Protein AF-S4RWZ3-F1 (afdb_monomer_lite)

Sequence (417 aa):
MQESPGFSPADREGDAGAQDDSRALPRDGENVNGDQATPTKKLDFNPLRKMELRIPSMESLFRTGSRDSLNRIDEESQLRAVPQSPTPGPELVSDIESESEEGSTMPSGGIDGLSRDEMAHRLGRMERSLAKYRGRYTELVSICKDLQRDKEKLQVVLGQNQDRALRRISELREELQMDQQAKKHLQQEFDASLEEKDQLISVLQTQVALLKKQQRVDGMSLDEHDSGSGQTGTDGDAERSAWGLSEGRYFGINTKELEATRERVRRQENLLKRCKETMRVQKERSTQLSAEKETLQEQLDERLQELEKLKGMAIAETKRQMHATLEAKEEEVGLLRSRLQDVMSEREELAEQKERADRAAFEELERTVGAAEEARRRAQAEMEERLAAVERAGEEERQSLLLELSRAKQEVVKLMK

pLDDT: mean 73.42, std 25.14, range [29.8, 98.06]

Foldseek 3Di:
DDDDDDDDDDDDDDDDDDDDDDDDDDDDDDDDDDDDDDDDDDDPDDPPPPPPPVPDDPVLPPPDDDDDDDDDDDPDDPDDDDDDDDDDDDDDDPPPPPPPVVPVPDPVDDPVPDDPVRVVVVVVVVVVVVVVVVVVVVVVVVVVVVVVVVVVVVVVVVVVSVVVVVVVVVVVVVVVVVVVVVVVVVVVVVVVVVVVVVVVVVVVVVVVVVVVVVVVVVVVPDDDDDDDDDDDDDDDDDDDDDDDDDDDDDDDDDVVVVVVVVVVVVVVVVVVVVVVVVVVVVVVVVVVVVVVVVVVVVVVVVVVVVVVVVVVVVVVVVVVVVVVVVVVVVVVVVVVVVVVVVVVVVVVVVVVVVVVVVVVVVVVVVVVVVVVVVVVVVVVVVVVVVVVVVVVVVVVVVVVVVVVVVVVVVVVVVVVD

Radius of gyration: 63.86 Å; chains: 1; bounding box: 145×86×218 Å

Secondary structure (DSSP, 8-state):
----------------------------------------------GGGS-------GGGSSS-----------S---S----PPPPP---S---SSTTSGGGTT-----GGG--HHHHHHHHHHHHHHHHHHHHHHHHHHHHHHHHHHHHHHHHHHHHHHHHHHHHHHHHHHHHHHHHHHHHHHHHHHHHHHHHHHHHHHHHHHHHHHHHHHHHHHHTTS---------------------------------HHHHHHHHHHHHHHHHHHHHHHHHHHHHHHHHHHHHHHHHHHHHHHHHHHHHHHHHHHHHHHHHHHHHHHHHHHHHHHHHHHHHHHHHHHHHHHHHHHHHHHHHHHHHHHHHHHHHHHHHHHHHHHHHHHHHHHHHHHHHHHHHHHHHHHHHHHHHHHHHHT-

Structure (mmCIF, N/CA/C/O backbone):
data_AF-S4RWZ3-F1
#
_entry.id   AF-S4RWZ3-F1
#
loop_
_atom_site.group_PDB
_atom_site.id
_atom_site.type_symbol
_atom_site.label_atom_id
_atom_site.label_alt_id
_atom_site.label_comp_id
_atom_site.label_asym_id
_atom_site.label_entity_id
_atom_site.label_seq_id
_atom_site.pdbx_PDB_ins_code
_atom_site.Cartn_x
_atom_site.Cartn_y
_atom_site.Cartn_z
_atom_site.occupancy
_atom_site.B_iso_or_equiv
_atom_site.auth_seq_id
_atom_site.auth_comp_id
_atom_site.auth_asym_id
_atom_site.auth_atom_id
_atom_site.pdbx_PDB_model_num
ATOM 1 N N . MET A 1 1 ? 46.006 -55.345 0.437 1.00 45.78 1 MET A N 1
ATOM 2 C CA . MET A 1 1 ? 45.312 -5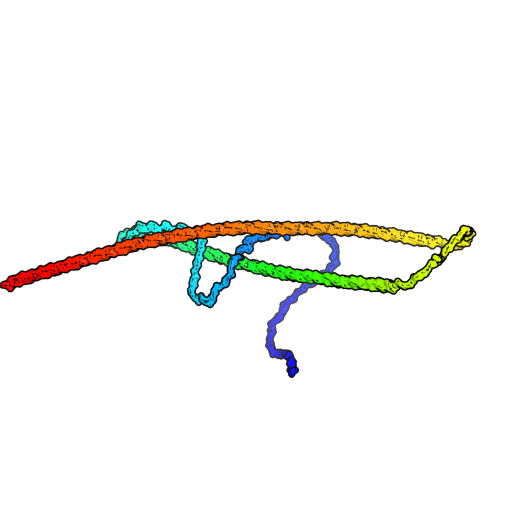4.083 0.101 1.00 45.78 1 MET A CA 1
ATOM 3 C C . MET A 1 1 ? 45.030 -54.091 -1.392 1.00 45.78 1 MET A C 1
ATOM 5 O O . MET A 1 1 ? 45.866 -53.666 -2.169 1.00 45.78 1 MET A O 1
ATOM 9 N N . GLN A 1 2 ? 43.898 -54.700 -1.727 1.00 37.47 2 GLN A N 1
ATOM 10 C CA . GLN A 1 2 ? 43.246 -55.014 -3.011 1.00 37.47 2 GLN A CA 1
ATOM 11 C C . GLN A 1 2 ? 41.872 -55.565 -2.541 1.00 37.47 2 GLN A C 1
ATOM 13 O O . GLN A 1 2 ? 41.815 -56.111 -1.436 1.00 37.47 2 GLN A O 1
ATOM 18 N N . GLU A 1 3 ? 40.733 -55.442 -3.213 1.00 32.97 3 GLU A N 1
ATOM 19 C CA . GLU A 1 3 ? 40.385 -54.876 -4.521 1.00 32.97 3 GLU A CA 1
ATOM 20 C C . GLU A 1 3 ? 38.874 -54.540 -4.506 1.00 32.97 3 GLU A C 1
ATOM 22 O O . GLU A 1 3 ? 38.155 -54.965 -3.599 1.00 32.97 3 GLU A O 1
ATOM 27 N N . SER A 1 4 ? 38.367 -53.800 -5.497 1.00 43.00 4 SER A N 1
ATOM 28 C CA . SER A 1 4 ? 36.919 -53.769 -5.775 1.00 43.00 4 SER A CA 1
ATOM 29 C C . SER A 1 4 ? 36.472 -55.102 -6.390 1.00 43.00 4 SER A C 1
ATOM 31 O O . SER A 1 4 ? 37.258 -55.733 -7.093 1.00 43.00 4 SER A O 1
ATOM 33 N N . PRO A 1 5 ? 35.200 -55.501 -6.229 1.00 52.16 5 PRO A N 1
ATOM 34 C CA . PRO A 1 5 ? 34.404 -55.697 -7.446 1.00 52.16 5 PRO A CA 1
ATOM 35 C C . PRO A 1 5 ? 32.920 -55.319 -7.303 1.00 52.16 5 PRO A C 1
ATOM 37 O O . PRO A 1 5 ? 32.385 -55.181 -6.205 1.00 52.16 5 PRO A O 1
ATOM 40 N N . GLY A 1 6 ? 32.254 -55.170 -8.450 1.00 36.59 6 GLY A N 1
ATOM 41 C CA . GLY A 1 6 ? 30.792 -55.104 -8.556 1.00 36.59 6 GLY A CA 1
ATOM 42 C C . GLY A 1 6 ? 30.189 -56.392 -9.139 1.00 36.59 6 GLY A C 1
ATOM 43 O O . GLY A 1 6 ? 30.785 -57.458 -9.029 1.00 36.59 6 GLY A O 1
ATOM 44 N N . PHE A 1 7 ? 29.059 -56.222 -9.837 1.00 30.58 7 PHE A N 1
ATOM 45 C CA . PHE A 1 7 ? 28.216 -57.214 -10.533 1.00 30.58 7 PHE A CA 1
ATOM 46 C C . PHE A 1 7 ? 27.190 -58.027 -9.711 1.00 30.58 7 PHE A C 1
ATOM 48 O O . PHE A 1 7 ? 27.507 -58.775 -8.793 1.00 30.58 7 PHE A O 1
ATOM 55 N N . SER A 1 8 ? 25.928 -57.886 -10.138 1.00 38.81 8 SER A N 1
ATOM 56 C CA . SER A 1 8 ? 24.772 -58.776 -9.904 1.00 38.81 8 SER A CA 1
ATOM 57 C C . SER A 1 8 ? 24.911 -60.077 -10.737 1.00 38.81 8 SER A C 1
ATOM 59 O O . SER A 1 8 ? 25.798 -60.098 -11.599 1.00 38.81 8 SER A O 1
ATOM 61 N N . PRO A 1 9 ? 24.065 -61.134 -10.584 1.00 46.25 9 PRO A N 1
ATOM 62 C CA . PRO A 1 9 ? 22.700 -61.086 -11.163 1.00 46.25 9 PRO A CA 1
ATOM 63 C C . PRO A 1 9 ? 21.589 -62.021 -10.576 1.00 46.25 9 PRO A C 1
ATOM 65 O O . PRO A 1 9 ? 21.862 -63.020 -9.926 1.00 46.25 9 PRO A O 1
ATOM 68 N N . ALA A 1 10 ? 20.341 -61.689 -10.950 1.00 36.22 10 ALA A N 1
ATOM 69 C CA . ALA A 1 10 ? 19.245 -62.560 -11.436 1.00 36.22 10 ALA A CA 1
ATOM 70 C C . ALA A 1 10 ? 18.452 -63.594 -10.570 1.00 36.22 10 ALA A C 1
ATOM 72 O O . ALA A 1 10 ? 18.977 -64.347 -9.758 1.00 36.22 10 ALA A O 1
ATOM 73 N N . ASP A 1 11 ? 17.157 -63.646 -10.943 1.00 34.75 11 ASP A N 1
ATOM 74 C CA . ASP A 1 11 ? 16.185 -64.764 -10.981 1.00 34.75 11 ASP A CA 1
ATOM 75 C C . ASP A 1 11 ? 15.220 -65.075 -9.815 1.00 34.75 11 ASP A C 1
ATOM 77 O O . ASP A 1 11 ? 15.534 -65.831 -8.893 1.00 34.75 11 ASP A O 1
ATOM 81 N N . ARG A 1 12 ? 13.943 -64.669 -10.002 1.00 40.00 12 ARG A N 1
ATOM 82 C CA . ARG A 1 12 ? 12.828 -65.625 -10.229 1.00 40.00 12 ARG A CA 1
ATOM 83 C C . ARG A 1 12 ? 11.513 -65.007 -10.760 1.00 40.00 12 ARG A C 1
ATOM 85 O O . ARG A 1 12 ? 10.922 -64.154 -10.117 1.00 40.00 12 ARG A O 1
ATOM 92 N N . GLU A 1 13 ? 11.079 -65.534 -11.909 1.00 35.72 13 GLU A N 1
ATOM 93 C CA . GLU A 1 13 ? 9.706 -65.937 -12.298 1.00 35.72 13 GLU A CA 1
ATOM 94 C C . GLU A 1 13 ? 8.483 -65.016 -12.038 1.00 35.72 13 GLU A C 1
ATOM 96 O O . GLU A 1 13 ? 7.969 -64.937 -10.927 1.00 35.72 13 GLU A O 1
ATOM 101 N N . GLY A 1 14 ? 7.894 -64.527 -13.144 1.00 32.16 14 GLY A N 1
ATOM 102 C CA . GLY A 1 14 ? 6.436 -64.357 -13.319 1.00 32.16 14 GLY A CA 1
ATOM 103 C C . GLY A 1 14 ? 5.842 -62.941 -13.141 1.00 32.16 14 GLY A C 1
ATOM 104 O O . GLY A 1 14 ? 6.345 -62.144 -12.358 1.00 32.16 14 GLY A O 1
ATOM 105 N N . ASP A 1 15 ? 4.747 -62.568 -13.822 1.00 29.80 15 ASP A N 1
ATOM 106 C CA . ASP A 1 15 ? 4.120 -63.196 -15.006 1.00 29.80 15 ASP A CA 1
ATOM 107 C C . ASP A 1 15 ? 3.300 -62.168 -15.848 1.00 29.80 15 ASP A C 1
ATOM 109 O O . ASP A 1 15 ? 3.247 -60.981 -15.524 1.00 29.80 15 ASP A O 1
ATOM 113 N N . ALA A 1 16 ? 2.724 -62.612 -16.969 1.00 35.72 16 ALA A N 1
ATOM 114 C CA . ALA A 1 16 ? 2.220 -61.840 -18.107 1.00 35.72 16 ALA A CA 1
ATOM 115 C C . ALA A 1 16 ? 0.713 -61.460 -18.119 1.00 35.72 16 ALA A C 1
ATOM 117 O O . ALA A 1 16 ? -0.129 -62.094 -17.485 1.00 35.72 16 ALA A O 1
ATOM 118 N N . GLY A 1 17 ? 0.374 -60.472 -18.968 1.00 30.25 17 GLY A N 1
ATOM 119 C CA . GLY A 1 17 ? -0.993 -60.075 -19.365 1.00 30.25 17 GLY A CA 1
ATOM 120 C C . GLY A 1 17 ? -1.218 -58.548 -19.298 1.00 30.25 17 GLY A C 1
ATOM 121 O O . GLY A 1 17 ? -1.111 -57.982 -18.220 1.00 30.25 17 GLY A O 1
ATOM 122 N N . ALA A 1 18 ? -1.536 -57.804 -20.369 1.00 34.66 18 ALA A N 1
ATOM 123 C CA . ALA A 1 18 ? -1.875 -58.188 -21.744 1.00 34.66 18 ALA A CA 1
ATOM 124 C C . ALA A 1 18 ? -1.473 -57.121 -22.803 1.00 34.66 18 ALA A C 1
ATOM 126 O O . ALA A 1 18 ? -1.279 -55.949 -22.490 1.00 34.66 18 ALA A O 1
ATOM 127 N N . GLN A 1 19 ? -1.378 -57.579 -24.055 1.00 33.81 19 GLN A N 1
ATOM 128 C CA . GLN A 1 19 ? -1.323 -56.842 -25.339 1.00 33.81 19 GLN A CA 1
ATOM 129 C C . GLN A 1 19 ? -2.717 -56.276 -25.722 1.00 33.81 19 GLN A C 1
ATOM 131 O O . GLN A 1 19 ? -3.691 -56.665 -25.081 1.00 33.81 19 GLN A O 1
ATOM 136 N N . ASP A 1 20 ? -2.971 -55.500 -26.788 1.00 34.09 20 ASP A N 1
ATOM 137 C CA . ASP A 1 20 ? -2.269 -54.528 -27.674 1.00 34.09 20 ASP A CA 1
ATOM 138 C C . ASP A 1 20 ? -3.379 -53.971 -28.638 1.00 34.09 20 ASP A C 1
ATOM 140 O O . ASP A 1 20 ? -4.558 -54.242 -28.402 1.00 34.09 20 ASP A O 1
ATOM 144 N N . ASP A 1 21 ? -3.031 -53.242 -29.709 1.00 31.92 21 ASP A N 1
ATOM 145 C CA . ASP A 1 21 ? -3.882 -52.598 -30.739 1.00 31.92 21 ASP A CA 1
ATOM 146 C C . ASP A 1 21 ? -4.597 -51.293 -30.288 1.00 31.92 21 ASP A C 1
ATOM 148 O O . ASP A 1 21 ? -5.356 -51.249 -29.329 1.00 31.92 21 ASP A O 1
ATOM 152 N N . SER A 1 22 ? -4.486 -50.153 -30.989 1.00 32.94 22 SER A N 1
ATOM 153 C CA . SER A 1 22 ? -4.668 -50.040 -32.443 1.00 32.94 22 SER A CA 1
ATOM 154 C C . SER A 1 22 ? -3.918 -48.882 -33.131 1.00 32.94 22 SER A C 1
ATOM 156 O O . SER A 1 22 ? -3.848 -47.745 -32.669 1.00 32.94 22 SER A O 1
ATOM 158 N N . ARG A 1 23 ? -3.470 -49.201 -34.344 1.00 33.09 23 ARG A N 1
ATOM 159 C CA . ARG A 1 23 ? -2.827 -48.411 -35.411 1.00 33.09 23 ARG A CA 1
ATOM 160 C C . ARG A 1 23 ? -3.772 -47.446 -36.157 1.00 33.09 23 ARG A C 1
ATOM 162 O O . ARG A 1 23 ? -4.787 -47.908 -36.666 1.00 33.09 23 ARG A O 1
ATOM 169 N N . ALA A 1 24 ? -3.362 -46.189 -36.402 1.00 33.03 24 ALA A N 1
ATOM 170 C CA . ALA A 1 24 ? -3.786 -45.396 -37.579 1.00 33.03 24 ALA A CA 1
ATOM 171 C C . ALA A 1 24 ? -2.915 -44.139 -37.849 1.00 33.03 24 ALA A C 1
ATOM 173 O O . ALA A 1 24 ? -2.763 -43.280 -36.987 1.00 33.03 24 ALA A O 1
ATOM 174 N N . LEU A 1 25 ? -2.428 -43.996 -39.088 1.00 38.50 25 LEU A N 1
ATOM 175 C CA . LEU A 1 25 ? -1.911 -42.758 -39.700 1.00 38.50 25 LEU A CA 1
ATOM 176 C C . LEU A 1 25 ? -2.425 -42.707 -41.152 1.00 38.50 25 LEU A C 1
ATOM 178 O O . LEU A 1 25 ? -2.330 -43.734 -41.828 1.00 38.50 25 LEU A O 1
ATOM 182 N N . PRO A 1 26 ? -2.900 -41.559 -41.668 1.00 45.62 26 PRO A N 1
ATOM 183 C CA . PRO A 1 26 ? -3.072 -41.342 -43.100 1.00 45.62 26 PRO A CA 1
ATOM 184 C C . PRO A 1 26 ? -1.900 -40.546 -43.700 1.00 45.62 26 PRO A C 1
ATOM 186 O O . PRO A 1 26 ? -1.233 -39.763 -43.022 1.00 45.62 26 PRO A O 1
ATOM 189 N N . ARG A 1 27 ? -1.654 -40.760 -44.995 1.00 39.69 27 ARG A N 1
ATOM 190 C CA . ARG A 1 27 ? -0.561 -40.172 -45.775 1.00 39.69 27 ARG A CA 1
ATOM 191 C C . ARG A 1 27 ? -1.104 -39.812 -47.157 1.00 39.69 27 ARG A C 1
ATOM 193 O O . ARG A 1 27 ? -1.442 -40.724 -47.892 1.00 39.69 27 ARG A O 1
ATOM 200 N N . ASP A 1 28 ? -1.108 -38.527 -47.491 1.00 32.50 28 ASP A N 1
ATOM 201 C CA . ASP A 1 28 ? -1.352 -37.936 -48.817 1.00 32.50 28 ASP A CA 1
ATOM 202 C C . ASP A 1 28 ? -0.687 -36.541 -48.789 1.00 32.50 28 ASP A C 1
ATOM 204 O O . ASP A 1 28 ? -0.657 -35.913 -47.733 1.00 32.50 28 ASP A O 1
ATOM 208 N N . GLY A 1 29 ? -0.113 -35.966 -49.845 1.00 34.12 29 GLY A N 1
ATOM 209 C CA . GLY A 1 29 ? 0.130 -36.427 -51.212 1.00 34.12 29 GLY A CA 1
ATOM 210 C C . GLY A 1 29 ? 0.570 -35.207 -52.038 1.00 34.12 29 GLY A C 1
ATOM 211 O O . GLY A 1 29 ? -0.179 -34.238 -52.129 1.00 34.12 29 GLY A O 1
ATOM 212 N N . GLU A 1 30 ? 1.790 -35.193 -52.583 1.00 33.12 30 GLU A N 1
ATOM 213 C CA . GLU A 1 30 ? 2.297 -34.039 -5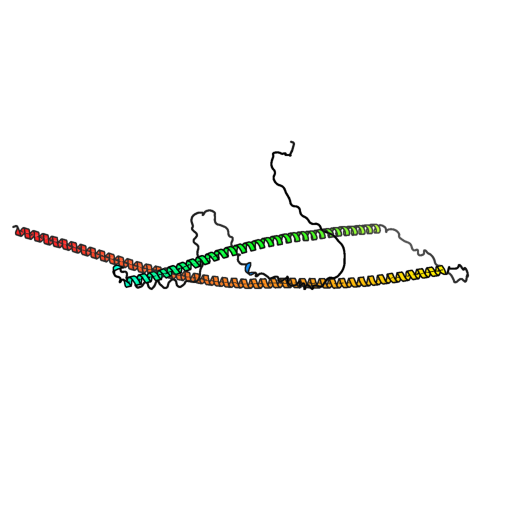3.347 1.00 33.12 30 GLU A CA 1
ATOM 214 C C . GLU A 1 30 ? 1.716 -33.998 -54.766 1.00 33.12 30 GLU A C 1
ATOM 216 O O . GLU A 1 30 ? 1.718 -35.012 -55.465 1.00 33.12 30 GLU A O 1
ATOM 221 N N . ASN A 1 31 ? 1.304 -32.815 -55.239 1.00 34.56 31 ASN A N 1
ATOM 222 C CA . ASN A 1 31 ? 1.244 -32.535 -56.674 1.00 34.56 31 ASN A CA 1
ATOM 223 C C . ASN A 1 31 ? 1.381 -31.030 -56.977 1.00 34.56 31 ASN A C 1
ATOM 225 O O . ASN A 1 31 ? 0.954 -30.192 -56.184 1.00 34.56 31 ASN A O 1
ATOM 229 N N . VAL A 1 32 ? 1.986 -30.690 -58.121 1.00 38.19 32 VAL A N 1
ATOM 230 C CA . VAL A 1 32 ? 2.441 -29.326 -58.464 1.00 38.19 32 VAL A CA 1
ATOM 231 C C . VAL A 1 32 ? 1.804 -28.819 -59.762 1.00 38.19 32 VAL A C 1
ATOM 233 O O . VAL A 1 32 ? 2.063 -29.366 -60.830 1.00 38.19 32 VAL A O 1
ATOM 236 N N . ASN A 1 33 ? 0.998 -27.757 -59.641 1.00 29.88 33 ASN A N 1
ATOM 237 C CA . ASN A 1 33 ? 0.592 -26.723 -60.620 1.00 29.88 33 ASN A CA 1
ATOM 238 C C . ASN A 1 33 ? -0.720 -26.087 -60.101 1.00 29.88 33 ASN A C 1
ATOM 240 O O . ASN A 1 33 ? -1.479 -26.744 -59.399 1.00 29.88 33 ASN A O 1
ATOM 244 N N . GLY A 1 34 ? -1.089 -24.844 -60.401 1.00 30.08 34 GLY A N 1
ATOM 245 C CA . GLY A 1 34 ? -0.437 -23.852 -61.248 1.00 30.08 34 GLY A CA 1
ATOM 246 C C . GLY A 1 34 ? -1.464 -22.823 -61.737 1.00 30.08 34 GLY A C 1
ATOM 247 O O . GLY A 1 34 ? -2.269 -23.139 -62.604 1.00 30.08 34 GLY A O 1
ATOM 248 N N . ASP A 1 35 ? -1.349 -21.600 -61.214 1.00 31.66 35 ASP A N 1
ATOM 249 C CA . ASP A 1 35 ? -1.894 -20.332 -61.732 1.00 31.66 35 ASP A CA 1
ATOM 250 C C . ASP A 1 35 ? -3.347 -19.865 -61.405 1.00 31.66 35 ASP A C 1
ATOM 252 O O . ASP A 1 35 ? -4.305 -20.628 -61.337 1.00 31.66 35 ASP A O 1
ATOM 256 N N . GLN A 1 36 ? -3.438 -18.532 -61.278 1.00 31.27 36 GLN A N 1
ATOM 257 C CA . GLN A 1 36 ? -4.572 -17.587 -61.259 1.00 31.27 36 GLN A CA 1
ATOM 258 C C . GLN A 1 36 ? -5.550 -17.393 -60.070 1.00 31.27 36 GLN A C 1
ATOM 260 O O . GLN A 1 36 ? -6.164 -18.299 -59.519 1.00 31.27 36 GLN A O 1
ATOM 265 N N . ALA A 1 37 ? -5.805 -16.087 -59.861 1.00 32.69 37 ALA A N 1
ATOM 266 C CA . ALA A 1 37 ? -7.008 -15.426 -59.328 1.00 32.69 37 ALA A CA 1
ATOM 267 C C . ALA A 1 37 ? -7.334 -15.500 -57.817 1.00 32.69 37 ALA A C 1
ATOM 269 O O . ALA A 1 37 ? -8.173 -16.269 -57.351 1.00 32.69 37 ALA A O 1
ATOM 270 N N . THR A 1 38 ? -6.801 -14.531 -57.065 1.00 35.84 38 THR A N 1
ATOM 271 C CA . THR A 1 38 ? -7.316 -14.128 -55.746 1.00 35.84 38 THR A CA 1
ATOM 272 C C . THR A 1 38 ? -8.550 -13.210 -55.865 1.00 35.84 38 THR A C 1
ATOM 274 O O . THR A 1 38 ? -8.501 -12.206 -56.577 1.00 35.84 38 THR A O 1
ATOM 277 N N . PRO A 1 39 ? -9.645 -13.455 -55.118 1.00 35.84 39 PRO A N 1
ATOM 278 C CA . PRO A 1 39 ? -10.670 -12.446 -54.873 1.00 35.84 39 PRO A CA 1
ATOM 279 C C . PRO A 1 39 ? -10.315 -11.627 -53.623 1.00 35.84 39 PRO A C 1
ATOM 281 O O . PRO A 1 39 ? -10.143 -12.156 -52.522 1.00 35.84 39 PRO A O 1
ATOM 284 N N . THR A 1 40 ? -10.225 -10.309 -53.781 1.00 40.59 40 THR A N 1
ATOM 285 C CA . THR A 1 40 ? -9.865 -9.357 -52.725 1.00 40.59 40 THR A CA 1
ATOM 286 C C . THR A 1 40 ? -10.927 -9.270 -51.622 1.00 40.59 40 THR A C 1
ATOM 288 O O . THR A 1 40 ? -11.917 -8.549 -51.733 1.00 40.59 40 THR A O 1
ATOM 291 N N . LYS A 1 41 ? -10.686 -9.936 -50.487 1.00 35.91 41 LYS A N 1
ATOM 292 C CA . LYS A 1 41 ? -11.362 -9.611 -49.222 1.00 35.91 41 LYS A CA 1
ATOM 293 C C . LYS A 1 41 ? -10.520 -8.606 -48.445 1.00 35.91 41 LYS A C 1
ATOM 295 O O . LYS A 1 41 ? -9.474 -8.955 -47.906 1.00 35.91 41 LYS A O 1
ATOM 300 N N . LYS A 1 42 ? -10.995 -7.359 -48.376 1.00 38.22 42 LYS A N 1
ATOM 301 C CA . LYS A 1 42 ? -10.473 -6.358 -47.440 1.00 38.22 42 LYS A CA 1
ATOM 302 C C . LYS A 1 42 ? -10.702 -6.865 -46.013 1.00 38.22 42 LYS A C 1
ATOM 304 O O . LYS A 1 42 ? -11.848 -6.947 -45.578 1.00 38.22 42 LYS A O 1
ATOM 309 N N . LEU A 1 43 ? -9.632 -7.212 -45.302 1.00 34.97 43 LEU A N 1
ATOM 310 C CA . LEU A 1 43 ? -9.641 -7.193 -43.842 1.00 34.97 43 LEU A CA 1
ATOM 311 C C . LEU A 1 43 ? -9.122 -5.825 -43.410 1.00 34.97 43 LEU A C 1
ATOM 313 O O . LEU A 1 43 ? -7.940 -5.534 -43.583 1.00 34.97 43 LEU A O 1
ATOM 317 N N . ASP A 1 44 ? -9.996 -5.018 -42.816 1.00 39.25 44 ASP A N 1
ATOM 318 C CA . ASP A 1 44 ? -9.605 -3.796 -42.115 1.00 39.25 44 ASP A CA 1
ATOM 319 C C . ASP A 1 44 ? -8.909 -4.179 -40.798 1.00 39.25 44 ASP A C 1
ATOM 321 O O . ASP A 1 44 ? -9.498 -4.191 -39.714 1.00 39.25 44 ASP A O 1
ATOM 325 N N . PHE A 1 45 ? -7.639 -4.575 -40.905 1.00 37.91 45 PHE A N 1
ATOM 326 C CA . PHE A 1 45 ? -6.832 -4.997 -39.768 1.00 37.91 45 PHE A CA 1
ATOM 327 C C . PHE A 1 45 ? -6.312 -3.764 -39.023 1.00 37.91 45 PHE A C 1
ATOM 329 O O . PHE A 1 45 ? -5.277 -3.198 -39.357 1.00 37.91 45 PHE A O 1
ATOM 336 N N . ASN A 1 46 ? -7.068 -3.332 -38.016 1.00 44.06 46 ASN A N 1
ATOM 337 C CA . ASN A 1 46 ? -6.748 -2.191 -37.161 1.00 44.06 46 ASN A CA 1
ATOM 338 C C . ASN A 1 46 ? -5.739 -2.620 -36.066 1.00 44.06 46 ASN A C 1
ATOM 340 O O . ASN A 1 46 ? -6.143 -3.328 -35.139 1.00 44.06 46 ASN A O 1
ATOM 344 N N . PRO A 1 47 ? -4.452 -2.209 -36.096 1.00 42.38 47 PRO A N 1
ATOM 345 C CA . PRO A 1 47 ? -3.469 -2.652 -35.099 1.00 42.38 47 PRO A CA 1
ATOM 346 C C . PRO A 1 47 ? -3.557 -1.873 -33.769 1.00 42.38 47 PRO A C 1
ATOM 348 O O . PRO A 1 47 ? -2.906 -2.232 -32.795 1.00 42.38 47 PRO A O 1
ATOM 351 N N . LEU A 1 48 ? -4.380 -0.819 -33.703 1.00 36.97 48 LEU A N 1
ATOM 352 C CA . LEU A 1 48 ? -4.405 0.172 -32.616 1.00 36.97 48 LEU A CA 1
ATOM 353 C C . LEU A 1 48 ? -5.461 -0.063 -31.515 1.00 36.97 48 LEU A C 1
ATOM 355 O O . LEU A 1 48 ? -5.682 0.814 -30.687 1.00 36.97 48 LEU A O 1
ATOM 359 N N . ARG A 1 49 ? -6.100 -1.242 -31.451 1.00 42.44 49 ARG A N 1
ATOM 360 C CA . ARG A 1 49 ? -7.062 -1.602 -30.375 1.00 42.44 49 ARG A CA 1
ATOM 361 C C . ARG A 1 49 ? -6.568 -2.676 -29.396 1.00 42.44 49 ARG A C 1
ATOM 363 O O . ARG A 1 49 ? -7.369 -3.353 -28.760 1.00 42.44 49 ARG A O 1
ATOM 370 N N . LYS A 1 50 ? -5.248 -2.837 -29.258 1.00 44.97 50 LYS A N 1
ATOM 371 C CA . LYS A 1 50 ? -4.621 -3.706 -28.241 1.00 44.97 50 LYS A CA 1
ATOM 372 C C . LYS A 1 50 ? -3.480 -3.021 -27.473 1.00 44.97 50 LYS A C 1
ATOM 374 O O . LYS A 1 50 ? -2.464 -3.644 -27.204 1.00 44.97 50 LYS A O 1
ATOM 379 N N . MET A 1 51 ? -3.676 -1.759 -27.082 1.00 39.06 51 MET A N 1
ATOM 380 C CA . MET A 1 51 ? -2.943 -1.126 -25.969 1.00 39.06 51 MET A CA 1
ATOM 381 C C . MET A 1 51 ? -3.849 -0.201 -25.137 1.00 39.06 51 MET A C 1
ATOM 383 O O . MET A 1 51 ? -3.459 0.895 -24.751 1.00 39.06 51 MET A O 1
ATOM 387 N N . GLU A 1 52 ? -5.057 -0.656 -24.796 1.00 38.69 52 GLU A N 1
ATOM 388 C CA . GLU A 1 52 ? -5.722 -0.130 -23.599 1.00 38.69 52 GLU A CA 1
ATOM 389 C C . GLU A 1 52 ? -5.160 -0.871 -22.382 1.00 38.69 52 GLU A C 1
ATOM 391 O O . GLU A 1 52 ? -5.733 -1.843 -21.886 1.00 38.69 52 GLU A O 1
ATOM 396 N N . LEU A 1 53 ? -3.997 -0.406 -21.913 1.00 40.91 53 LEU A N 1
ATOM 397 C CA . LEU A 1 53 ? -3.501 -0.714 -20.574 1.00 40.91 53 LEU A CA 1
ATOM 398 C C . LEU A 1 53 ? -4.454 -0.069 -19.565 1.00 40.91 53 LEU A C 1
ATOM 400 O O . LEU A 1 53 ? -4.242 1.044 -19.090 1.00 40.91 53 LEU A O 1
ATOM 404 N N . ARG A 1 54 ? -5.541 -0.779 -19.261 1.00 44.22 54 ARG A N 1
ATOM 405 C CA . ARG A 1 54 ? -6.475 -0.423 -18.199 1.00 44.22 54 ARG A CA 1
ATOM 406 C C . ARG A 1 54 ? -5.752 -0.563 -16.864 1.00 44.22 54 ARG A C 1
ATOM 408 O O . ARG A 1 54 ? -5.739 -1.649 -16.289 1.00 44.22 54 ARG A O 1
ATOM 415 N N . ILE A 1 55 ? -5.150 0.533 -16.405 1.00 39.28 55 ILE A N 1
ATOM 416 C CA . ILE A 1 55 ? -4.503 0.649 -15.095 1.00 39.28 55 ILE A CA 1
ATOM 417 C C . ILE A 1 55 ? -5.503 0.156 -14.032 1.00 39.28 55 ILE A C 1
ATOM 419 O O . ILE A 1 55 ? -6.570 0.760 -13.883 1.00 39.28 55 ILE A O 1
ATOM 423 N N . PRO A 1 56 ? -5.227 -0.951 -13.318 1.00 42.06 56 PRO A N 1
ATOM 424 C CA . PRO A 1 56 ? -6.058 -1.366 -12.195 1.00 42.06 56 PRO A CA 1
ATOM 425 C C . PRO A 1 56 ? -5.918 -0.339 -11.065 1.00 42.06 56 PRO A C 1
ATOM 427 O O . PRO A 1 56 ? -4.803 0.093 -10.781 1.00 42.06 56 PRO A O 1
ATOM 430 N N . SER A 1 57 ? -7.022 0.040 -10.407 1.00 45.38 57 SER A N 1
ATOM 431 C CA . SER A 1 57 ? -6.959 0.994 -9.288 1.00 45.38 57 SER A CA 1
ATOM 432 C C . SER A 1 57 ? -5.977 0.523 -8.205 1.00 45.38 57 SER A C 1
ATOM 434 O O . SER A 1 57 ? -6.032 -0.622 -7.739 1.00 45.38 57 SER A O 1
ATOM 436 N N . MET A 1 58 ? -5.100 1.436 -7.780 1.00 43.62 58 MET A N 1
ATOM 437 C CA . MET A 1 58 ? -4.045 1.201 -6.785 1.00 43.62 58 MET A CA 1
ATOM 438 C C . MET A 1 58 ? -4.568 1.051 -5.344 1.00 43.62 58 MET A C 1
ATOM 440 O O . MET A 1 58 ? -3.794 0.784 -4.426 1.00 43.62 58 MET A O 1
ATOM 444 N N . GLU A 1 59 ? -5.881 1.156 -5.126 1.00 45.97 59 GLU A N 1
ATOM 445 C CA . GLU A 1 59 ? -6.519 1.062 -3.803 1.00 45.97 59 GLU A CA 1
ATOM 446 C C . GLU A 1 59 ? -6.371 -0.309 -3.116 1.00 45.97 59 GLU A C 1
ATOM 448 O O . GLU A 1 59 ? -6.605 -0.426 -1.914 1.00 45.97 59 GLU A O 1
ATOM 453 N N . SER A 1 60 ? -5.951 -1.348 -3.848 1.00 47.25 60 SER A N 1
ATOM 454 C CA . SER A 1 60 ? -5.813 -2.714 -3.318 1.00 47.25 60 SER A CA 1
ATOM 455 C C . SER A 1 60 ? -4.469 -3.034 -2.642 1.00 47.25 60 SER A C 1
ATOM 457 O O . SER A 1 60 ? -4.384 -4.057 -1.966 1.00 47.25 60 SER A O 1
ATOM 459 N N . LEU A 1 61 ? -3.433 -2.188 -2.768 1.00 46.16 61 LEU A N 1
ATOM 460 C CA . LEU A 1 61 ? -2.072 -2.522 -2.302 1.00 46.16 61 LEU A CA 1
ATOM 461 C C . LEU A 1 61 ? -1.680 -2.023 -0.898 1.00 46.16 61 LEU A C 1
ATOM 463 O O . LEU A 1 61 ? -0.646 -2.449 -0.390 1.00 46.16 61 LEU A O 1
ATOM 467 N N . PHE A 1 62 ? -2.467 -1.154 -0.252 1.00 41.16 62 PHE A N 1
ATOM 468 C CA . PHE A 1 62 ? -2.024 -0.445 0.966 1.00 41.16 62 PHE A CA 1
ATOM 469 C C . PHE A 1 62 ? -2.795 -0.774 2.257 1.00 41.16 62 PHE A C 1
ATOM 471 O O . PHE A 1 62 ? -2.566 -0.149 3.290 1.00 41.16 62 PHE A O 1
ATOM 478 N N . ARG A 1 63 ? -3.662 -1.798 2.255 1.00 45.66 63 ARG A N 1
ATOM 479 C CA . ARG A 1 63 ? -4.332 -2.304 3.472 1.00 45.66 63 ARG A CA 1
ATOM 480 C C . ARG A 1 63 ? -3.726 -3.617 3.983 1.00 45.66 63 ARG A C 1
ATOM 482 O O . ARG A 1 63 ? -4.402 -4.633 3.950 1.00 45.66 63 ARG A O 1
ATOM 489 N 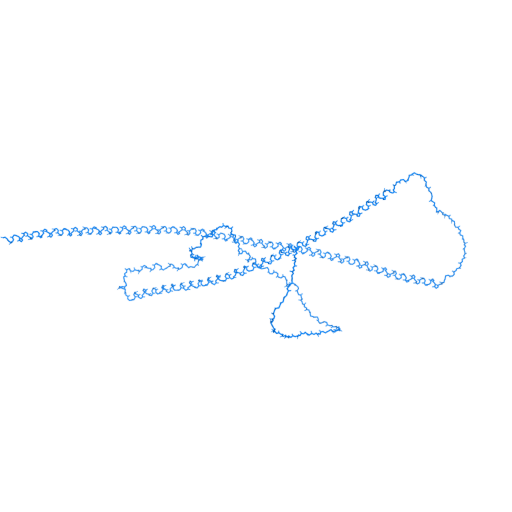N . THR A 1 64 ? -2.485 -3.558 4.475 1.00 44.50 64 THR A N 1
ATOM 490 C CA . THR A 1 64 ? -1.959 -4.297 5.655 1.00 44.50 64 THR A CA 1
ATOM 491 C C . THR A 1 64 ? -0.466 -4.008 5.791 1.00 44.50 64 THR A C 1
ATOM 493 O O . THR A 1 64 ? 0.323 -4.442 4.958 1.00 44.50 64 THR A O 1
ATOM 496 N N . GLY A 1 65 ? -0.069 -3.297 6.847 1.00 31.45 65 GLY A N 1
ATOM 497 C CA . GLY A 1 65 ? 1.328 -2.902 7.049 1.00 31.45 65 GLY A CA 1
ATOM 498 C C . GLY A 1 65 ? 1.614 -2.319 8.430 1.00 31.45 65 GLY A C 1
ATOM 499 O O . GLY A 1 65 ? 2.462 -1.439 8.547 1.00 31.45 65 GLY A O 1
ATOM 500 N N . SER A 1 66 ? 0.904 -2.774 9.470 1.00 31.72 66 SER A N 1
ATOM 501 C CA . SER A 1 66 ? 1.276 -2.413 10.840 1.00 31.72 66 SER A CA 1
ATOM 502 C C . SER A 1 66 ? 2.544 -3.173 11.205 1.00 31.72 66 SER A C 1
ATOM 504 O O . SER A 1 66 ? 2.519 -4.386 11.408 1.00 31.72 66 SER A O 1
ATOM 506 N N . ARG A 1 67 ? 3.663 -2.452 11.259 1.00 44.50 67 ARG A N 1
ATOM 507 C CA . ARG A 1 67 ? 4.837 -2.899 12.005 1.00 44.50 67 ARG A CA 1
ATOM 508 C C . ARG A 1 67 ? 4.425 -3.041 13.466 1.00 44.50 67 ARG A C 1
ATOM 510 O O . ARG A 1 67 ? 3.881 -2.091 14.007 1.00 44.50 67 ARG A O 1
ATOM 517 N N . ASP A 1 68 ? 4.726 -4.182 14.068 1.00 30.94 68 ASP A N 1
ATOM 518 C CA . ASP A 1 68 ? 5.424 -4.215 15.350 1.00 30.94 68 ASP A CA 1
ATOM 519 C C . ASP A 1 68 ? 6.030 -5.600 15.576 1.00 30.94 68 ASP A C 1
ATOM 521 O O . ASP A 1 68 ? 5.371 -6.632 15.459 1.00 30.94 68 ASP A O 1
ATOM 525 N N . SER A 1 69 ? 7.329 -5.611 15.859 1.00 37.53 69 SER A N 1
ATOM 526 C CA . SER A 1 69 ? 8.103 -6.813 16.152 1.00 37.53 69 SER A CA 1
ATOM 527 C C . SER A 1 69 ? 9.063 -6.501 17.294 1.00 37.53 69 SER A C 1
ATOM 529 O O . SER A 1 69 ? 10.174 -6.017 17.065 1.00 37.53 69 SER A O 1
ATOM 531 N N . LEU A 1 70 ? 8.634 -6.778 18.524 1.00 37.84 70 LEU A N 1
ATOM 532 C CA . LEU A 1 70 ? 9.514 -6.830 19.687 1.00 37.84 70 LEU A CA 1
ATOM 533 C C . LEU A 1 70 ? 9.306 -8.144 20.439 1.00 37.84 70 LEU A C 1
ATOM 535 O O . LEU A 1 70 ? 8.187 -8.571 20.706 1.00 37.84 70 LEU A O 1
ATOM 539 N N . ASN A 1 71 ? 10.428 -8.794 20.736 1.00 35.72 71 ASN A N 1
ATOM 540 C CA . ASN A 1 71 ? 10.484 -10.119 21.336 1.00 35.72 71 ASN A CA 1
ATOM 541 C C . ASN A 1 71 ? 10.176 -10.079 22.836 1.00 35.72 71 ASN A C 1
ATOM 543 O O . ASN A 1 71 ? 10.811 -9.303 23.550 1.00 35.72 71 ASN A O 1
ATOM 547 N N . ARG A 1 72 ? 9.336 -11.020 23.292 1.00 35.78 72 ARG A N 1
ATOM 548 C CA . ARG A 1 72 ? 9.446 -11.855 24.514 1.00 35.78 72 ARG A CA 1
ATOM 549 C C . ARG A 1 72 ? 8.057 -12.192 25.056 1.00 35.78 72 ARG A C 1
ATOM 551 O O . ARG A 1 72 ? 7.285 -11.282 25.320 1.00 35.78 72 ARG A O 1
ATOM 558 N N . ILE A 1 73 ? 7.821 -13.480 25.300 1.00 35.38 73 ILE A N 1
ATOM 559 C CA . ILE A 1 73 ? 7.278 -14.069 26.540 1.00 35.38 73 ILE A CA 1
ATOM 560 C C . ILE A 1 73 ? 7.478 -15.591 26.423 1.00 35.38 73 ILE A C 1
ATOM 562 O O . ILE A 1 73 ? 7.444 -16.139 25.322 1.00 35.38 73 ILE A O 1
ATOM 566 N N . ASP A 1 74 ? 7.791 -16.230 27.546 1.00 31.81 74 ASP A N 1
ATOM 567 C CA . ASP A 1 74 ? 8.330 -17.590 27.634 1.00 31.81 74 ASP A CA 1
ATOM 568 C C . ASP A 1 74 ? 7.293 -18.715 27.442 1.00 31.81 74 ASP A C 1
ATOM 570 O O . ASP A 1 74 ? 6.095 -18.547 27.687 1.00 31.81 74 ASP A O 1
ATOM 574 N N . GLU A 1 75 ? 7.772 -19.907 27.068 1.00 43.25 75 GLU A N 1
ATOM 575 C CA . GLU A 1 75 ? 6.973 -21.141 27.054 1.00 43.25 75 GLU A CA 1
ATOM 576 C C . GLU A 1 75 ? 6.755 -21.709 28.470 1.00 43.25 75 GLU A C 1
ATOM 578 O O . GLU A 1 75 ? 7.257 -22.780 28.798 1.00 43.25 75 GLU A O 1
ATOM 583 N N . GLU A 1 76 ? 5.971 -21.035 29.318 1.00 40.59 76 GLU A N 1
ATOM 584 C CA . GLU A 1 76 ? 5.430 -21.683 30.528 1.00 40.59 76 GLU A CA 1
ATOM 585 C C . GLU A 1 76 ? 4.122 -21.041 31.035 1.00 40.59 76 GLU A C 1
ATOM 587 O O . GLU A 1 76 ? 4.053 -20.423 32.094 1.00 40.59 76 GLU A O 1
ATOM 592 N N . SER A 1 77 ? 3.036 -21.166 30.260 1.00 38.38 77 SER A N 1
ATOM 593 C CA . SER A 1 77 ? 1.663 -20.841 30.712 1.00 38.38 77 SER A CA 1
ATOM 594 C C . SER A 1 77 ? 0.568 -21.600 29.946 1.00 38.38 77 SER A C 1
ATOM 596 O O . SER A 1 77 ? -0.522 -21.088 29.688 1.00 38.38 77 SER A O 1
ATOM 598 N N . GLN A 1 78 ? 0.816 -22.869 29.610 1.00 45.97 78 GLN A N 1
ATOM 599 C CA . GLN A 1 78 ? -0.282 -23.777 29.273 1.00 45.97 78 GLN A CA 1
ATOM 600 C C . GLN A 1 78 ? -0.960 -24.252 30.563 1.00 45.97 78 GLN A C 1
ATOM 602 O O . GLN A 1 78 ? -0.529 -25.245 31.136 1.00 45.97 78 GLN A O 1
ATOM 607 N N . LEU A 1 79 ? -2.005 -23.540 31.009 1.00 45.81 79 LEU A N 1
ATOM 608 C CA . LEU A 1 79 ? -3.229 -24.087 31.626 1.00 45.81 79 LEU A CA 1
ATOM 609 C C . LEU A 1 79 ? -4.168 -22.954 32.101 1.00 45.81 79 LEU A C 1
ATOM 611 O O . LEU A 1 79 ? -3.788 -22.115 32.907 1.00 45.81 79 LEU A O 1
ATOM 615 N N . ARG A 1 80 ? -5.446 -23.039 31.691 1.00 43.94 80 ARG A N 1
ATOM 616 C CA . ARG A 1 80 ? -6.619 -22.313 32.237 1.00 43.94 80 ARG A CA 1
ATOM 617 C C . ARG A 1 80 ? -6.738 -20.796 31.950 1.00 43.94 80 ARG A C 1
ATOM 619 O O . ARG A 1 80 ? -6.611 -19.972 32.848 1.00 43.94 80 ARG A O 1
ATOM 626 N N . ALA A 1 81 ? -7.240 -20.460 30.758 1.00 35.50 81 ALA A N 1
ATOM 627 C CA . ALA A 1 81 ? -8.140 -19.314 30.550 1.00 35.50 81 ALA A CA 1
ATOM 628 C C . ALA A 1 81 ? -9.113 -19.593 29.384 1.00 35.50 81 ALA A C 1
ATOM 630 O O . ALA A 1 81 ? -8.711 -20.129 28.354 1.00 35.50 81 ALA A O 1
ATOM 631 N N . VAL A 1 82 ? -10.397 -19.262 29.554 1.00 42.78 82 VAL A N 1
ATOM 632 C CA . VAL A 1 82 ? -11.437 -19.386 28.511 1.00 42.78 82 VAL A CA 1
ATOM 633 C C . VAL A 1 82 ? -11.445 -18.103 27.670 1.00 42.78 82 VAL A C 1
ATOM 635 O O . VAL A 1 82 ? -11.449 -17.024 28.264 1.00 42.78 82 VAL A O 1
ATOM 638 N N . PRO A 1 83 ? -11.485 -18.163 26.325 1.00 42.53 83 PRO A N 1
ATOM 639 C CA . PRO A 1 83 ? -11.527 -16.958 25.505 1.00 42.53 83 PRO A CA 1
ATOM 640 C C . PRO A 1 83 ? -12.919 -16.313 25.559 1.00 42.53 83 PRO A C 1
ATOM 642 O O . PRO A 1 83 ? -13.864 -16.800 24.940 1.00 42.53 83 PRO A O 1
ATOM 645 N N . GLN A 1 84 ? -13.039 -15.191 26.271 1.00 38.78 84 GLN A N 1
ATOM 646 C CA . GLN A 1 84 ? -14.151 -14.257 26.087 1.00 38.78 84 GLN A CA 1
ATOM 647 C C . GLN A 1 84 ? -13.748 -13.189 25.066 1.0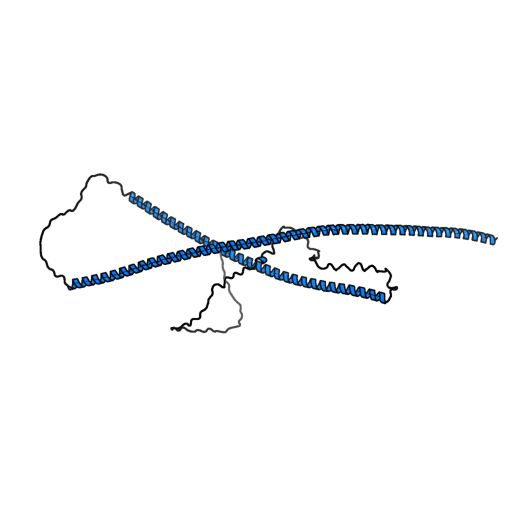0 38.78 84 GLN A C 1
ATOM 649 O O . GLN A 1 84 ? -12.739 -12.505 25.222 1.00 38.78 84 GLN A O 1
ATOM 654 N N . SER A 1 85 ? -14.545 -13.060 24.011 1.00 37.72 85 SER A N 1
ATOM 655 C CA . SER A 1 85 ? -14.418 -12.019 22.993 1.00 37.72 85 SER A CA 1
ATOM 656 C C . SER A 1 85 ? -15.044 -10.699 23.461 1.00 37.72 85 SER A C 1
ATOM 658 O O . SER A 1 85 ? -16.224 -10.718 23.821 1.00 37.72 85 SER A O 1
ATOM 660 N N . PRO A 1 86 ? -14.357 -9.550 23.350 1.00 46.53 86 PRO A N 1
ATOM 661 C CA . PRO A 1 86 ? -15.013 -8.250 23.319 1.00 46.53 86 PRO A CA 1
ATOM 662 C C . PRO A 1 86 ? -15.632 -8.019 21.933 1.00 46.53 86 PRO A C 1
ATOM 664 O O . PRO A 1 86 ? -14.978 -8.196 20.904 1.00 46.53 86 PRO A O 1
ATOM 667 N N . THR A 1 87 ? -16.907 -7.648 21.916 1.00 44.16 87 THR A N 1
ATOM 668 C CA . THR A 1 87 ? -17.690 -7.301 20.722 1.00 44.16 87 THR A CA 1
ATOM 669 C C . THR A 1 87 ? -17.354 -5.909 20.167 1.00 44.16 87 THR A C 1
ATOM 671 O O . THR A 1 87 ? -16.834 -5.069 20.901 1.00 44.16 87 THR A O 1
ATOM 674 N N . PRO A 1 88 ? -17.685 -5.629 18.891 1.00 42.78 88 PRO A N 1
ATOM 675 C CA . PRO A 1 88 ? -17.634 -4.278 18.339 1.00 42.78 88 PRO A CA 1
ATOM 676 C C . PRO A 1 88 ? -18.739 -3.369 18.905 1.00 42.78 88 PRO A C 1
ATOM 678 O O . PRO A 1 88 ? -19.774 -3.840 19.375 1.00 42.78 88 PRO A O 1
ATOM 681 N N . GLY A 1 89 ? -18.534 -2.062 18.752 1.00 33.28 89 GLY A N 1
ATOM 682 C CA . GLY A 1 89 ? -19.569 -1.024 18.689 1.00 33.28 89 GLY A CA 1
ATOM 683 C C . GLY A 1 89 ? -19.186 -0.001 17.601 1.00 33.28 89 GLY A C 1
ATOM 684 O O . GLY A 1 89 ? -18.131 -0.189 16.981 1.00 33.28 89 GLY A O 1
ATOM 685 N N . PRO A 1 90 ? -19.960 1.079 17.370 1.00 53.78 90 PRO A N 1
ATOM 686 C CA . PRO A 1 90 ? -21.148 1.513 18.112 1.00 53.78 90 PRO A CA 1
ATOM 687 C C . PRO A 1 90 ? -22.416 1.705 17.236 1.00 53.78 90 PRO A C 1
ATOM 689 O O . PRO A 1 90 ? -22.395 1.489 16.028 1.00 53.78 90 PRO A O 1
ATOM 692 N N . GLU A 1 91 ? -23.474 2.197 17.894 1.00 44.19 91 GLU A N 1
ATOM 693 C CA . GLU A 1 91 ? -24.778 2.666 17.381 1.00 44.19 91 GLU A CA 1
ATOM 694 C C . GLU A 1 91 ? -25.857 1.624 17.033 1.00 44.19 91 GLU A C 1
ATOM 696 O O . GLU A 1 91 ? -25.590 0.551 16.501 1.00 44.19 91 GLU A O 1
ATOM 701 N N . LEU A 1 92 ? -27.106 2.003 17.365 1.00 44.66 92 LEU A N 1
ATOM 702 C CA . LEU A 1 92 ? -28.300 1.154 17.528 1.00 44.66 92 LEU A CA 1
ATOM 703 C C . LEU A 1 92 ? -28.087 0.122 18.668 1.00 44.66 92 LEU A C 1
ATOM 705 O O . LEU A 1 92 ? -27.356 -0.847 18.523 1.00 44.66 92 LEU A O 1
ATOM 709 N N . VAL A 1 93 ? -28.655 0.266 19.872 1.00 43.56 93 VAL A N 1
ATOM 710 C CA . VAL A 1 93 ? -30.056 0.597 20.188 1.00 43.56 93 VAL A CA 1
ATOM 711 C C . VAL A 1 93 ? -30.141 1.466 21.455 1.00 43.56 93 VAL A C 1
ATOM 713 O O . VAL A 1 93 ? -29.888 0.979 22.553 1.00 43.56 93 VAL A O 1
ATOM 716 N N . SER A 1 94 ? -30.570 2.726 21.315 1.00 42.06 94 SER A N 1
ATOM 717 C CA . SER A 1 94 ? -30.814 3.644 22.448 1.00 42.06 94 SER A CA 1
ATOM 718 C C . SER A 1 94 ? -32.214 3.501 23.082 1.00 42.06 94 SER A C 1
ATOM 720 O O . SER A 1 94 ? -32.523 4.207 24.036 1.00 42.06 94 SER A O 1
ATOM 722 N N . ASP A 1 95 ? -33.052 2.582 22.589 1.00 46.75 95 ASP A N 1
ATOM 723 C CA . ASP A 1 95 ? -34.457 2.400 23.012 1.00 46.75 95 ASP A CA 1
ATOM 724 C C . ASP A 1 95 ? -34.657 1.253 24.029 1.00 46.75 95 ASP A C 1
ATOM 726 O O . ASP A 1 95 ? -35.760 0.719 24.197 1.00 46.75 95 ASP A O 1
ATOM 730 N N . ILE A 1 96 ? -33.587 0.798 24.691 1.00 52.66 96 ILE A N 1
ATOM 731 C CA . ILE A 1 96 ? -33.655 -0.386 25.562 1.00 52.66 96 ILE A CA 1
ATOM 732 C C . ILE A 1 96 ? -34.131 -0.070 26.999 1.00 52.66 96 ILE A C 1
ATOM 734 O O . ILE A 1 96 ? -34.625 -0.987 27.659 1.00 52.66 96 ILE A O 1
ATOM 738 N N . GLU A 1 97 ? -34.061 1.195 27.453 1.00 44.88 97 GLU A N 1
ATOM 739 C CA . GLU A 1 97 ? -34.193 1.588 28.879 1.00 44.88 97 GLU A CA 1
ATOM 740 C C . GLU A 1 97 ? -35.423 2.448 29.266 1.00 44.88 97 GLU A C 1
ATOM 742 O O . GLU A 1 97 ? -35.532 2.862 30.415 1.00 44.88 97 GLU A O 1
ATOM 747 N N . SER A 1 98 ? -36.407 2.685 28.389 1.00 45.91 98 SER A N 1
ATOM 748 C CA . SER A 1 98 ? -37.578 3.539 28.719 1.00 45.91 98 SER A CA 1
ATOM 749 C C . SER A 1 98 ? -38.788 2.836 29.375 1.00 45.91 98 SER A C 1
ATOM 751 O O . SER A 1 98 ? -39.896 3.358 29.299 1.00 45.91 98 SER A O 1
ATOM 753 N N . GLU A 1 99 ? -38.630 1.668 30.016 1.00 45.78 99 GLU A N 1
ATOM 754 C CA . GLU A 1 99 ? -39.756 0.951 30.674 1.00 45.78 99 GLU A CA 1
ATOM 755 C C . GLU A 1 99 ? -39.513 0.560 32.153 1.00 45.78 99 GLU A C 1
ATOM 757 O O . GLU A 1 99 ? -40.343 -0.129 32.745 1.00 45.78 99 GLU A O 1
ATOM 762 N N . SER A 1 100 ? -38.429 1.018 32.793 1.00 44.00 100 SER A N 1
ATOM 763 C CA . SER A 1 100 ? -38.180 0.797 34.234 1.00 44.00 100 SER A CA 1
ATOM 764 C C . SER A 1 100 ? -38.983 1.725 35.165 1.00 44.00 100 SER A C 1
ATOM 766 O O . SER A 1 100 ? -39.239 1.356 36.310 1.00 44.00 100 SER A O 1
ATOM 768 N N . GLU A 1 101 ? -39.448 2.880 34.679 1.00 45.91 101 GLU A N 1
ATOM 769 C CA . GLU A 1 101 ? -40.191 3.883 35.472 1.00 45.91 101 GLU A CA 1
ATOM 770 C C . GLU A 1 101 ? -41.690 3.566 35.672 1.00 45.91 101 GLU A C 1
ATOM 772 O O . GLU A 1 101 ? -42.312 4.075 36.603 1.00 45.91 101 GLU A O 1
ATOM 777 N N . GLU A 1 102 ? -42.300 2.662 34.891 1.00 43.12 102 GLU A N 1
ATOM 778 C CA . GLU A 1 102 ? -43.717 2.281 35.095 1.00 43.12 102 GLU A CA 1
ATOM 779 C C . GLU A 1 102 ? -43.904 1.118 36.102 1.00 43.12 102 GLU A C 1
ATOM 781 O O . GLU A 1 102 ? -44.966 0.495 36.199 1.00 43.12 102 GLU A O 1
ATOM 786 N N . GLY A 1 103 ? -42.876 0.859 36.921 1.00 44.12 103 GLY A N 1
ATOM 787 C CA . GLY A 1 103 ? -42.938 -0.010 38.103 1.00 44.12 103 GLY A CA 1
ATOM 788 C C . GLY A 1 103 ? -43.661 0.611 39.311 1.00 44.12 103 GLY A C 1
ATOM 789 O O . GLY A 1 103 ? -43.984 -0.098 40.265 1.00 44.12 103 GLY A O 1
ATOM 790 N N . SER A 1 104 ? -43.976 1.912 39.269 1.00 42.72 104 SER A N 1
ATOM 791 C CA . SER A 1 104 ? -44.468 2.708 40.412 1.00 42.72 104 SER A CA 1
ATOM 792 C C . SER A 1 104 ? -45.925 2.437 40.857 1.00 42.72 104 SER A C 1
ATOM 794 O O . SER A 1 104 ? -46.526 3.217 41.591 1.00 42.72 104 SER A O 1
ATOM 796 N N . THR A 1 105 ? -46.520 1.307 40.451 1.00 46.78 105 THR A N 1
ATOM 797 C CA . THR A 1 105 ? -47.810 0.802 40.976 1.00 46.78 105 THR A CA 1
ATOM 798 C C . THR A 1 105 ? -47.718 -0.653 41.443 1.00 46.78 105 THR A C 1
ATOM 800 O O . THR A 1 105 ? -48.580 -1.490 41.162 1.00 46.78 105 THR A O 1
ATOM 803 N N . MET A 1 106 ? -46.665 -0.955 42.206 1.00 47.81 106 MET A N 1
ATOM 804 C CA . MET A 1 106 ? -46.543 -2.184 42.991 1.00 47.81 106 MET A CA 1
ATOM 805 C C . MET A 1 106 ? -47.069 -1.967 44.421 1.00 47.81 106 MET A C 1
ATOM 807 O O . MET A 1 106 ? -46.296 -1.583 45.298 1.00 47.81 106 MET A O 1
ATOM 811 N N . PRO A 1 107 ? -48.353 -2.256 44.725 1.00 46.12 107 PRO A N 1
ATOM 812 C CA . PRO A 1 107 ? -48.720 -2.557 46.098 1.00 46.12 107 PRO A CA 1
ATOM 813 C C . PRO A 1 107 ? -47.965 -3.828 46.496 1.00 46.12 107 PRO A C 1
ATOM 815 O O . PRO A 1 107 ? -48.145 -4.883 45.880 1.00 46.12 107 PRO A O 1
ATOM 818 N N . SER A 1 108 ? -47.114 -3.717 47.518 1.00 55.69 108 SER A N 1
ATOM 819 C CA . SER A 1 108 ? -46.371 -4.834 48.117 1.00 55.69 108 SER A CA 1
ATOM 820 C C . SER A 1 108 ? -47.308 -5.686 48.989 1.00 55.69 108 SER A C 1
ATOM 822 O O . SER A 1 108 ? -47.162 -5.794 50.203 1.00 55.69 108 SER A O 1
ATOM 824 N N . GLY A 1 109 ? -48.356 -6.212 48.353 1.00 49.16 109 GLY A N 1
ATOM 825 C CA . GLY A 1 109 ? -49.429 -6.998 48.946 1.00 49.16 109 GLY A CA 1
ATOM 826 C C . GLY A 1 109 ? -49.623 -8.295 48.169 1.00 49.16 109 GLY A C 1
ATOM 827 O O . GLY A 1 109 ? -49.499 -8.322 46.942 1.00 49.16 109 GLY A O 1
ATOM 828 N N . GLY A 1 110 ? -49.890 -9.375 48.903 1.00 58.97 110 GLY A N 1
ATOM 829 C CA . GLY A 1 110 ? -50.043 -10.718 48.350 1.00 58.97 110 GLY A CA 1
ATOM 830 C C . GLY A 1 110 ? -51.175 -10.839 47.325 1.00 58.97 110 GLY A C 1
ATOM 831 O O . GLY A 1 110 ? -52.106 -10.037 47.278 1.00 58.97 110 GLY A O 1
ATOM 832 N N . ILE A 1 111 ? -51.084 -11.892 46.512 1.00 60.56 111 ILE A N 1
ATOM 833 C CA . ILE A 1 111 ? -51.993 -12.186 45.392 1.00 60.56 111 ILE A CA 1
ATOM 834 C C . ILE A 1 111 ? -53.459 -12.357 45.841 1.00 60.56 111 ILE A C 1
ATOM 836 O O . ILE A 1 111 ? -54.371 -12.106 45.056 1.00 60.56 111 ILE A O 1
ATOM 840 N N . ASP A 1 112 ? -53.675 -12.730 47.106 1.00 63.16 112 ASP A N 1
ATOM 841 C CA . ASP A 1 112 ? -54.965 -13.127 47.693 1.00 63.16 112 ASP A CA 1
ATOM 842 C C . ASP A 1 112 ? -56.036 -12.018 47.765 1.00 63.16 112 ASP A C 1
ATOM 844 O O . ASP A 1 112 ? -57.183 -12.301 48.107 1.00 63.16 112 ASP A O 1
ATOM 848 N N . GLY A 1 113 ? -55.690 -10.761 47.459 1.00 69.00 113 GLY A N 1
ATOM 849 C CA . GLY A 1 113 ? -56.622 -9.623 47.488 1.00 69.00 113 GLY A CA 1
ATOM 850 C C . GLY A 1 113 ? -57.105 -9.110 46.125 1.00 69.00 113 GLY A C 1
ATOM 851 O O . GLY A 1 113 ? -57.926 -8.196 46.096 1.00 69.00 113 GLY A O 1
ATOM 852 N N . LEU A 1 114 ? -56.586 -9.628 45.006 1.00 74.06 114 LEU A N 1
ATOM 853 C CA . LEU A 1 114 ? -56.819 -9.042 43.678 1.00 74.06 114 LEU A CA 1
ATOM 854 C C . LEU A 1 114 ? -58.123 -9.520 43.025 1.00 74.06 114 LEU A C 1
ATOM 856 O O . LEU A 1 114 ? -58.472 -10.701 43.059 1.00 74.06 114 LEU A O 1
ATOM 860 N N . SER A 1 115 ? -58.799 -8.609 42.323 1.00 82.25 115 SER A N 1
ATOM 861 C CA . SER A 1 115 ? -59.901 -8.952 41.422 1.00 82.25 115 SER A CA 1
ATOM 862 C C . SER A 1 115 ? -59.423 -9.861 40.281 1.00 82.25 115 SER A C 1
ATOM 864 O O . SER A 1 115 ? -58.294 -9.752 39.790 1.00 82.25 115 SER A O 1
ATOM 866 N N . ARG A 1 116 ? -60.320 -10.728 39.788 1.00 84.75 116 ARG A N 1
ATOM 867 C CA . ARG A 1 116 ? -60.092 -11.566 38.596 1.00 84.75 116 ARG A CA 1
ATOM 868 C C . ARG A 1 116 ? -59.611 -10.736 37.402 1.00 84.75 116 ARG A C 1
ATOM 870 O O . ARG A 1 116 ? -58.715 -11.172 36.677 1.00 84.75 116 ARG A O 1
ATOM 877 N N . ASP A 1 117 ? -60.174 -9.545 37.228 1.00 85.69 117 ASP A N 1
ATOM 878 C CA . ASP A 1 117 ? -59.830 -8.664 36.116 1.00 85.69 117 ASP A CA 1
ATOM 879 C C . ASP A 1 117 ? -58.469 -7.989 36.337 1.00 85.69 117 ASP A C 1
ATOM 881 O O . ASP A 1 117 ? -57.689 -7.869 35.394 1.00 85.69 117 ASP A O 1
ATOM 885 N N . GLU A 1 118 ? -58.112 -7.625 37.571 1.00 85.06 118 GLU A N 1
ATOM 886 C CA . GLU A 1 118 ? -56.791 -7.060 37.897 1.00 85.06 118 GLU A CA 1
ATOM 887 C C . GLU A 1 118 ? -55.663 -8.075 37.676 1.00 85.06 118 GLU A C 1
ATOM 889 O O . GLU A 1 118 ? -54.613 -7.732 37.122 1.00 85.06 118 GLU A O 1
ATOM 894 N N . MET A 1 119 ? -55.894 -9.341 38.041 1.00 82.69 119 MET A N 1
ATOM 895 C CA . MET A 1 119 ? -54.973 -10.435 37.729 1.00 82.69 119 MET A CA 1
ATOM 896 C C . MET A 1 119 ? -54.809 -10.612 36.216 1.00 82.69 119 MET A C 1
ATOM 898 O O . MET A 1 119 ? -53.675 -10.675 35.742 1.00 82.69 119 MET A O 1
ATOM 902 N N . ALA A 1 120 ? -55.901 -10.606 35.443 1.00 87.31 120 ALA A N 1
ATOM 903 C CA . ALA A 1 120 ? -55.840 -10.696 33.982 1.00 87.31 120 ALA A CA 1
ATOM 904 C C . ALA A 1 120 ? -55.069 -9.518 33.346 1.00 87.31 120 ALA A C 1
ATOM 906 O O . ALA A 1 120 ? -54.253 -9.725 32.447 1.00 87.31 120 ALA A O 1
ATOM 907 N N . HIS A 1 121 ? -55.247 -8.291 33.849 1.00 88.88 121 HIS A N 1
ATOM 908 C CA . HIS A 1 121 ? -54.504 -7.116 33.378 1.00 88.88 121 HIS A CA 1
ATOM 909 C C . HIS A 1 121 ? -53.006 -7.174 33.727 1.00 88.88 121 HIS A C 1
ATOM 911 O O . HIS A 1 121 ? -52.177 -6.728 32.926 1.00 88.88 121 HIS A O 1
ATOM 917 N N . ARG A 1 122 ? -52.625 -7.730 34.889 1.00 85.81 122 ARG A N 1
ATOM 918 C CA . ARG A 1 122 ? -51.212 -8.001 35.227 1.00 85.81 122 ARG A CA 1
ATOM 919 C C . ARG A 1 122 ? -50.612 -9.064 34.304 1.00 85.81 122 ARG A C 1
ATOM 921 O O . ARG A 1 122 ? -49.546 -8.828 33.739 1.00 85.81 122 ARG A O 1
ATOM 928 N N . LEU A 1 123 ? -51.317 -10.176 34.093 1.00 86.75 123 LEU A N 1
ATOM 929 C CA . LEU A 1 123 ? -50.877 -11.273 33.226 1.00 86.75 123 LEU A CA 1
ATOM 930 C C . LEU A 1 123 ? -50.664 -10.784 31.785 1.00 86.75 123 LEU A C 1
ATOM 932 O O . LEU A 1 123 ? -49.569 -10.926 31.248 1.00 86.75 123 LEU A O 1
ATOM 936 N N . GLY A 1 124 ? -51.633 -10.058 31.219 1.00 93.50 124 GLY A N 1
ATOM 937 C CA . GLY A 1 124 ? -51.515 -9.473 29.881 1.00 93.50 124 GLY A CA 1
ATOM 938 C C . GLY A 1 124 ? -50.399 -8.424 29.741 1.00 93.50 124 GLY A C 1
ATOM 939 O O . GLY A 1 124 ? -49.842 -8.269 28.653 1.00 93.50 124 GLY A O 1
ATOM 940 N N . ARG A 1 125 ? -50.024 -7.705 30.815 1.00 89.44 125 ARG A N 1
ATOM 941 C CA . ARG A 1 125 ? -48.824 -6.840 30.808 1.00 89.44 125 ARG A CA 1
ATOM 942 C C . ARG A 1 125 ? -47.538 -7.668 30.732 1.00 89.44 125 ARG A C 1
ATOM 944 O O . ARG A 1 125 ? -46.686 -7.356 29.902 1.00 89.44 125 ARG A O 1
ATOM 951 N N . MET A 1 126 ? -47.428 -8.736 31.525 1.00 84.69 126 MET A N 1
ATOM 952 C CA . MET A 1 126 ? -46.274 -9.646 31.483 1.00 84.69 126 MET A CA 1
ATOM 953 C C . MET A 1 126 ? -46.162 -10.398 30.150 1.00 84.69 126 MET A C 1
ATOM 955 O O . MET A 1 126 ? -45.066 -10.555 29.626 1.00 84.69 126 MET A O 1
ATOM 959 N N . GLU A 1 127 ? -47.277 -10.819 29.553 1.00 92.06 127 GLU A N 1
ATOM 960 C CA . GLU A 1 127 ? -47.282 -11.454 28.229 1.00 92.06 127 GLU A CA 1
ATOM 961 C C . GLU A 1 127 ? -46.782 -10.501 27.137 1.00 92.06 127 GLU A C 1
ATOM 963 O O . GLU A 1 127 ? -45.993 -10.907 26.281 1.00 92.06 127 GLU A O 1
ATOM 968 N N . ARG A 1 128 ? -47.179 -9.220 27.187 1.00 94.12 128 ARG A N 1
ATOM 969 C CA . ARG A 1 128 ? -46.700 -8.195 26.246 1.00 94.12 128 ARG A CA 1
ATOM 970 C C . ARG A 1 128 ? -45.210 -7.900 26.407 1.00 94.12 128 ARG A C 1
ATOM 972 O O . ARG A 1 128 ? -44.516 -7.837 25.395 1.00 94.12 128 ARG A O 1
ATOM 979 N N . SER A 1 129 ? -44.694 -7.748 27.629 1.00 87.56 129 SER A N 1
ATOM 980 C CA . SER A 1 129 ? -43.249 -7.537 27.826 1.00 87.56 129 SER A CA 1
ATOM 981 C C . SER A 1 129 ? -42.442 -8.767 27.399 1.00 87.56 129 SER A C 1
ATOM 983 O O . SER A 1 129 ? -41.454 -8.640 26.678 1.00 87.56 129 SER A O 1
ATOM 985 N N . LEU A 1 130 ? -42.911 -9.974 27.723 1.00 92.62 130 LEU A N 1
ATOM 986 C CA . LEU A 1 130 ? -42.279 -11.229 27.312 1.00 92.62 130 LEU A CA 1
ATOM 987 C C . LEU A 1 130 ? -42.289 -11.402 25.779 1.00 92.62 130 LEU A C 1
ATOM 989 O O . LEU A 1 130 ? -41.294 -11.850 25.205 1.00 92.62 130 LEU A O 1
ATOM 993 N N . ALA A 1 131 ? -43.352 -10.976 25.088 1.00 94.56 131 ALA A N 1
ATOM 994 C CA . ALA A 1 131 ? -43.384 -10.917 23.625 1.00 94.56 131 ALA A CA 1
ATOM 995 C C . ALA A 1 131 ? -42.335 -9.943 23.047 1.00 94.56 131 ALA A C 1
ATOM 997 O O . ALA A 1 131 ? -41.636 -10.318 22.103 1.00 94.56 131 ALA A O 1
ATOM 998 N N . LYS A 1 132 ? -42.148 -8.751 23.644 1.00 93.50 132 LYS A N 1
ATOM 999 C CA . LYS A 1 132 ? -41.065 -7.818 23.260 1.00 93.50 132 LYS A CA 1
ATOM 1000 C C . LYS A 1 132 ? -39.684 -8.464 23.425 1.00 93.50 132 LYS A C 1
ATOM 1002 O O . LYS A 1 132 ? -38.884 -8.423 22.493 1.00 93.50 132 LYS A O 1
ATOM 1007 N N . TYR A 1 133 ? -39.410 -9.111 24.563 1.00 95.06 133 TYR A N 1
ATOM 1008 C CA . TYR A 1 133 ? -38.129 -9.797 24.799 1.00 95.06 133 TYR A CA 1
ATOM 1009 C C . TYR A 1 133 ? -37.877 -10.944 23.813 1.00 95.06 133 TYR A C 1
ATOM 1011 O O . TYR A 1 133 ? -36.760 -11.080 23.316 1.00 95.06 133 TYR A O 1
ATOM 1019 N N . ARG A 1 134 ? -38.906 -11.734 23.468 1.00 96.38 134 ARG A N 1
ATOM 1020 C CA . ARG A 1 134 ? -38.806 -12.756 22.409 1.00 96.38 134 ARG A CA 1
ATOM 1021 C C . ARG A 1 134 ? -38.438 -12.135 21.059 1.00 96.38 134 ARG A C 1
ATOM 1023 O O . ARG A 1 134 ? -37.546 -12.659 20.401 1.00 96.38 134 ARG A O 1
ATOM 1030 N N . GLY A 1 135 ? -39.064 -11.014 20.689 1.00 96.00 135 GLY A N 1
ATOM 1031 C CA . GLY A 1 135 ? -38.743 -10.259 19.472 1.00 96.00 135 GLY A CA 1
ATOM 1032 C C . GLY A 1 135 ? -37.281 -9.801 19.431 1.00 96.00 135 GLY A C 1
ATOM 1033 O O . GLY A 1 135 ? -36.546 -10.187 18.520 1.00 96.00 135 GLY A O 1
ATOM 1034 N N . ARG A 1 136 ? -36.832 -9.083 20.472 1.00 94.31 136 ARG A N 1
ATOM 1035 C CA . ARG A 1 136 ? -35.435 -8.621 20.614 1.00 94.31 136 ARG A CA 1
ATOM 1036 C C . ARG A 1 136 ? -34.432 -9.782 20.553 1.00 94.31 136 ARG A C 1
ATOM 1038 O O . ARG A 1 136 ? -33.391 -9.667 19.916 1.00 94.31 136 ARG A O 1
ATOM 1045 N N . TYR A 1 137 ? -34.750 -10.929 21.162 1.00 96.62 137 TYR A N 1
ATOM 1046 C CA . TYR A 1 137 ? -33.901 -12.122 21.088 1.00 96.62 137 TYR A CA 1
ATOM 1047 C C . TYR A 1 137 ? -33.830 -12.704 19.667 1.00 96.62 137 TYR A C 1
ATOM 1049 O O . TYR A 1 137 ? -32.747 -13.057 19.204 1.00 96.62 137 TYR A O 1
ATOM 1057 N N . THR A 1 138 ? -34.953 -12.783 18.941 1.00 97.38 138 THR A N 1
ATOM 1058 C CA . THR A 1 138 ? -34.943 -13.258 17.544 1.00 97.38 138 THR A CA 1
ATOM 1059 C C . THR A 1 138 ? -34.180 -12.329 16.601 1.00 97.38 138 THR A C 1
ATOM 1061 O O . THR A 1 138 ? -33.484 -12.816 15.711 1.00 97.38 138 THR A O 1
ATOM 1064 N N . GLU A 1 139 ? -34.255 -11.017 16.826 1.00 97.06 139 GLU A N 1
ATOM 1065 C CA . GLU A 1 139 ? -33.504 -10.003 16.084 1.00 97.06 139 GLU A CA 1
ATOM 1066 C C . GLU A 1 139 ? -31.996 -10.119 16.344 1.00 97.06 139 GLU A C 1
ATOM 1068 O O . GLU A 1 139 ? -31.223 -10.275 15.399 1.00 97.06 139 GLU A O 1
ATOM 1073 N N . LEU A 1 140 ? -31.583 -10.187 17.616 1.00 96.75 140 LEU A N 1
ATOM 1074 C CA . LEU A 1 140 ? -30.188 -10.408 18.008 1.00 96.75 140 LEU A CA 1
ATOM 1075 C C . LEU A 1 140 ? -29.615 -11.694 17.385 1.00 96.75 140 LEU A C 1
ATOM 1077 O O . LEU A 1 140 ? -28.505 -11.694 16.856 1.00 96.75 140 LEU A O 1
ATOM 1081 N N . VAL A 1 141 ? -30.391 -12.784 17.374 1.00 97.75 141 VAL A N 1
ATOM 1082 C CA . VAL A 1 141 ? -30.002 -14.044 16.718 1.00 97.75 141 VAL A CA 1
ATOM 1083 C C . VAL A 1 141 ? -29.875 -13.899 15.194 1.00 97.75 141 VAL A C 1
ATOM 1085 O O . VAL A 1 141 ? -29.052 -14.603 14.603 1.00 97.75 141 VAL A O 1
ATOM 1088 N N . SER A 1 142 ? -30.637 -13.013 14.541 1.00 98.00 142 SER A N 1
ATOM 1089 C CA . SER A 1 142 ? -30.424 -12.696 13.120 1.00 98.00 142 SER A CA 1
ATOM 1090 C C . SER A 1 142 ? -29.112 -11.943 12.926 1.00 98.00 142 SER A C 1
ATOM 1092 O O . SER A 1 142 ? -28.253 -12.421 12.189 1.00 98.00 142 SER A O 1
ATOM 1094 N N . ILE A 1 143 ? -28.904 -10.854 13.672 1.00 96.31 143 ILE A N 1
ATOM 1095 C CA . ILE A 1 143 ? -27.696 -10.017 13.597 1.00 96.31 143 ILE A CA 1
ATOM 1096 C C . ILE A 1 143 ? -26.432 -10.862 13.819 1.00 96.31 143 ILE A C 1
ATOM 1098 O O . ILE A 1 143 ? -25.489 -10.780 13.034 1.00 96.31 143 ILE A O 1
ATOM 1102 N N . CYS A 1 144 ? -26.421 -11.754 14.816 1.00 95.19 144 CYS A N 1
ATOM 1103 C CA . CYS A 1 144 ? -25.293 -12.661 15.045 1.00 95.19 144 CYS A CA 1
ATOM 1104 C C . CYS A 1 144 ? -25.042 -13.630 13.874 1.00 95.19 144 CYS A C 1
ATOM 1106 O O . CYS A 1 144 ? -23.887 -13.934 13.574 1.00 95.19 144 CYS A O 1
ATOM 1108 N N . LYS A 1 145 ? -26.089 -14.116 13.190 1.00 98.06 145 LYS A N 1
ATOM 1109 C CA . LYS A 1 145 ? -25.939 -14.964 11.991 1.00 98.06 145 LYS A CA 1
ATOM 1110 C C . LYS A 1 145 ? -25.432 -14.166 10.795 1.00 98.06 145 LYS A C 1
ATOM 1112 O O . LYS A 1 145 ? -24.642 -14.685 10.010 1.00 98.06 145 LYS A O 1
ATOM 1117 N N . ASP A 1 146 ? -25.893 -12.934 10.626 1.00 94.88 146 ASP A N 1
ATOM 1118 C CA . ASP A 1 146 ? -25.480 -12.057 9.529 1.00 94.88 146 ASP A CA 1
ATOM 1119 C C . ASP A 1 146 ? -23.997 -11.680 9.692 1.00 94.88 146 ASP A C 1
ATOM 1121 O O . ASP A 1 146 ? -23.198 -11.941 8.791 1.00 94.88 146 ASP A O 1
ATOM 1125 N N . LEU A 1 147 ? -23.593 -11.282 10.903 1.00 95.19 147 LEU A N 1
ATOM 1126 C CA . LEU A 1 147 ? -22.198 -11.024 11.277 1.00 95.19 147 LEU A CA 1
ATOM 1127 C C . LEU A 1 147 ? -21.293 -12.263 11.127 1.00 95.19 147 LEU A C 1
ATOM 1129 O O . LEU A 1 147 ? -20.157 -12.146 10.667 1.00 95.19 147 LEU A O 1
ATOM 1133 N N . GLN A 1 148 ? -21.784 -13.465 11.453 1.00 95.81 148 GLN A N 1
ATOM 1134 C CA . GLN A 1 148 ? -21.035 -14.711 11.235 1.00 95.81 148 GLN A CA 1
ATOM 1135 C C . GLN A 1 148 ? -20.824 -15.007 9.737 1.00 95.81 148 GLN A C 1
ATOM 1137 O O . GLN A 1 148 ? -19.718 -15.385 9.349 1.00 95.81 148 GLN A O 1
ATOM 1142 N N . ARG A 1 149 ? -21.829 -14.781 8.877 1.00 97.62 149 ARG A N 1
ATOM 1143 C CA . ARG A 1 149 ? -21.659 -14.926 7.417 1.00 97.62 149 ARG A CA 1
ATOM 1144 C C . ARG A 1 149 ? -20.696 -13.882 6.851 1.00 97.62 149 ARG A C 1
ATOM 1146 O O . ARG A 1 149 ? -19.930 -14.194 5.944 1.00 97.62 149 ARG A O 1
ATOM 1153 N N . ASP A 1 150 ? -20.706 -12.658 7.369 1.00 90.44 150 ASP A N 1
ATOM 1154 C CA . ASP A 1 150 ? -19.780 -11.612 6.923 1.00 90.44 150 ASP A CA 1
ATOM 1155 C C . ASP A 1 150 ? -18.338 -11.886 7.361 1.00 90.44 150 ASP A C 1
ATOM 1157 O O . ASP A 1 150 ? -17.417 -11.716 6.562 1.00 90.44 150 ASP A O 1
ATOM 1161 N N . LYS A 1 151 ? -18.130 -12.439 8.562 1.00 93.00 151 LYS A N 1
ATOM 1162 C CA . LYS A 1 151 ? -16.833 -12.989 8.986 1.00 93.00 151 LYS A CA 1
ATOM 1163 C C . LYS A 1 151 ? -16.321 -14.064 8.018 1.00 93.00 151 LYS A C 1
ATOM 1165 O O . LYS A 1 151 ? -15.153 -14.020 7.637 1.00 93.00 151 LYS A O 1
ATOM 1170 N N . GLU A 1 152 ? -17.172 -14.999 7.597 1.00 96.75 152 GLU A N 1
ATOM 1171 C CA . GLU A 1 152 ? -16.807 -16.052 6.634 1.00 96.75 152 GLU A CA 1
ATOM 1172 C C . GLU A 1 152 ? -16.443 -15.466 5.256 1.00 96.75 152 GLU A C 1
ATOM 1174 O O . GLU A 1 152 ? -15.404 -15.816 4.692 1.00 96.75 152 GLU A O 1
ATOM 1179 N N . LYS A 1 153 ? -17.223 -14.500 4.740 1.00 95.31 153 LYS A N 1
ATOM 1180 C CA . LYS A 1 153 ? -16.886 -13.765 3.503 1.00 95.31 153 LYS A CA 1
ATOM 1181 C C . LYS A 1 153 ? -15.535 -13.054 3.616 1.00 95.31 153 LYS A C 1
ATOM 1183 O O . LYS A 1 153 ? -14.717 -13.152 2.704 1.00 95.31 153 LYS A O 1
ATOM 1188 N N . LEU A 1 154 ? -15.288 -12.354 4.726 1.00 90.69 154 LEU A N 1
ATOM 1189 C CA . LEU A 1 154 ? -14.036 -11.633 4.968 1.00 90.69 154 LEU A CA 1
ATOM 1190 C C . LEU A 1 154 ? -12.836 -12.583 5.053 1.00 90.69 154 LEU A C 1
ATOM 1192 O O . LEU A 1 154 ? -11.786 -12.264 4.500 1.00 90.69 154 LEU A O 1
ATOM 1196 N N . GLN A 1 155 ? -12.986 -13.763 5.664 1.00 93.88 155 GLN A N 1
ATOM 1197 C CA . GLN A 1 155 ? -11.944 -14.797 5.664 1.00 93.88 155 GLN A CA 1
ATOM 1198 C C . GLN A 1 155 ? -11.614 -15.280 4.244 1.00 93.88 155 GLN A C 1
ATOM 1200 O O . GLN A 1 155 ? -10.436 -15.372 3.895 1.00 93.88 155 GLN A O 1
ATOM 1205 N N . VAL A 1 156 ? -12.626 -15.523 3.401 1.00 92.00 156 VAL A N 1
ATOM 1206 C CA . VAL A 1 156 ? -12.420 -15.917 1.994 1.00 92.00 156 VAL A CA 1
ATOM 1207 C C . VAL A 1 156 ? -11.712 -14.813 1.201 1.00 92.00 156 VAL A C 1
ATOM 1209 O O . VAL A 1 156 ? -10.735 -15.092 0.508 1.00 92.00 156 VAL A O 1
ATOM 1212 N N . VAL A 1 157 ? -12.155 -13.557 1.323 1.00 91.62 157 VAL A N 1
ATOM 1213 C CA . VAL A 1 157 ? -11.537 -12.413 0.625 1.00 91.62 157 VAL A CA 1
ATOM 1214 C C . VAL A 1 157 ? -10.097 -12.180 1.096 1.00 91.62 157 VAL A C 1
ATOM 1216 O O . VAL A 1 157 ? -9.222 -11.919 0.270 1.00 91.62 157 VAL A O 1
ATOM 1219 N N . LEU A 1 158 ? -9.821 -12.319 2.397 1.00 91.62 158 LEU A N 1
ATOM 1220 C CA . LEU A 1 158 ? -8.471 -12.191 2.947 1.00 91.62 158 LEU A CA 1
ATOM 1221 C C . LEU A 1 158 ? -7.532 -13.272 2.394 1.00 91.62 158 LEU A C 1
ATOM 1223 O O . LEU A 1 158 ? -6.441 -12.936 1.938 1.00 91.62 158 LEU A O 1
ATOM 1227 N N . GLY A 1 159 ? -7.970 -14.536 2.369 1.00 86.00 159 GLY A N 1
ATOM 1228 C CA . GLY A 1 159 ? -7.200 -15.638 1.781 1.00 86.00 159 GLY A CA 1
ATOM 1229 C C . GLY A 1 159 ? -6.917 -15.423 0.291 1.00 86.00 159 GLY A C 1
ATOM 1230 O O . GLY A 1 159 ? -5.772 -15.504 -0.142 1.00 86.00 159 GLY A O 1
ATOM 1231 N N . GLN A 1 160 ? -7.929 -15.024 -0.488 1.00 90.88 160 GLN A N 1
ATOM 1232 C CA . GLN A 1 160 ? -7.757 -14.698 -1.912 1.00 90.88 160 GLN A CA 1
ATOM 1233 C C . GLN A 1 160 ? -6.785 -13.530 -2.146 1.00 90.88 160 GLN A C 1
ATOM 1235 O O . GLN A 1 160 ? -6.032 -13.537 -3.124 1.00 90.88 160 GLN A O 1
ATOM 1240 N N . ASN A 1 161 ? -6.781 -12.523 -1.266 1.00 85.38 161 ASN A N 1
ATOM 1241 C CA . ASN A 1 161 ? -5.843 -11.406 -1.357 1.00 85.38 161 ASN A CA 1
ATOM 1242 C C . ASN A 1 161 ? -4.407 -11.842 -1.012 1.00 85.38 161 ASN A C 1
ATOM 1244 O O . ASN A 1 161 ? -3.468 -11.464 -1.712 1.00 85.38 161 ASN A O 1
ATOM 1248 N N . GLN A 1 162 ? -4.237 -12.693 0.006 1.00 90.31 162 GLN A N 1
ATOM 1249 C CA . GLN A 1 162 ? -2.947 -13.306 0.342 1.00 90.31 162 GLN A CA 1
ATOM 1250 C C . GLN A 1 162 ? -2.406 -14.147 -0.823 1.00 90.31 162 GLN A C 1
ATOM 1252 O O . GLN A 1 162 ? -1.272 -13.929 -1.243 1.00 90.31 162 GLN A O 1
ATOM 1257 N N . ASP A 1 163 ? -3.222 -15.021 -1.419 1.00 90.94 163 ASP A N 1
ATOM 1258 C CA . ASP A 1 163 ? -2.844 -15.811 -2.601 1.00 90.94 163 ASP A CA 1
ATOM 1259 C C . ASP A 1 163 ? -2.395 -14.925 -3.771 1.00 90.94 163 ASP A C 1
ATOM 1261 O O . ASP A 1 163 ? -1.406 -15.219 -4.450 1.00 90.94 163 ASP A O 1
ATOM 1265 N N . ARG A 1 164 ? -3.109 -13.820 -4.019 1.00 90.94 164 ARG A N 1
ATOM 1266 C CA . ARG A 1 164 ? -2.769 -12.864 -5.079 1.00 90.94 164 ARG A CA 1
ATOM 1267 C C . ARG A 1 164 ? -1.447 -12.148 -4.798 1.00 90.94 164 ARG A C 1
ATOM 1269 O O . ARG A 1 164 ? -0.635 -12.007 -5.712 1.00 90.94 164 ARG A O 1
ATOM 1276 N N . ALA A 1 165 ? -1.216 -11.728 -3.555 1.00 79.25 165 ALA A N 1
ATOM 1277 C CA . ALA A 1 165 ? 0.040 -11.115 -3.138 1.00 79.25 165 ALA A CA 1
ATOM 1278 C C . ALA A 1 165 ? 1.217 -12.098 -3.262 1.00 79.25 165 ALA A C 1
ATOM 1280 O O . ALA A 1 165 ? 2.261 -11.734 -3.800 1.00 79.25 165 ALA A O 1
ATOM 1281 N N . LEU A 1 166 ? 1.037 -13.357 -2.848 1.00 84.62 166 LEU A N 1
ATOM 1282 C CA . LEU A 1 166 ? 2.056 -14.404 -2.965 1.00 84.62 166 LEU A CA 1
ATOM 1283 C C . LEU A 1 166 ? 2.420 -14.699 -4.427 1.00 84.62 166 LEU A C 1
ATOM 1285 O O . LEU A 1 166 ? 3.606 -14.787 -4.739 1.00 84.62 166 LEU A O 1
ATOM 1289 N N . ARG A 1 167 ? 1.439 -14.765 -5.340 1.00 92.88 167 ARG A N 1
ATOM 1290 C CA . ARG A 1 167 ? 1.714 -14.891 -6.786 1.00 92.88 167 ARG A CA 1
ATOM 1291 C C . ARG A 1 167 ? 2.526 -13.710 -7.311 1.00 92.88 167 ARG A C 1
ATOM 1293 O O . ARG A 1 167 ? 3.548 -13.935 -7.952 1.00 92.88 167 ARG A O 1
ATOM 1300 N N . ARG A 1 168 ? 2.153 -12.469 -6.965 1.00 88.69 168 ARG A N 1
ATOM 1301 C CA . ARG A 1 168 ? 2.910 -11.284 -7.407 1.00 88.69 168 ARG A CA 1
ATOM 1302 C C . ARG A 1 168 ? 4.333 -11.244 -6.836 1.00 88.69 168 ARG A C 1
ATOM 1304 O O . ARG A 1 168 ? 5.242 -10.784 -7.517 1.00 88.69 168 ARG A O 1
ATOM 1311 N N . ILE A 1 169 ? 4.549 -11.751 -5.620 1.00 83.69 169 ILE A N 1
ATOM 1312 C CA . ILE A 1 169 ? 5.893 -11.910 -5.039 1.00 83.69 169 ILE A CA 1
ATOM 1313 C C . ILE A 1 169 ? 6.720 -12.934 -5.830 1.00 83.69 169 ILE A C 1
ATOM 1315 O O . ILE A 1 169 ? 7.907 -12.696 -6.046 1.00 83.69 169 ILE A O 1
ATOM 1319 N N . SER A 1 170 ? 6.127 -14.044 -6.277 1.00 83.12 170 SER A N 1
ATOM 1320 C CA . SER A 1 170 ? 6.816 -15.023 -7.131 1.00 83.12 170 SER A CA 1
ATOM 1321 C C . SER A 1 170 ? 7.164 -14.446 -8.506 1.00 83.12 170 SER A C 1
ATOM 1323 O O . SER A 1 170 ? 8.324 -14.519 -8.900 1.00 83.12 170 SER A O 1
ATOM 1325 N N . GLU A 1 171 ? 6.217 -13.779 -9.176 1.00 89.19 171 GLU A N 1
ATOM 1326 C CA . GLU A 1 171 ? 6.453 -13.076 -10.451 1.00 89.19 171 GLU A CA 1
ATOM 1327 C C . GLU A 1 171 ? 7.627 -12.088 -10.341 1.00 89.19 171 GLU A C 1
ATOM 1329 O O . GLU A 1 171 ? 8.562 -12.137 -11.133 1.00 89.19 171 GLU A O 1
ATOM 1334 N N . LEU A 1 172 ? 7.636 -11.237 -9.307 1.00 84.62 172 LEU A N 1
ATOM 1335 C CA . LEU A 1 172 ? 8.709 -10.260 -9.077 1.00 84.62 172 LEU A CA 1
ATOM 1336 C C . LEU A 1 172 ? 10.073 -10.909 -8.779 1.00 84.62 172 LEU A C 1
ATOM 1338 O O . LEU A 1 172 ? 11.110 -10.320 -9.084 1.00 84.62 172 LEU A O 1
ATOM 1342 N N . ARG A 1 173 ? 10.099 -12.109 -8.182 1.00 82.44 173 ARG A N 1
ATOM 1343 C CA . ARG A 1 173 ? 11.342 -12.872 -7.965 1.00 82.44 173 ARG A CA 1
ATOM 1344 C C . ARG A 1 173 ? 11.884 -13.445 -9.272 1.00 82.44 173 ARG A C 1
ATOM 1346 O O . ARG A 1 173 ? 13.094 -13.399 -9.477 1.00 82.44 173 ARG A O 1
ATOM 1353 N N . GLU A 1 174 ? 11.012 -13.937 -10.147 1.00 92.00 174 GLU A N 1
ATOM 1354 C CA . GLU A 1 174 ? 11.384 -14.414 -11.484 1.00 92.00 174 GLU A CA 1
ATOM 1355 C C . GLU A 1 174 ? 11.853 -13.252 -12.377 1.00 92.00 174 GLU A C 1
ATOM 1357 O O . GLU A 1 174 ? 12.935 -13.338 -12.959 1.00 92.00 174 GLU A O 1
ATOM 1362 N N . GLU A 1 175 ? 11.121 -12.128 -12.402 1.00 84.44 175 GLU A N 1
ATOM 1363 C CA . GLU A 1 175 ? 11.522 -10.883 -13.081 1.00 84.44 175 GLU A CA 1
ATOM 1364 C C . GLU A 1 175 ? 12.931 -10.433 -12.625 1.00 84.44 175 GLU A C 1
ATOM 1366 O O . GLU A 1 175 ? 13.808 -10.186 -13.457 1.00 84.44 175 GLU A O 1
ATOM 1371 N N . LEU A 1 176 ? 13.187 -10.403 -11.308 1.00 84.06 176 LEU A N 1
ATOM 1372 C CA . LEU A 1 176 ? 14.491 -10.041 -10.736 1.00 84.06 176 LEU A CA 1
ATOM 1373 C C . LEU A 1 176 ? 15.605 -11.036 -11.101 1.00 84.06 176 LEU A C 1
ATOM 1375 O O . LEU A 1 176 ? 16.727 -10.619 -11.387 1.00 84.06 176 LEU A O 1
ATOM 1379 N N . GLN A 1 177 ? 15.324 -12.341 -11.089 1.00 92.81 177 GLN A N 1
ATOM 1380 C CA . GLN A 1 177 ? 16.304 -13.365 -11.458 1.00 92.81 177 GLN A CA 1
ATOM 1381 C C . GLN A 1 177 ? 16.725 -13.227 -12.929 1.00 92.81 177 GLN A C 1
ATOM 1383 O O . GLN A 1 177 ? 17.915 -13.313 -13.238 1.00 92.81 177 GLN A O 1
ATOM 1388 N N . MET A 1 178 ? 15.770 -12.984 -13.830 1.00 86.88 178 MET A N 1
ATOM 1389 C CA . MET A 1 178 ? 16.050 -12.794 -15.255 1.00 86.88 178 MET A CA 1
ATOM 1390 C C . MET A 1 178 ? 16.840 -11.503 -15.517 1.00 86.88 178 MET A C 1
ATOM 1392 O O . MET A 1 178 ? 17.798 -11.524 -16.288 1.00 86.88 178 MET A O 1
ATOM 1396 N N . ASP A 1 179 ? 16.517 -10.404 -14.829 1.00 84.12 179 ASP A N 1
ATOM 1397 C CA . ASP A 1 179 ? 17.282 -9.148 -14.894 1.00 84.12 179 ASP A CA 1
ATOM 1398 C C . ASP A 1 179 ? 18.728 -9.314 -14.378 1.00 84.12 179 ASP A C 1
ATOM 1400 O O . ASP A 1 179 ? 19.673 -8.826 -15.002 1.00 84.12 179 ASP A O 1
ATOM 1404 N N . GLN A 1 180 ? 18.942 -10.076 -13.299 1.00 88.12 180 GLN A N 1
ATOM 1405 C CA . GLN A 1 180 ? 20.290 -10.414 -12.819 1.00 88.12 180 GLN A CA 1
ATOM 1406 C C . GLN A 1 180 ? 21.092 -11.237 -13.840 1.00 88.12 180 GLN A C 1
ATOM 1408 O O . GLN A 1 180 ? 22.286 -10.987 -14.026 1.00 88.12 180 GLN A O 1
ATOM 1413 N N . GLN A 1 181 ? 20.456 -12.194 -14.526 1.00 88.38 181 GLN A N 1
ATOM 1414 C CA . GLN A 1 181 ? 21.101 -12.963 -15.595 1.00 88.38 181 GLN A CA 1
ATOM 1415 C C . GLN A 1 181 ? 21.439 -12.077 -16.802 1.00 88.38 181 GLN A C 1
ATOM 1417 O O . GLN A 1 181 ? 22.572 -12.114 -17.280 1.00 88.38 181 GLN A O 1
ATOM 1422 N N . ALA A 1 182 ? 20.511 -11.221 -17.241 1.00 88.94 182 ALA A N 1
ATOM 1423 C CA . ALA A 1 182 ? 20.741 -10.273 -18.331 1.00 88.94 182 ALA A CA 1
ATOM 1424 C C . ALA A 1 182 ? 21.903 -9.312 -18.023 1.00 88.94 182 ALA A C 1
ATOM 1426 O O . ALA A 1 182 ? 22.789 -9.130 -18.855 1.00 88.94 182 ALA A O 1
ATOM 1427 N N . LYS A 1 183 ? 21.965 -8.769 -16.798 1.00 90.88 183 LYS A N 1
ATOM 1428 C CA . LYS A 1 183 ? 23.088 -7.936 -16.330 1.00 90.88 183 LYS A CA 1
ATOM 1429 C C . LYS A 1 183 ? 24.417 -8.683 -16.332 1.00 90.88 183 LYS A C 1
ATOM 1431 O O . LYS A 1 183 ? 25.426 -8.112 -16.734 1.00 90.88 183 LYS A O 1
ATOM 1436 N N . LYS A 1 184 ? 24.429 -9.957 -15.923 1.00 92.38 184 LYS A N 1
ATOM 1437 C CA . LYS A 1 184 ? 25.636 -10.792 -15.977 1.00 92.38 184 LYS A CA 1
ATOM 1438 C C . LYS A 1 184 ? 26.111 -11.006 -17.416 1.00 92.38 184 LYS A C 1
ATOM 1440 O O . LYS A 1 184 ? 27.306 -10.892 -17.661 1.00 92.38 184 LYS A O 1
ATOM 1445 N N . HIS A 1 185 ? 25.205 -11.285 -18.351 1.00 92.94 185 HIS A N 1
ATOM 1446 C CA . HIS A 1 185 ? 25.558 -11.442 -19.764 1.00 92.94 185 HIS A CA 1
ATOM 1447 C C . HIS A 1 185 ? 26.082 -10.138 -20.374 1.00 92.94 185 HIS A C 1
ATOM 1449 O O . HIS A 1 185 ? 27.140 -10.149 -20.993 1.00 92.94 185 HIS A O 1
ATOM 1455 N N . LEU A 1 186 ? 25.429 -9.005 -20.105 1.00 92.31 186 LEU A N 1
ATOM 1456 C CA . LEU A 1 186 ? 25.893 -7.693 -20.564 1.00 92.31 186 LEU A CA 1
ATOM 1457 C C . LEU A 1 186 ? 27.282 -7.330 -20.001 1.00 92.31 186 LEU A C 1
ATOM 1459 O O . LEU A 1 186 ? 28.114 -6.781 -20.716 1.00 92.31 186 LEU A O 1
ATOM 1463 N N . GLN A 1 187 ? 27.567 -7.672 -18.738 1.00 93.19 187 GLN A N 1
ATOM 1464 C CA . GLN A 1 187 ? 28.909 -7.506 -18.170 1.00 93.19 187 GLN A CA 1
ATOM 1465 C C . GLN A 1 187 ? 29.942 -8.364 -18.917 1.00 93.19 187 GLN A C 1
ATOM 1467 O O . GLN A 1 187 ? 30.993 -7.854 -19.284 1.00 93.19 187 GLN A O 1
ATOM 1472 N N . GLN A 1 188 ? 29.621 -9.631 -19.204 1.00 93.38 188 GLN A N 1
ATOM 1473 C CA . GLN A 1 188 ? 30.498 -10.531 -19.963 1.00 93.38 188 GLN A CA 1
ATOM 1474 C C . GLN A 1 188 ? 30.776 -10.022 -21.389 1.00 93.38 188 GLN A C 1
ATOM 1476 O O . GLN A 1 188 ? 31.892 -10.175 -21.877 1.00 93.38 188 GLN A O 1
ATOM 1481 N N . GLU A 1 189 ? 29.798 -9.390 -22.046 1.00 93.31 189 GLU A N 1
ATOM 1482 C CA . GLU A 1 189 ? 29.984 -8.741 -23.353 1.00 93.31 189 GLU A CA 1
ATOM 1483 C C . GLU A 1 189 ? 30.912 -7.519 -23.270 1.00 93.31 189 GLU A C 1
ATOM 1485 O O . GLU A 1 189 ? 31.783 -7.343 -24.128 1.00 93.31 189 GLU A O 1
ATOM 1490 N N . PHE A 1 190 ? 30.773 -6.685 -22.232 1.00 91.31 190 PHE A N 1
ATOM 1491 C CA . PHE A 1 190 ? 31.686 -5.562 -22.012 1.00 91.31 190 PHE A CA 1
ATOM 1492 C C . PHE A 1 190 ? 33.109 -6.027 -21.695 1.00 91.31 190 PHE A C 1
ATOM 1494 O O . PHE A 1 190 ? 34.048 -5.490 -22.282 1.00 91.31 190 PHE A O 1
ATOM 1501 N N . ASP A 1 191 ? 33.267 -7.032 -20.832 1.00 95.19 191 ASP A N 1
ATOM 1502 C CA . ASP A 1 191 ? 34.568 -7.605 -20.478 1.00 95.19 191 ASP A CA 1
ATOM 1503 C C . ASP A 1 191 ? 35.256 -8.191 -21.727 1.00 95.19 191 ASP A C 1
ATOM 1505 O O . ASP A 1 191 ? 36.393 -7.830 -22.030 1.00 95.19 191 ASP A O 1
ATOM 1509 N N . ALA A 1 192 ? 34.538 -8.979 -22.539 1.00 95.88 192 ALA A N 1
ATOM 1510 C CA . ALA A 1 192 ? 35.055 -9.508 -23.804 1.00 95.88 192 ALA A CA 1
ATOM 1511 C C . ALA A 1 192 ? 35.441 -8.395 -24.801 1.00 95.88 192 ALA A C 1
ATOM 1513 O O . ALA A 1 192 ? 36.498 -8.457 -25.428 1.00 95.88 192 ALA A O 1
ATOM 1514 N N . SER A 1 193 ? 34.636 -7.330 -24.919 1.00 97.25 193 SER A N 1
ATOM 1515 C CA . SER A 1 193 ? 34.961 -6.186 -25.787 1.00 97.25 193 SER A CA 1
ATOM 1516 C C . SER A 1 193 ? 36.162 -5.370 -25.289 1.00 97.25 193 SER A C 1
ATOM 1518 O O . SER A 1 193 ? 36.825 -4.703 -26.089 1.00 97.25 193 SER A O 1
ATOM 1520 N N . LEU A 1 194 ? 36.446 -5.376 -23.983 1.00 95.50 194 LEU A N 1
ATOM 1521 C CA . LEU A 1 194 ? 37.672 -4.800 -23.428 1.00 95.50 194 LEU A CA 1
ATOM 1522 C C . LEU A 1 194 ? 38.879 -5.690 -23.750 1.00 95.50 194 LEU A C 1
ATOM 1524 O O . LEU A 1 194 ? 39.869 -5.175 -24.265 1.00 95.50 194 LEU A O 1
ATOM 1528 N N . GLU A 1 195 ? 38.767 -7.011 -23.577 1.00 97.69 195 GLU A N 1
ATOM 1529 C CA . GLU A 1 195 ? 39.818 -7.967 -23.955 1.00 97.69 195 GLU A CA 1
ATOM 1530 C C . GLU A 1 195 ? 40.179 -7.883 -25.451 1.00 97.69 195 GLU A C 1
ATOM 1532 O O . GLU A 1 195 ? 41.361 -7.852 -25.798 1.00 97.69 195 GLU A O 1
ATOM 1537 N N . GLU A 1 196 ? 39.195 -7.773 -26.351 1.00 96.94 196 GLU A N 1
ATOM 1538 C CA . GLU A 1 196 ? 39.426 -7.556 -27.790 1.00 96.94 196 GLU A CA 1
ATOM 1539 C C . GLU A 1 196 ? 40.190 -6.251 -28.075 1.00 96.94 196 GLU A C 1
ATOM 1541 O O . GLU A 1 196 ? 41.088 -6.212 -28.924 1.00 96.94 196 GLU A O 1
ATOM 1546 N N . LYS A 1 197 ? 39.862 -5.168 -27.357 1.00 96.69 197 LYS A N 1
ATOM 1547 C CA . LYS A 1 197 ? 40.549 -3.874 -27.497 1.00 96.69 197 LYS A CA 1
ATOM 1548 C C . LYS A 1 197 ? 41.975 -3.937 -26.963 1.00 96.69 197 LYS A C 1
ATOM 1550 O O . LYS A 1 197 ? 42.867 -3.408 -27.622 1.00 96.69 197 LYS A O 1
ATOM 1555 N N . ASP A 1 198 ? 42.213 -4.614 -25.845 1.00 97.88 198 ASP A N 1
ATOM 1556 C CA . ASP A 1 198 ? 43.557 -4.809 -25.294 1.00 97.88 198 ASP A CA 1
ATOM 1557 C C . ASP A 1 198 ? 44.428 -5.679 -26.216 1.00 97.88 198 ASP A C 1
ATOM 1559 O O . ASP A 1 198 ? 45.600 -5.361 -26.451 1.00 97.88 198 ASP A O 1
ATOM 1563 N N . GLN A 1 199 ? 43.852 -6.712 -26.840 1.00 97.44 199 GLN A N 1
ATOM 1564 C CA . GLN A 1 199 ? 44.516 -7.486 -27.894 1.00 97.44 199 GLN A CA 1
ATOM 1565 C C . GLN A 1 199 ? 44.874 -6.604 -29.102 1.00 97.44 199 GLN A C 1
ATOM 1567 O O . GLN A 1 199 ? 46.016 -6.633 -29.569 1.00 97.44 199 GLN A O 1
ATOM 1572 N N . LEU A 1 200 ? 43.946 -5.765 -29.580 1.00 97.62 200 LEU A N 1
ATOM 1573 C CA . LEU A 1 200 ? 44.209 -4.826 -30.676 1.00 97.62 200 LEU A CA 1
ATOM 1574 C C . LEU A 1 200 ? 45.297 -3.803 -30.310 1.00 97.62 200 LEU A C 1
ATOM 1576 O O . LEU A 1 200 ? 46.183 -3.533 -31.123 1.00 97.62 200 LEU A O 1
ATOM 1580 N N . ILE A 1 201 ? 45.279 -3.272 -29.085 1.00 97.31 201 ILE A N 1
ATOM 1581 C CA . ILE A 1 201 ? 46.322 -2.383 -28.558 1.00 97.31 201 ILE A CA 1
ATOM 1582 C C . ILE A 1 201 ? 47.677 -3.102 -28.560 1.00 97.31 201 ILE A C 1
ATOM 1584 O O . ILE A 1 201 ? 48.655 -2.527 -29.033 1.00 97.31 201 ILE A O 1
ATOM 1588 N N . SER A 1 202 ? 47.746 -4.360 -28.116 1.00 98.00 202 SER A N 1
ATOM 1589 C CA . SER A 1 202 ? 48.975 -5.167 -28.134 1.00 98.00 202 SER A CA 1
ATOM 1590 C C . SER A 1 202 ? 49.518 -5.384 -29.556 1.00 98.00 202 SER A C 1
ATOM 1592 O O . SER A 1 202 ? 50.715 -5.203 -29.812 1.00 98.00 202 SER A O 1
ATOM 1594 N N . VAL A 1 203 ? 48.640 -5.681 -30.522 1.00 97.88 203 VAL A N 1
ATOM 1595 C CA . VAL A 1 203 ? 49.006 -5.808 -31.943 1.00 97.88 203 VAL A CA 1
ATOM 1596 C C . VAL A 1 203 ? 49.529 -4.481 -32.499 1.00 97.88 203 VAL A C 1
ATOM 1598 O O . VAL A 1 203 ? 50.592 -4.459 -33.121 1.00 97.88 203 VAL A O 1
ATOM 1601 N N . LEU A 1 204 ? 48.845 -3.362 -32.243 1.00 96.88 204 LEU A N 1
ATOM 1602 C CA . LEU A 1 204 ? 49.269 -2.034 -32.699 1.00 96.88 204 LEU A CA 1
ATOM 1603 C C . LEU A 1 204 ? 50.588 -1.591 -32.046 1.00 96.88 204 LEU A C 1
ATOM 1605 O O . LEU A 1 204 ? 51.471 -1.079 -32.734 1.00 96.88 204 LEU A O 1
ATOM 1609 N N . GLN A 1 205 ? 50.776 -1.841 -30.748 1.00 96.19 205 GLN A N 1
ATOM 1610 C CA . GLN A 1 205 ? 52.047 -1.610 -30.052 1.00 96.19 205 GLN A CA 1
ATOM 1611 C C . GLN A 1 205 ? 53.181 -2.435 -30.673 1.00 96.19 205 GLN A C 1
ATOM 1613 O O . GLN A 1 205 ? 54.273 -1.908 -30.891 1.00 96.19 205 GLN A O 1
ATOM 1618 N N . THR A 1 206 ? 52.913 -3.695 -31.030 1.00 96.31 206 THR A N 1
ATOM 1619 C CA . THR A 1 206 ? 53.874 -4.574 -31.713 1.00 96.31 206 THR A CA 1
ATOM 1620 C C . THR A 1 206 ? 54.225 -4.047 -33.107 1.00 96.31 206 THR A C 1
ATOM 1622 O O . THR A 1 206 ? 55.406 -3.953 -33.443 1.00 96.31 206 THR A O 1
ATOM 1625 N N . GLN A 1 207 ? 53.238 -3.619 -33.902 1.00 95.19 207 GLN A N 1
ATOM 1626 C CA . GLN A 1 207 ? 53.471 -2.989 -35.210 1.00 95.19 207 GLN A CA 1
ATOM 1627 C C . GLN A 1 207 ? 54.311 -1.708 -35.081 1.00 95.19 207 GLN A C 1
ATOM 1629 O O . GLN A 1 207 ? 55.302 -1.545 -35.791 1.00 95.19 207 GLN A O 1
ATOM 1634 N N . VAL A 1 208 ? 53.988 -0.830 -34.125 1.00 95.19 208 VAL A N 1
ATOM 1635 C CA . VAL A 1 208 ? 54.762 0.392 -33.841 1.00 95.19 208 VAL A CA 1
ATOM 1636 C C . VAL A 1 208 ? 56.190 0.067 -33.388 1.00 95.19 208 VAL A C 1
ATOM 1638 O O . VAL A 1 208 ? 57.128 0.764 -33.781 1.00 95.19 208 VAL A O 1
ATOM 1641 N N . ALA A 1 209 ? 56.391 -0.986 -32.592 1.00 94.62 209 ALA A N 1
ATOM 1642 C CA . ALA A 1 209 ? 57.719 -1.434 -32.175 1.00 94.62 209 ALA A CA 1
ATOM 1643 C C . ALA A 1 209 ? 58.548 -1.972 -33.356 1.00 94.62 209 ALA A C 1
ATOM 1645 O O . ALA A 1 209 ? 59.729 -1.639 -33.469 1.00 94.62 209 ALA A O 1
ATOM 1646 N N . LEU A 1 210 ? 57.935 -2.744 -34.261 1.00 94.12 210 LEU A N 1
ATOM 1647 C CA . LEU A 1 210 ? 58.582 -3.235 -35.481 1.00 94.12 210 LEU A CA 1
ATOM 1648 C C . LEU A 1 210 ? 58.960 -2.089 -36.427 1.00 94.12 210 LEU A C 1
ATOM 1650 O O . LEU A 1 210 ? 60.107 -2.033 -36.863 1.00 94.12 210 LEU A O 1
ATOM 1654 N N . LEU A 1 211 ? 58.059 -1.130 -36.664 1.00 92.44 211 LEU A N 1
ATOM 1655 C CA . LEU A 1 211 ? 58.342 0.059 -37.478 1.00 92.44 211 LEU A CA 1
ATOM 1656 C C . LEU A 1 211 ? 59.483 0.899 -36.883 1.00 92.44 211 LEU A C 1
ATOM 1658 O O . LEU A 1 211 ? 60.415 1.263 -37.596 1.00 92.44 211 LEU A O 1
ATOM 1662 N N . LYS A 1 212 ? 59.483 1.132 -35.562 1.00 90.62 212 LYS A N 1
ATOM 1663 C CA . LYS A 1 212 ? 60.593 1.808 -34.862 1.00 90.62 212 LYS A CA 1
ATOM 1664 C C . LYS A 1 212 ? 61.911 1.033 -34.950 1.00 90.62 212 LYS A C 1
ATOM 1666 O O . LYS A 1 212 ? 62.971 1.652 -35.002 1.00 90.62 212 LYS A O 1
ATOM 1671 N N . LYS A 1 213 ? 61.872 -0.304 -34.955 1.00 90.19 213 LYS A N 1
ATOM 1672 C CA . LYS A 1 213 ? 63.064 -1.143 -35.142 1.00 90.19 213 LYS A CA 1
ATOM 1673 C C . LYS A 1 213 ? 63.588 -1.039 -36.573 1.00 90.19 213 LYS A C 1
ATOM 1675 O O . LYS A 1 213 ? 64.786 -0.852 -36.745 1.00 90.19 213 LYS A O 1
ATOM 1680 N N . GLN A 1 214 ? 62.712 -1.104 -37.573 1.00 86.25 214 GLN A N 1
ATOM 1681 C CA . GLN A 1 214 ? 63.085 -0.980 -38.982 1.00 86.25 214 GLN A CA 1
ATOM 1682 C C . GLN A 1 214 ? 63.675 0.405 -39.281 1.00 86.25 214 GLN A C 1
ATOM 1684 O O . GLN A 1 214 ? 64.769 0.487 -39.821 1.00 86.25 214 GLN A O 1
ATOM 1689 N N . GLN A 1 215 ? 63.065 1.475 -38.764 1.00 76.00 215 GLN A N 1
ATOM 1690 C CA . GLN A 1 215 ? 63.595 2.838 -38.877 1.00 76.00 215 GLN A CA 1
ATOM 1691 C C . GLN A 1 215 ? 64.973 3.020 -38.206 1.00 76.00 215 GLN A C 1
ATOM 1693 O O . GLN A 1 215 ? 65.773 3.834 -38.660 1.00 76.00 215 GLN A O 1
ATOM 1698 N N . ARG A 1 216 ? 65.288 2.256 -37.146 1.00 72.12 216 ARG A N 1
ATOM 1699 C CA . ARG A 1 216 ? 66.644 2.219 -36.561 1.00 72.12 216 ARG A CA 1
ATOM 1700 C C . ARG A 1 216 ? 67.639 1.421 -37.403 1.00 72.12 216 ARG A C 1
ATOM 1702 O O . ARG A 1 216 ? 68.804 1.787 -37.419 1.00 72.12 216 ARG A O 1
ATOM 1709 N N . VAL A 1 217 ? 67.203 0.355 -38.075 1.00 66.06 217 VAL A N 1
ATOM 1710 C CA . VAL A 1 217 ? 68.057 -0.428 -38.985 1.00 66.06 217 VAL A CA 1
ATOM 1711 C C . VAL A 1 217 ? 68.393 0.393 -40.233 1.00 66.06 217 VAL A C 1
ATOM 1713 O O . VAL A 1 217 ? 69.567 0.511 -40.569 1.00 66.06 217 VAL A O 1
ATOM 1716 N N . ASP A 1 218 ? 67.404 1.053 -40.838 1.00 59.25 218 ASP A N 1
ATOM 1717 C CA . ASP A 1 218 ? 67.619 1.965 -41.970 1.00 59.25 218 ASP A CA 1
ATOM 1718 C C . ASP A 1 218 ? 68.475 3.182 -41.556 1.00 59.25 218 ASP A C 1
ATOM 1720 O O . ASP A 1 218 ? 69.359 3.614 -42.293 1.00 59.25 218 ASP A O 1
ATOM 1724 N N . GLY A 1 219 ? 68.292 3.685 -40.327 1.00 54.59 219 GLY A N 1
ATOM 1725 C CA . GLY A 1 219 ? 69.107 4.754 -39.737 1.00 54.59 219 GLY A CA 1
ATOM 1726 C C . GLY A 1 219 ? 70.543 4.366 -39.350 1.00 54.59 219 GLY A C 1
ATOM 1727 O O . GLY A 1 219 ? 71.305 5.240 -38.956 1.00 54.59 219 GLY A O 1
ATOM 1728 N N . MET A 1 220 ? 70.925 3.088 -39.454 1.00 47.00 220 MET A N 1
ATOM 1729 C CA . MET A 1 220 ? 72.301 2.602 -39.243 1.00 47.00 220 MET A CA 1
ATOM 1730 C C . MET A 1 220 ? 73.014 2.261 -40.565 1.00 47.00 220 MET A C 1
ATOM 1732 O O . MET A 1 220 ? 74.123 1.735 -40.542 1.00 47.00 220 MET A O 1
ATOM 1736 N N . SER A 1 221 ? 72.395 2.570 -41.713 1.00 44.94 221 SER A N 1
ATOM 1737 C CA . SER A 1 221 ? 72.945 2.348 -43.059 1.00 44.94 221 SER A CA 1
ATOM 1738 C C . SER A 1 221 ? 73.420 3.637 -43.751 1.00 44.94 221 SER A C 1
ATOM 1740 O O . SER A 1 221 ? 73.667 3.618 -44.958 1.00 44.94 221 SER A O 1
ATOM 1742 N N . LEU A 1 222 ? 73.510 4.760 -43.030 1.00 47.44 222 LEU A N 1
ATOM 1743 C CA . LEU A 1 222 ? 73.856 6.061 -43.605 1.00 47.44 222 LEU A CA 1
ATOM 1744 C C . LEU A 1 222 ? 74.909 6.801 -42.765 1.00 47.44 222 LEU A C 1
ATOM 1746 O O . LEU A 1 222 ? 74.612 7.797 -42.110 1.00 47.44 222 LEU A O 1
ATOM 1750 N N . ASP A 1 223 ? 76.143 6.305 -42.810 1.00 39.44 223 ASP A N 1
ATOM 1751 C CA . ASP A 1 223 ? 77.330 7.084 -42.454 1.00 39.44 223 ASP A CA 1
ATOM 1752 C C . ASP A 1 223 ? 78.469 6.759 -43.441 1.00 39.44 223 ASP A C 1
ATOM 1754 O O . ASP A 1 223 ? 78.506 5.660 -43.995 1.00 39.44 223 ASP A O 1
ATOM 1758 N N . GLU A 1 224 ? 79.347 7.733 -43.685 1.00 41.81 224 GLU A N 1
ATOM 1759 C CA . GLU A 1 224 ? 80.436 7.743 -44.690 1.00 41.81 224 GLU A CA 1
ATOM 1760 C C . GLU A 1 224 ? 80.056 7.666 -46.194 1.00 41.81 224 GLU A C 1
ATOM 1762 O O . GLU A 1 224 ? 80.184 6.639 -46.860 1.00 41.81 224 GLU A O 1
ATOM 1767 N N . HIS A 1 225 ? 79.804 8.836 -46.800 1.00 42.16 225 HIS A N 1
ATOM 1768 C CA . HIS A 1 225 ? 80.803 9.374 -47.742 1.00 42.16 225 HIS A CA 1
ATOM 1769 C C . HIS A 1 225 ? 80.730 10.907 -47.835 1.00 42.16 225 HIS A C 1
ATOM 1771 O O . HIS A 1 225 ? 79.669 11.479 -48.078 1.00 42.16 225 HIS A O 1
ATOM 1777 N N . ASP A 1 226 ? 81.878 11.564 -47.663 1.00 46.38 226 ASP A N 1
ATOM 1778 C CA . ASP A 1 226 ? 82.040 13.024 -47.680 1.00 46.38 226 ASP A CA 1
ATOM 1779 C C . ASP A 1 226 ? 82.855 13.504 -48.905 1.00 46.38 226 ASP A C 1
ATOM 1781 O O . ASP A 1 226 ? 83.571 12.718 -49.529 1.00 46.38 226 ASP A O 1
ATOM 1785 N N . SER A 1 227 ? 82.766 14.814 -49.178 1.00 44.38 227 SER A N 1
ATOM 1786 C CA . SER A 1 227 ? 83.670 15.655 -49.981 1.00 44.38 227 SER A CA 1
ATOM 1787 C C . SER A 1 227 ? 83.782 15.431 -51.502 1.00 44.38 227 SER A C 1
ATOM 1789 O O . SER A 1 227 ? 84.333 14.442 -51.973 1.00 44.38 227 SER A O 1
ATOM 1791 N N . GLY A 1 228 ? 83.454 16.477 -52.284 1.00 38.47 228 GLY A N 1
ATOM 1792 C CA . GLY A 1 228 ? 84.103 16.713 -53.590 1.00 38.47 228 GLY A CA 1
ATOM 1793 C C . GLY A 1 228 ? 83.240 17.280 -54.726 1.00 38.47 228 GLY A C 1
ATOM 1794 O O . GLY A 1 228 ? 82.539 16.551 -55.412 1.00 38.47 228 GLY A O 1
ATOM 1795 N N . SER A 1 229 ? 83.385 18.582 -54.991 1.00 43.53 229 SER A N 1
ATOM 1796 C CA . SER A 1 229 ? 82.932 19.302 -56.199 1.00 43.53 229 SER A CA 1
ATOM 1797 C C . SER A 1 229 ? 83.053 18.515 -57.521 1.00 43.53 229 SER A C 1
ATOM 1799 O O . SER A 1 229 ? 84.165 18.201 -57.941 1.00 43.53 229 SER A O 1
ATOM 1801 N N . GLY A 1 230 ? 81.947 18.336 -58.254 1.00 35.78 230 GLY A N 1
ATOM 1802 C CA . GLY A 1 230 ? 81.973 17.673 -59.563 1.00 35.78 230 GLY A CA 1
ATOM 1803 C C . GLY A 1 230 ? 80.603 17.527 -60.218 1.00 35.78 230 GLY A C 1
ATOM 1804 O O . GLY A 1 230 ? 79.978 16.477 -60.155 1.00 35.78 230 GLY A O 1
ATOM 1805 N N . GLN A 1 231 ? 80.154 18.606 -60.852 1.00 39.81 231 GLN A N 1
ATOM 1806 C CA . GLN A 1 231 ? 79.153 18.601 -61.920 1.00 39.81 231 GLN A CA 1
ATOM 1807 C C . GLN A 1 231 ? 79.584 17.726 -63.121 1.00 39.81 231 GLN A C 1
ATOM 1809 O O . GLN A 1 231 ? 80.775 17.548 -63.349 1.00 39.81 231 GLN A O 1
ATOM 1814 N N . THR A 1 232 ? 78.581 17.361 -63.933 1.00 33.25 232 THR A N 1
ATOM 1815 C CA . THR A 1 232 ? 78.607 16.713 -65.267 1.00 33.25 232 THR A CA 1
ATOM 1816 C C . THR A 1 232 ? 78.823 15.194 -65.340 1.00 33.25 232 THR A C 1
ATOM 1818 O O . THR A 1 232 ? 79.532 14.575 -64.555 1.00 33.25 232 THR A O 1
ATOM 1821 N N . GLY A 1 233 ? 78.082 14.598 -66.279 1.00 37.78 233 GLY A N 1
ATOM 1822 C CA . GLY A 1 233 ? 77.688 13.188 -66.324 1.00 37.78 233 GLY A CA 1
ATOM 1823 C C . GLY A 1 233 ? 76.269 13.066 -66.915 1.00 37.78 233 GLY A C 1
ATOM 1824 O O . GLY A 1 233 ? 75.367 12.644 -66.201 1.00 37.78 233 GLY A O 1
ATOM 1825 N N . THR A 1 234 ? 75.936 13.768 -68.011 1.00 35.44 234 THR A N 1
ATOM 1826 C CA . THR A 1 234 ? 76.116 13.320 -69.421 1.00 35.44 234 THR A CA 1
ATOM 1827 C C . THR A 1 234 ? 75.351 12.023 -69.742 1.00 35.44 234 THR A C 1
ATOM 1829 O O . THR A 1 234 ? 75.246 11.136 -68.906 1.00 35.44 234 THR A O 1
ATOM 1832 N N . ASP A 1 235 ? 74.785 11.780 -70.923 1.00 32.88 235 ASP A N 1
ATOM 1833 C CA . ASP A 1 235 ? 74.506 12.590 -72.118 1.00 32.88 235 ASP A CA 1
ATOM 1834 C C . ASP A 1 235 ? 73.353 11.863 -72.878 1.00 32.88 235 ASP A C 1
ATOM 1836 O O . ASP A 1 235 ? 73.070 10.695 -72.616 1.00 32.88 235 ASP A O 1
ATOM 1840 N N . GLY A 1 236 ? 72.631 12.476 -73.815 1.00 31.44 236 GLY A N 1
ATOM 1841 C CA . GLY A 1 236 ? 73.163 13.547 -74.635 1.00 31.44 236 GLY A CA 1
ATOM 1842 C C . GLY A 1 236 ? 72.184 14.505 -75.273 1.00 31.44 236 GLY A C 1
ATOM 1843 O O . GLY A 1 236 ? 71.042 14.191 -75.617 1.00 31.44 236 GLY A O 1
ATOM 1844 N N . ASP A 1 237 ? 72.765 15.672 -75.507 1.00 34.97 237 ASP A N 1
ATOM 1845 C CA . ASP A 1 237 ? 72.488 16.512 -76.653 1.00 34.97 237 ASP A CA 1
ATOM 1846 C C . ASP A 1 237 ? 72.435 15.713 -77.958 1.00 34.97 237 ASP A C 1
ATOM 1848 O O . ASP A 1 237 ? 73.259 14.834 -78.220 1.00 34.97 237 ASP A O 1
ATOM 1852 N N . ALA A 1 238 ? 71.547 16.153 -78.845 1.00 35.62 238 ALA A N 1
ATOM 1853 C CA . ALA A 1 238 ? 71.898 16.323 -80.248 1.00 35.62 238 ALA A CA 1
ATOM 1854 C C . ALA A 1 238 ? 70.935 17.319 -80.903 1.00 35.62 238 ALA A C 1
ATOM 1856 O O . ALA A 1 238 ? 69.908 16.940 -81.472 1.00 35.62 238 ALA A O 1
ATOM 1857 N N . GLU A 1 239 ? 71.311 18.599 -80.928 1.00 43.16 239 GLU A N 1
ATOM 1858 C CA . GLU A 1 239 ? 70.937 19.407 -82.085 1.00 43.16 239 GLU A CA 1
ATOM 1859 C C . GLU A 1 239 ? 71.449 18.701 -83.348 1.00 43.16 239 GLU A C 1
ATOM 1861 O O . GLU A 1 239 ? 72.655 18.483 -83.494 1.00 43.16 239 GLU A O 1
ATOM 1866 N N . ARG A 1 240 ? 70.570 18.419 -84.317 1.00 36.81 240 ARG A N 1
ATOM 1867 C CA . ARG A 1 240 ? 70.987 18.479 -85.723 1.00 36.81 240 ARG A CA 1
ATOM 1868 C C . ARG A 1 240 ? 69.841 18.695 -86.700 1.00 36.81 240 ARG A C 1
ATOM 1870 O O . ARG A 1 240 ? 69.100 17.786 -87.038 1.00 36.81 240 ARG A O 1
ATOM 1877 N N . SER A 1 241 ? 69.858 19.914 -87.232 1.00 40.72 241 SER A N 1
ATOM 1878 C CA . SER A 1 241 ? 69.855 20.216 -88.665 1.00 40.72 241 SER A CA 1
ATOM 1879 C C . SER A 1 241 ? 68.734 19.626 -89.513 1.00 40.72 241 SER A C 1
ATOM 1881 O O . SER A 1 241 ? 68.683 18.432 -89.795 1.00 40.72 241 SER A O 1
ATOM 1883 N N . ALA A 1 242 ? 67.990 20.537 -90.133 1.00 45.88 242 ALA A N 1
ATOM 1884 C CA . ALA A 1 242 ? 67.341 20.262 -91.399 1.00 45.88 242 ALA A CA 1
ATOM 1885 C C . ALA A 1 242 ? 68.348 19.693 -92.423 1.00 45.88 242 ALA A C 1
ATOM 1887 O O . ALA A 1 242 ? 69.229 20.394 -92.912 1.00 45.88 242 ALA A O 1
ATOM 1888 N N . TRP A 1 243 ? 68.179 18.412 -92.728 1.00 30.38 243 TRP A N 1
ATOM 1889 C CA . TRP A 1 243 ? 68.413 17.747 -94.009 1.00 30.38 243 TRP A CA 1
ATOM 1890 C C . TRP A 1 243 ? 67.256 16.746 -94.084 1.00 30.38 243 TRP A C 1
ATOM 1892 O O . TRP A 1 243 ? 66.973 16.062 -93.110 1.00 30.38 243 TRP A O 1
ATOM 1902 N N . GLY A 1 244 ? 66.466 16.639 -95.135 1.00 34.97 244 GLY A N 1
ATOM 1903 C CA . GLY A 1 244 ? 66.749 16.836 -96.544 1.00 34.97 244 GLY A CA 1
ATOM 1904 C C . GLY A 1 244 ? 65.945 15.740 -97.248 1.00 34.97 244 GLY A C 1
ATOM 1905 O O . GLY A 1 244 ? 65.779 14.649 -96.703 1.00 34.97 244 GLY A O 1
ATOM 1906 N N . LEU A 1 245 ? 65.364 16.039 -98.404 1.00 46.31 245 LEU A N 1
ATOM 1907 C CA . LEU A 1 245 ? 64.484 15.113 -99.121 1.00 46.31 245 LEU A CA 1
ATOM 1908 C C . LEU A 1 245 ? 65.177 13.764 -99.393 1.00 46.31 245 LEU A C 1
ATOM 1910 O O . LEU A 1 245 ? 66.222 13.730 -100.038 1.00 46.31 245 LEU A O 1
ATOM 1914 N N . SER A 1 246 ? 64.558 12.653 -98.982 1.00 36.66 246 SER A N 1
ATOM 1915 C CA . SER A 1 246 ? 64.819 11.335 -99.578 1.00 36.66 246 SER A CA 1
ATOM 1916 C C . SER A 1 246 ? 63.577 10.442 -99.520 1.00 36.66 246 SER A C 1
ATOM 1918 O O . SER A 1 246 ? 63.412 9.547 -98.697 1.00 36.66 246 SER A O 1
ATOM 1920 N N . GLU A 1 247 ? 62.629 10.825 -100.367 1.00 40.16 247 GLU A N 1
ATOM 1921 C CA . GLU A 1 247 ? 61.934 9.956 -101.315 1.00 40.16 247 GLU A CA 1
ATOM 1922 C C . GLU A 1 247 ? 62.042 8.421 -101.132 1.00 40.16 247 GLU A C 1
ATOM 1924 O O . GLU A 1 247 ? 63.108 7.817 -101.216 1.00 40.16 247 GLU A O 1
ATOM 1929 N N . GLY A 1 248 ? 60.879 7.765 -101.071 1.00 44.19 248 GLY A N 1
ATOM 1930 C CA . GLY A 1 248 ? 60.703 6.469 -101.728 1.00 44.19 248 GLY A CA 1
ATOM 1931 C C . GLY A 1 248 ? 61.152 5.202 -100.989 1.00 44.19 248 GLY A C 1
ATOM 1932 O O . GLY A 1 248 ? 62.179 4.594 -101.308 1.00 44.19 248 GLY A O 1
ATOM 1933 N N . ARG A 1 249 ? 60.204 4.606 -100.252 1.00 38.31 249 ARG A N 1
ATOM 1934 C CA . ARG A 1 249 ? 59.806 3.236 -100.619 1.00 38.31 249 ARG A CA 1
ATOM 1935 C C . ARG A 1 249 ? 58.349 2.913 -100.302 1.00 38.31 249 ARG A C 1
ATOM 1937 O O . ARG A 1 249 ? 57.935 2.852 -99.151 1.00 38.31 249 ARG A O 1
ATOM 1944 N N . TYR A 1 250 ? 57.596 2.662 -101.369 1.00 47.31 250 TYR A N 1
ATOM 1945 C CA . TYR A 1 250 ? 56.318 1.963 -101.316 1.00 47.31 250 TYR A CA 1
ATOM 1946 C C . TYR A 1 250 ? 56.501 0.597 -100.645 1.00 47.31 250 TYR A C 1
ATOM 1948 O O . TYR A 1 250 ? 57.320 -0.196 -101.103 1.00 47.31 250 TYR A O 1
ATOM 1956 N N . PHE A 1 251 ? 55.653 0.281 -99.670 1.00 43.56 251 PHE A N 1
ATOM 1957 C CA . PHE A 1 251 ? 55.125 -1.070 -99.496 1.00 43.56 251 PHE A CA 1
ATOM 1958 C C . PHE A 1 251 ? 53.627 -0.947 -99.215 1.00 43.56 251 PHE A C 1
ATOM 1960 O O . PHE A 1 251 ? 53.207 -0.167 -98.361 1.00 43.56 251 PHE A O 1
ATOM 1967 N N . GLY A 1 252 ? 52.814 -1.629 -100.023 1.00 52.75 252 GLY A N 1
ATOM 1968 C CA . GLY A 1 252 ? 51.370 -1.423 -100.044 1.00 52.75 252 GLY A CA 1
ATOM 1969 C C . GLY A 1 252 ? 50.707 -1.887 -98.752 1.00 52.75 252 GLY A C 1
ATOM 1970 O O . GLY A 1 252 ? 50.680 -3.080 -98.469 1.00 52.75 252 GLY A O 1
ATOM 1971 N N . ILE A 1 253 ? 50.122 -0.952 -98.002 1.00 54.47 253 ILE A N 1
ATOM 1972 C CA . ILE A 1 253 ? 49.194 -1.287 -96.921 1.00 54.47 253 ILE A CA 1
ATOM 1973 C C . ILE A 1 253 ? 47.945 -1.892 -97.569 1.00 54.47 253 ILE A C 1
ATOM 1975 O O . ILE A 1 253 ? 47.244 -1.212 -98.323 1.00 54.47 253 ILE A O 1
ATOM 1979 N N . ASN A 1 254 ? 47.654 -3.159 -97.270 1.00 64.12 254 ASN A N 1
ATOM 1980 C CA . ASN A 1 254 ? 46.431 -3.818 -97.716 1.00 64.12 254 ASN A CA 1
ATOM 1981 C C . ASN A 1 254 ? 45.214 -3.026 -97.215 1.00 64.12 254 ASN A C 1
ATOM 1983 O O . ASN A 1 254 ? 44.945 -2.966 -96.014 1.00 64.12 254 ASN A O 1
ATOM 1987 N N . THR A 1 255 ? 44.437 -2.449 -98.135 1.00 68.25 255 THR A N 1
ATOM 1988 C CA . THR A 1 255 ? 43.247 -1.638 -97.810 1.00 68.25 255 THR A CA 1
ATOM 1989 C C . THR A 1 255 ? 42.271 -2.378 -96.892 1.00 68.25 255 THR A C 1
ATOM 1991 O O . THR A 1 255 ? 41.753 -1.793 -95.944 1.00 68.25 255 THR A O 1
ATOM 1994 N N . LYS A 1 256 ? 42.120 -3.692 -97.096 1.00 75.12 256 LYS A N 1
ATOM 1995 C CA . LYS A 1 256 ? 41.297 -4.596 -96.275 1.00 75.12 256 LYS A CA 1
ATOM 1996 C C . LYS A 1 256 ? 41.752 -4.697 -94.812 1.00 75.12 256 LYS A C 1
ATOM 1998 O O . LYS A 1 256 ? 40.916 -4.817 -93.922 1.00 75.12 256 LYS A O 1
ATOM 2003 N N . GLU A 1 257 ? 43.055 -4.637 -94.535 1.00 76.62 257 GLU A N 1
ATOM 2004 C CA . GLU A 1 257 ? 43.590 -4.658 -93.161 1.00 76.62 257 GLU A CA 1
ATOM 2005 C C . GLU A 1 257 ? 43.363 -3.311 -92.462 1.00 76.62 257 GLU A C 1
ATOM 2007 O O . GLU A 1 257 ? 43.020 -3.257 -91.276 1.00 76.62 257 GLU A O 1
ATOM 2012 N N . LEU A 1 258 ? 43.479 -2.216 -93.216 1.00 78.12 258 LEU A N 1
ATOM 2013 C CA . LEU A 1 258 ? 43.191 -0.865 -92.742 1.00 78.12 258 LEU A CA 1
ATOM 2014 C C . LEU A 1 258 ? 41.683 -0.663 -92.472 1.00 78.12 258 LEU A C 1
ATOM 2016 O O . LEU A 1 258 ? 41.300 0.012 -91.518 1.00 78.12 258 LEU A O 1
ATOM 2020 N N . GLU A 1 259 ? 40.807 -1.306 -93.243 1.00 82.69 259 GLU A N 1
ATOM 2021 C CA . GLU A 1 259 ? 39.365 -1.366 -92.966 1.00 82.69 259 GLU A CA 1
ATOM 2022 C C . GLU A 1 259 ? 39.039 -2.258 -91.757 1.00 82.69 259 GLU A C 1
ATOM 2024 O O . GLU A 1 259 ? 38.328 -1.820 -90.850 1.00 82.69 259 GLU A O 1
ATOM 2029 N N . ALA A 1 260 ? 39.617 -3.459 -91.660 1.00 84.44 260 ALA A N 1
ATOM 2030 C CA . ALA A 1 260 ? 39.402 -4.358 -90.522 1.00 84.44 260 ALA A CA 1
ATOM 2031 C C . ALA A 1 260 ? 39.881 -3.759 -89.183 1.00 84.44 260 ALA A C 1
ATOM 2033 O O . ALA 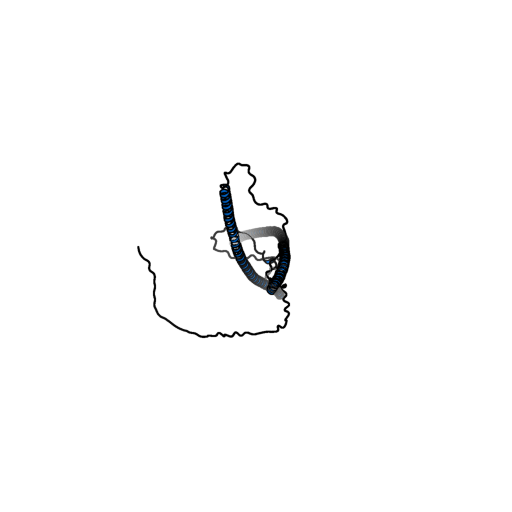A 1 260 ? 39.247 -3.958 -88.140 1.00 84.44 260 ALA A O 1
ATOM 2034 N N . THR A 1 261 ? 40.975 -2.991 -89.194 1.00 85.00 261 THR A N 1
ATOM 2035 C CA . THR A 1 261 ? 41.442 -2.239 -88.018 1.00 85.00 261 THR A CA 1
ATOM 2036 C C . THR A 1 261 ? 40.517 -1.069 -87.686 1.00 85.00 261 THR A C 1
ATOM 2038 O O . THR A 1 261 ? 40.132 -0.947 -86.523 1.00 85.00 261 THR A O 1
ATOM 2041 N N . ARG A 1 262 ? 40.050 -0.283 -88.672 1.00 89.25 262 ARG A N 1
ATOM 2042 C CA . ARG A 1 262 ? 39.007 0.749 -88.465 1.00 89.25 262 ARG A CA 1
ATOM 2043 C C . ARG A 1 262 ? 37.736 0.176 -87.835 1.00 89.25 262 ARG A C 1
ATOM 2045 O O . ARG A 1 262 ? 37.206 0.761 -86.891 1.00 89.25 262 ARG A O 1
ATOM 2052 N N . GLU A 1 263 ? 37.253 -0.979 -88.294 1.00 91.56 263 GLU A N 1
ATOM 2053 C CA . GLU A 1 263 ? 36.094 -1.615 -87.663 1.00 91.56 263 GLU A CA 1
ATOM 2054 C C . GLU A 1 263 ? 36.384 -2.097 -86.235 1.00 91.56 263 GLU A C 1
ATOM 2056 O O . GLU A 1 263 ? 35.513 -2.012 -85.368 1.00 91.56 263 GLU A O 1
ATOM 2061 N N . ARG A 1 264 ? 37.587 -2.625 -85.968 1.00 92.50 264 ARG A N 1
ATOM 2062 C CA . ARG A 1 264 ? 37.999 -3.050 -84.620 1.00 92.50 264 ARG A CA 1
ATOM 2063 C C . ARG A 1 264 ? 38.016 -1.864 -83.655 1.00 92.50 264 ARG A C 1
ATOM 2065 O O . ARG A 1 264 ? 37.443 -1.984 -82.573 1.00 92.50 264 ARG A O 1
ATOM 2072 N N . VAL A 1 265 ? 38.556 -0.720 -84.083 1.00 90.69 265 VAL A N 1
ATOM 2073 C CA . VAL A 1 265 ? 38.489 0.547 -83.337 1.00 90.69 265 VAL A CA 1
ATOM 2074 C C . VAL A 1 265 ? 37.032 0.953 -83.100 1.00 90.69 265 VAL A C 1
ATOM 2076 O O . VAL A 1 265 ? 36.639 1.129 -81.952 1.00 90.69 265 VAL A O 1
ATOM 2079 N N . ARG A 1 266 ? 36.175 0.969 -84.131 1.00 93.94 266 ARG A N 1
ATOM 2080 C CA . ARG A 1 266 ? 34.738 1.294 -83.988 1.00 93.94 266 ARG A CA 1
ATOM 2081 C C . ARG A 1 266 ? 34.000 0.359 -83.011 1.00 93.94 266 ARG A C 1
ATOM 2083 O O . ARG A 1 266 ? 33.118 0.803 -82.273 1.00 93.94 266 ARG A O 1
ATOM 2090 N N . ARG A 1 267 ? 34.341 -0.937 -82.975 1.00 94.38 267 ARG A N 1
ATOM 2091 C CA . ARG A 1 267 ? 33.805 -1.900 -81.988 1.00 94.38 267 ARG A CA 1
ATOM 2092 C C . ARG A 1 267 ? 34.289 -1.571 -80.569 1.00 94.38 267 ARG A C 1
ATOM 2094 O O . ARG A 1 267 ? 33.469 -1.549 -79.652 1.00 94.38 267 ARG A O 1
ATOM 2101 N N . GLN A 1 268 ? 35.574 -1.258 -80.395 1.00 91.94 268 GLN A N 1
ATOM 2102 C CA . GLN A 1 268 ? 36.158 -0.856 -79.108 1.00 91.94 268 GLN A CA 1
ATOM 2103 C C . GLN A 1 268 ? 35.592 0.480 -78.598 1.00 91.94 268 GLN A C 1
ATOM 2105 O O . GLN A 1 268 ? 35.246 0.578 -77.425 1.00 91.94 268 GLN A O 1
ATOM 2110 N N . GLU A 1 269 ? 35.395 1.476 -79.465 1.00 93.12 269 GLU A N 1
ATOM 2111 C CA . GLU A 1 269 ? 34.733 2.745 -79.134 1.00 93.12 269 GLU A CA 1
ATOM 2112 C C . GLU A 1 269 ? 33.298 2.537 -78.639 1.00 93.12 269 GLU A C 1
ATOM 2114 O O . GLU A 1 269 ? 32.878 3.151 -77.658 1.00 93.12 269 GLU A O 1
ATOM 2119 N N . ASN A 1 270 ? 32.532 1.665 -79.300 1.00 94.44 270 ASN A N 1
ATOM 2120 C CA . ASN A 1 270 ? 31.158 1.363 -78.901 1.00 94.44 270 ASN A CA 1
ATOM 2121 C C . ASN A 1 270 ? 31.095 0.585 -77.579 1.00 94.44 270 ASN A C 1
ATOM 2123 O O . ASN A 1 270 ? 30.213 0.857 -76.762 1.00 94.44 270 ASN A O 1
ATOM 2127 N N . LEU A 1 271 ? 32.039 -0.328 -77.331 1.00 95.94 271 LEU A N 1
ATOM 2128 C CA . LEU A 1 271 ? 32.178 -0.987 -76.032 1.00 95.94 271 LEU A CA 1
ATOM 2129 C C . LEU A 1 271 ? 32.550 0.026 -74.940 1.00 95.94 271 LEU A C 1
ATOM 2131 O O . LEU A 1 271 ? 31.900 0.064 -73.900 1.00 95.94 271 LEU A O 1
ATOM 2135 N N . LEU A 1 272 ? 33.514 0.914 -75.202 1.00 95.31 272 LEU A N 1
ATOM 2136 C CA . LEU A 1 272 ? 33.923 1.973 -74.279 1.00 95.31 272 LEU A CA 1
ATOM 2137 C C . LEU A 1 272 ? 32.768 2.932 -73.951 1.00 95.31 272 LEU A C 1
ATOM 2139 O O . LEU A 1 272 ? 32.617 3.315 -72.793 1.00 95.31 272 LEU A O 1
ATOM 2143 N N . LYS A 1 273 ? 31.926 3.290 -74.932 1.00 95.94 273 LYS A N 1
ATOM 2144 C CA . LYS A 1 273 ? 30.697 4.072 -74.703 1.00 95.94 273 LYS A CA 1
ATOM 2145 C C . LYS A 1 273 ? 29.739 3.346 -73.754 1.00 95.94 273 LYS A C 1
ATOM 2147 O O . LYS A 1 273 ? 29.286 3.958 -72.794 1.00 95.94 273 LYS A O 1
ATOM 2152 N N . ARG A 1 274 ? 29.489 2.046 -73.964 1.00 96.06 274 ARG A N 1
ATOM 2153 C CA . ARG A 1 274 ? 28.648 1.235 -73.062 1.00 96.06 274 ARG A CA 1
ATOM 2154 C C . ARG A 1 274 ? 29.237 1.145 -71.653 1.00 96.06 274 ARG A C 1
ATOM 2156 O O . ARG A 1 274 ? 28.512 1.373 -70.697 1.00 96.06 274 ARG A O 1
ATOM 2163 N N . CYS A 1 275 ? 30.540 0.900 -71.511 1.00 93.88 275 CYS A N 1
ATOM 2164 C CA . CYS A 1 275 ? 31.195 0.862 -70.199 1.00 93.88 275 CYS A CA 1
ATOM 2165 C C . CYS A 1 275 ? 31.127 2.216 -69.471 1.00 93.88 275 CYS A C 1
ATOM 2167 O O . CYS A 1 275 ? 30.878 2.247 -68.268 1.00 93.88 275 CYS A O 1
ATOM 2169 N N . LYS A 1 276 ? 31.305 3.336 -70.187 1.00 96.88 276 LYS A N 1
ATOM 2170 C CA . LYS A 1 276 ? 31.144 4.689 -69.625 1.00 96.88 276 LYS A CA 1
ATOM 2171 C C . LYS A 1 276 ? 29.717 4.934 -69.133 1.00 96.88 276 LYS A C 1
ATOM 2173 O O . LYS A 1 276 ? 29.560 5.456 -68.033 1.00 96.88 276 LYS A O 1
ATOM 2178 N N . GLU A 1 277 ? 28.709 4.522 -69.899 1.00 96.44 277 GLU A N 1
ATOM 2179 C CA . GLU A 1 277 ? 27.304 4.664 -69.502 1.00 96.44 277 GLU A CA 1
ATOM 2180 C C . GLU A 1 277 ? 26.961 3.785 -68.291 1.00 96.44 277 GLU A C 1
ATOM 2182 O O . GLU A 1 277 ? 26.398 4.274 -67.318 1.00 96.44 277 GLU A O 1
ATOM 2187 N N . THR A 1 278 ? 27.403 2.523 -68.269 1.00 95.06 278 THR A N 1
ATOM 2188 C CA . THR A 1 278 ? 27.218 1.645 -67.101 1.00 95.06 278 THR A CA 1
ATOM 2189 C C . THR A 1 278 ? 27.874 2.226 -65.845 1.00 95.06 278 THR A C 1
ATOM 2191 O O . THR A 1 278 ? 27.251 2.231 -64.787 1.00 95.06 278 THR A O 1
ATOM 2194 N N . MET A 1 279 ? 29.092 2.776 -65.945 1.00 94.62 279 MET A N 1
ATOM 2195 C CA . MET A 1 279 ? 29.738 3.463 -64.816 1.00 94.62 279 MET A CA 1
ATOM 2196 C C . MET A 1 279 ? 28.997 4.737 -64.393 1.00 94.62 279 MET A C 1
ATOM 2198 O O . MET A 1 279 ? 28.977 5.052 -63.205 1.00 94.62 279 MET A O 1
ATOM 2202 N N . ARG A 1 280 ? 28.395 5.481 -65.332 1.00 97.62 280 ARG A N 1
ATOM 2203 C CA . ARG A 1 280 ? 27.566 6.654 -65.021 1.00 97.62 280 ARG A CA 1
ATOM 2204 C C . ARG A 1 280 ? 26.339 6.238 -64.209 1.00 97.62 280 ARG A C 1
ATOM 2206 O O . ARG A 1 280 ? 26.159 6.750 -63.110 1.00 97.62 280 ARG A O 1
ATOM 2213 N N . VAL A 1 281 ? 25.571 5.267 -64.703 1.00 96.75 281 VAL A N 1
ATOM 2214 C CA . VAL A 1 281 ? 24.374 4.737 -64.028 1.00 96.75 281 VAL A CA 1
ATOM 2215 C C . VAL A 1 281 ? 24.721 4.136 -62.660 1.00 96.75 281 VAL A C 1
ATOM 2217 O O . VAL A 1 281 ? 23.995 4.346 -61.693 1.00 96.75 281 VAL A O 1
ATOM 2220 N N . GLN A 1 282 ? 25.852 3.433 -62.533 1.00 94.94 282 GLN A N 1
ATOM 2221 C CA . GLN A 1 282 ? 26.320 2.915 -61.241 1.00 94.94 282 GLN A CA 1
ATOM 2222 C C . GLN A 1 282 ? 26.677 4.030 -60.250 1.00 94.94 282 GLN A C 1
ATOM 2224 O O . GLN A 1 282 ? 26.318 3.924 -59.079 1.00 94.94 282 GLN A O 1
ATOM 2229 N N . LYS A 1 283 ? 27.343 5.105 -60.695 1.00 96.25 283 LYS A N 1
ATOM 2230 C CA . LYS A 1 283 ? 27.633 6.272 -59.844 1.00 96.25 283 LYS A CA 1
ATOM 2231 C C . LYS A 1 283 ? 26.357 6.980 -59.402 1.00 96.25 283 LYS A C 1
ATOM 2233 O O . LYS A 1 283 ? 26.219 7.269 -58.221 1.00 96.25 283 LYS A O 1
ATOM 2238 N N . GLU A 1 284 ? 25.421 7.195 -60.322 1.00 96.62 284 GLU A N 1
ATOM 2239 C CA . GLU A 1 284 ? 24.126 7.821 -60.041 1.00 96.62 284 GLU A CA 1
ATOM 2240 C C . GLU A 1 284 ? 23.309 7.001 -59.030 1.00 96.62 284 GLU A C 1
ATOM 2242 O O . GLU A 1 284 ? 22.863 7.534 -58.012 1.00 96.62 284 GLU A O 1
ATOM 2247 N N . ARG A 1 285 ? 23.232 5.677 -59.220 1.00 96.69 285 ARG A N 1
ATOM 2248 C CA . ARG A 1 285 ? 22.622 4.761 -58.247 1.00 96.69 285 ARG A CA 1
ATOM 2249 C C . ARG A 1 285 ? 23.347 4.773 -56.898 1.00 96.69 285 ARG A C 1
ATOM 2251 O O . ARG A 1 285 ? 22.697 4.705 -55.863 1.00 96.69 285 ARG A O 1
ATOM 2258 N N . SER A 1 286 ? 24.677 4.878 -56.884 1.00 92.56 286 SER A N 1
ATOM 2259 C CA . SER A 1 286 ? 25.447 4.991 -55.639 1.00 92.56 286 SER A CA 1
ATOM 2260 C C . SER A 1 286 ? 25.149 6.292 -54.890 1.00 92.56 286 SER A C 1
ATOM 2262 O O . SER A 1 286 ? 25.091 6.271 -53.665 1.00 92.56 286 SER A O 1
ATOM 2264 N N . THR A 1 287 ? 24.941 7.410 -55.595 1.00 94.44 287 THR A N 1
ATOM 2265 C CA . THR A 1 287 ? 24.533 8.677 -54.966 1.00 94.44 287 THR A CA 1
ATOM 2266 C C . THR A 1 287 ? 23.089 8.641 -54.470 1.00 94.44 287 THR A C 1
ATOM 2268 O O . THR A 1 287 ? 22.826 9.127 -53.376 1.00 94.44 287 THR A O 1
ATOM 2271 N N . GLN A 1 288 ? 22.175 8.000 -55.210 1.00 95.75 288 GLN A N 1
ATOM 2272 C CA . GLN A 1 288 ? 20.788 7.784 -54.777 1.00 95.75 288 GLN A CA 1
ATOM 2273 C C . GLN A 1 288 ? 20.732 6.945 -53.493 1.00 95.75 288 GLN A C 1
ATOM 2275 O O . GLN A 1 288 ? 20.130 7.374 -52.517 1.00 95.75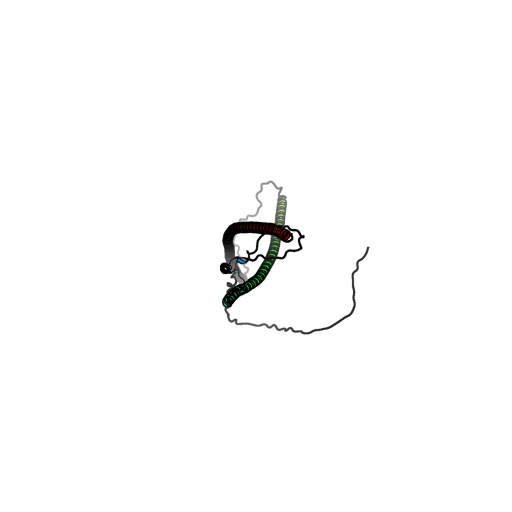 288 GLN A O 1
ATOM 2280 N N . LEU A 1 289 ? 21.447 5.815 -53.446 1.00 95.56 289 LEU A N 1
ATOM 2281 C CA . LEU A 1 289 ? 21.523 4.963 -52.253 1.00 95.56 289 LEU A CA 1
ATOM 2282 C C . LEU A 1 289 ? 22.179 5.663 -51.047 1.00 95.56 289 LEU A C 1
ATOM 2284 O O . LEU A 1 289 ? 21.829 5.345 -49.913 1.00 95.56 289 LEU A O 1
ATOM 2288 N N . SER A 1 290 ? 23.110 6.606 -51.260 1.00 92.19 290 SER A N 1
ATOM 2289 C CA . SER A 1 290 ? 23.661 7.427 -50.164 1.00 92.19 290 SER A CA 1
ATOM 2290 C C . SER A 1 290 ? 22.601 8.366 -49.594 1.00 92.19 290 SER A C 1
ATOM 2292 O O . SER A 1 290 ? 22.379 8.359 -48.389 1.00 92.19 290 SER A O 1
ATOM 2294 N N . ALA A 1 291 ? 21.887 9.095 -50.458 1.00 95.31 291 ALA A N 1
ATOM 2295 C CA . ALA A 1 291 ? 20.821 10.004 -50.041 1.00 95.31 291 ALA A CA 1
ATOM 2296 C C . ALA A 1 291 ? 19.651 9.258 -49.367 1.00 95.31 291 ALA A C 1
ATOM 2298 O O . ALA A 1 291 ? 19.156 9.684 -48.327 1.00 95.31 291 ALA A O 1
ATOM 2299 N N . GLU A 1 292 ? 19.239 8.103 -49.901 1.00 96.12 292 GLU A N 1
ATOM 2300 C CA . GLU A 1 292 ? 18.243 7.233 -49.260 1.00 96.12 292 GLU A CA 1
ATOM 2301 C C . GLU A 1 292 ? 18.715 6.781 -47.870 1.00 96.12 292 GLU A C 1
ATOM 2303 O O . GLU A 1 292 ? 17.960 6.882 -46.905 1.00 96.12 292 GLU A O 1
ATOM 2308 N N . LYS A 1 293 ? 19.977 6.354 -47.730 1.00 92.19 293 LYS A N 1
ATOM 2309 C CA . LYS A 1 293 ? 20.550 5.984 -46.429 1.00 92.19 293 LYS A CA 1
ATOM 2310 C C . LYS A 1 293 ? 20.566 7.161 -45.446 1.00 92.19 293 LYS A C 1
ATOM 2312 O O . LYS A 1 293 ? 20.244 6.958 -44.281 1.00 92.19 293 LYS A O 1
ATOM 2317 N N . GLU A 1 294 ? 20.940 8.355 -45.897 1.00 94.81 294 GLU A N 1
ATOM 2318 C CA . GLU A 1 294 ? 20.959 9.576 -45.080 1.00 94.81 294 GLU A CA 1
ATOM 2319 C C . GLU A 1 294 ? 19.544 9.921 -44.585 1.00 94.81 294 GLU A C 1
ATOM 2321 O O . GLU A 1 294 ? 19.333 10.004 -43.379 1.00 94.81 294 GLU A O 1
ATOM 2326 N N . THR A 1 295 ? 18.543 9.963 -45.472 1.00 94.88 295 THR A N 1
ATOM 2327 C CA . THR A 1 295 ? 17.143 10.233 -45.071 1.00 94.88 295 THR A CA 1
ATOM 2328 C C . THR A 1 295 ? 16.546 9.162 -44.148 1.00 94.88 295 THR A C 1
ATOM 2330 O O . THR A 1 295 ? 15.760 9.484 -43.257 1.00 94.88 295 THR A O 1
ATOM 2333 N N . LEU A 1 296 ? 16.915 7.885 -44.312 1.00 93.94 296 LEU A N 1
ATOM 2334 C CA . LEU A 1 296 ? 16.497 6.811 -43.403 1.00 93.94 296 LEU A CA 1
ATOM 2335 C C . LEU A 1 296 ? 17.187 6.902 -42.034 1.00 93.94 296 LEU A C 1
ATOM 2337 O O . LEU A 1 296 ? 16.573 6.553 -41.026 1.00 93.94 296 LEU A O 1
ATOM 2341 N N . GLN A 1 297 ? 18.436 7.376 -41.986 1.00 91.81 297 GLN A N 1
ATOM 2342 C CA . GLN A 1 297 ? 19.148 7.638 -40.735 1.00 91.81 297 GLN A CA 1
ATOM 2343 C C . GLN A 1 297 ? 18.495 8.800 -39.975 1.00 91.81 297 GLN A C 1
ATOM 2345 O O . GLN A 1 297 ? 18.187 8.647 -38.797 1.00 91.81 297 GLN A O 1
ATOM 2350 N N . GLU A 1 298 ? 18.189 9.906 -40.659 1.00 94.81 298 GLU A N 1
ATOM 2351 C CA . GLU A 1 298 ? 17.472 11.051 -40.078 1.00 94.81 298 GLU A CA 1
ATOM 2352 C C . GLU A 1 298 ? 16.114 10.628 -39.493 1.00 94.81 298 GLU A C 1
ATOM 2354 O O . GLU A 1 298 ? 15.821 10.919 -38.334 1.00 94.81 298 GLU A O 1
ATOM 2359 N N . GLN A 1 299 ? 15.316 9.855 -40.241 1.00 93.19 299 GLN A N 1
ATOM 2360 C CA . GLN A 1 299 ? 14.030 9.332 -39.757 1.00 93.19 299 GLN A CA 1
ATOM 2361 C C . GLN A 1 299 ? 14.174 8.396 -38.548 1.00 93.19 299 GLN A C 1
ATOM 2363 O O . GLN A 1 299 ? 13.308 8.389 -37.669 1.00 93.19 299 GLN A O 1
ATOM 2368 N N . LEU A 1 300 ? 15.239 7.591 -38.485 1.00 89.62 300 LEU A N 1
ATOM 2369 C CA . LEU A 1 300 ? 15.514 6.739 -37.328 1.00 89.62 300 LEU A CA 1
ATOM 2370 C C . LEU A 1 300 ? 15.848 7.587 -36.095 1.00 89.62 300 LEU A C 1
ATOM 2372 O O . LEU A 1 300 ? 15.286 7.351 -35.024 1.00 89.62 300 LEU A O 1
ATOM 2376 N N . ASP A 1 301 ? 16.704 8.594 -36.255 1.00 91.56 301 ASP A N 1
ATOM 2377 C CA . ASP A 1 301 ? 17.140 9.476 -35.172 1.00 91.56 301 ASP A CA 1
ATOM 2378 C C . ASP A 1 301 ? 15.977 10.343 -34.649 1.00 91.56 301 ASP A C 1
ATOM 2380 O O . ASP A 1 301 ? 15.801 10.479 -33.434 1.00 91.56 301 ASP A O 1
ATOM 2384 N N . GLU A 1 302 ? 15.107 10.847 -35.533 1.00 93.06 302 GLU A N 1
ATOM 2385 C CA . GLU A 1 302 ? 13.848 11.509 -35.159 1.00 93.06 302 GLU A CA 1
ATOM 2386 C C . GLU A 1 302 ? 12.945 10.586 -34.327 1.00 93.06 302 GLU A C 1
ATOM 2388 O O . GLU A 1 302 ? 12.461 10.978 -33.261 1.00 93.06 302 GLU A O 1
ATOM 2393 N N . ARG A 1 303 ? 12.749 9.335 -34.766 1.00 89.12 303 ARG A N 1
ATOM 2394 C CA . ARG A 1 303 ? 11.893 8.361 -34.067 1.00 89.12 303 ARG A CA 1
ATOM 2395 C C . ARG A 1 303 ? 12.456 7.944 -32.715 1.00 89.12 303 ARG A C 1
ATOM 2397 O O . ARG A 1 303 ? 11.684 7.741 -31.777 1.00 89.12 303 ARG A O 1
ATOM 2404 N N . LEU A 1 304 ? 13.778 7.849 -32.583 1.00 85.12 304 LEU A N 1
ATOM 2405 C CA . LEU A 1 304 ? 14.433 7.623 -31.295 1.00 85.12 304 LEU A CA 1
ATOM 2406 C C . LEU A 1 304 ? 14.178 8.799 -30.340 1.00 85.12 304 LEU A C 1
ATOM 2408 O O . LEU A 1 304 ? 13.721 8.574 -29.218 1.00 85.12 304 LEU A O 1
ATOM 2412 N N . GLN A 1 305 ? 14.342 10.044 -30.800 1.00 92.62 305 GLN A N 1
ATOM 2413 C CA . GLN A 1 305 ? 14.045 11.235 -29.993 1.00 92.62 305 GLN A CA 1
ATOM 2414 C C . GLN A 1 305 ? 12.560 11.349 -29.604 1.00 92.62 305 GLN A C 1
ATOM 2416 O O . GLN A 1 305 ? 12.245 11.770 -28.489 1.00 92.62 305 GLN A O 1
ATOM 2421 N N . GLU A 1 306 ? 11.627 10.997 -30.495 1.00 90.19 306 GLU A N 1
ATOM 2422 C CA . GLU A 1 306 ? 10.192 10.931 -30.175 1.00 90.19 306 GLU A CA 1
ATOM 2423 C C . GLU A 1 306 ? 9.911 9.901 -29.072 1.00 90.19 306 GLU A C 1
ATOM 2425 O O . GLU A 1 306 ? 9.217 10.208 -28.099 1.00 90.19 306 GLU A O 1
ATOM 2430 N N . LEU A 1 307 ? 10.490 8.700 -29.178 1.00 84.56 307 LEU A N 1
ATOM 2431 C CA . LEU A 1 307 ? 10.347 7.645 -28.172 1.00 84.56 307 LEU A CA 1
ATOM 2432 C C . LEU A 1 307 ? 10.952 8.042 -26.820 1.00 84.56 307 LEU A C 1
ATOM 2434 O O . LEU A 1 307 ? 10.364 7.737 -25.783 1.00 84.56 307 LEU A O 1
ATOM 2438 N N . GLU A 1 308 ? 12.091 8.732 -26.801 1.00 87.88 308 GLU A N 1
ATOM 2439 C CA . GLU A 1 308 ? 12.698 9.259 -25.572 1.00 87.88 308 GLU A CA 1
ATOM 2440 C C . GLU A 1 308 ? 11.824 10.329 -24.910 1.00 87.88 308 GLU A C 1
ATOM 2442 O O . GLU A 1 308 ? 11.564 10.248 -23.706 1.00 87.88 308 GLU A O 1
ATOM 2447 N N . LYS A 1 309 ? 11.283 11.278 -25.688 1.00 90.88 309 LYS A N 1
ATOM 2448 C CA . LYS A 1 309 ? 10.336 12.293 -25.191 1.00 90.88 309 LYS A CA 1
ATOM 2449 C C . LYS A 1 309 ? 9.074 11.644 -24.618 1.00 90.88 309 LYS A C 1
ATOM 2451 O O . LYS A 1 309 ? 8.654 11.999 -23.518 1.00 90.88 309 LYS A O 1
ATOM 2456 N N . LEU A 1 310 ? 8.494 10.663 -25.316 1.00 84.69 310 LEU A N 1
ATOM 2457 C CA . LEU A 1 310 ? 7.313 9.925 -24.853 1.00 84.69 310 LEU A CA 1
ATOM 2458 C C . LEU A 1 310 ? 7.592 9.138 -23.564 1.00 84.69 310 LEU A C 1
ATOM 2460 O O . LEU A 1 310 ? 6.786 9.204 -22.637 1.00 84.69 310 LEU A O 1
ATOM 2464 N N . LYS A 1 311 ? 8.743 8.459 -23.457 1.00 85.81 311 LYS A N 1
ATOM 2465 C CA . LYS A 1 311 ? 9.180 7.795 -22.214 1.00 85.81 311 LYS A CA 1
ATOM 2466 C C . LYS A 1 311 ? 9.331 8.798 -21.068 1.00 85.81 311 LYS A C 1
ATOM 2468 O O . LYS A 1 311 ? 8.810 8.554 -19.982 1.00 85.81 311 LYS A O 1
ATOM 2473 N N . GLY A 1 312 ? 9.984 9.936 -21.310 1.00 78.06 312 GLY A N 1
ATOM 2474 C CA . GLY A 1 312 ? 10.150 11.003 -20.320 1.00 78.06 312 GLY A CA 1
ATOM 2475 C C . GLY A 1 312 ? 8.814 11.553 -19.812 1.00 78.06 312 GLY A C 1
ATOM 2476 O O . GLY A 1 312 ? 8.613 11.653 -18.602 1.00 78.06 312 GLY A O 1
ATOM 2477 N N . MET A 1 313 ? 7.869 11.830 -20.718 1.00 86.25 313 MET A N 1
ATOM 2478 C CA . MET A 1 313 ? 6.517 12.276 -20.359 1.00 86.25 313 MET A CA 1
ATOM 2479 C C . MET A 1 313 ? 5.731 11.204 -19.597 1.00 86.25 313 MET A C 1
ATOM 2481 O O . MET A 1 313 ? 5.119 11.520 -18.581 1.00 86.25 313 MET A O 1
ATOM 2485 N N . ALA A 1 314 ? 5.781 9.937 -20.022 1.00 79.25 314 ALA A N 1
ATOM 2486 C CA . ALA A 1 314 ? 5.097 8.842 -19.334 1.00 79.25 314 ALA A CA 1
ATOM 2487 C C . ALA A 1 314 ? 5.628 8.628 -17.905 1.00 79.25 314 ALA A C 1
ATOM 2489 O O . ALA A 1 314 ? 4.843 8.425 -16.977 1.00 79.25 314 ALA A O 1
ATOM 2490 N N . ILE A 1 315 ? 6.947 8.729 -17.702 1.00 82.50 315 ILE A N 1
ATOM 2491 C CA . ILE A 1 315 ? 7.575 8.660 -16.373 1.00 82.50 315 ILE A CA 1
ATOM 2492 C C . ILE A 1 315 ? 7.165 9.867 -15.517 1.00 82.50 315 ILE A C 1
ATOM 2494 O O . ILE A 1 315 ? 6.802 9.691 -14.353 1.00 82.50 315 ILE A O 1
ATOM 2498 N N . ALA A 1 316 ? 7.188 11.081 -16.077 1.00 87.62 316 ALA A N 1
ATOM 2499 C CA . ALA A 1 316 ? 6.789 12.296 -15.369 1.00 87.62 316 ALA A CA 1
ATOM 2500 C C . ALA A 1 316 ? 5.312 12.261 -14.940 1.00 87.62 316 ALA A C 1
ATOM 2502 O O . ALA A 1 316 ? 5.002 12.592 -13.796 1.00 87.62 316 ALA A O 1
ATOM 2503 N N . GLU A 1 317 ? 4.420 11.801 -15.818 1.00 87.31 317 GLU A N 1
ATOM 2504 C CA . GLU A 1 317 ? 2.991 11.663 -15.533 1.00 87.31 317 GLU A CA 1
ATOM 2505 C C . GLU A 1 317 ? 2.721 10.552 -14.507 1.00 87.31 317 GLU A C 1
ATOM 2507 O O . GLU A 1 317 ? 2.018 10.785 -13.528 1.00 87.31 317 GLU A O 1
ATOM 2512 N N . THR A 1 318 ? 3.366 9.386 -14.633 1.00 77.88 318 THR A N 1
ATOM 2513 C CA . THR A 1 318 ? 3.265 8.307 -13.628 1.00 77.88 318 THR A CA 1
ATOM 2514 C C . THR A 1 318 ? 3.742 8.790 -12.253 1.00 77.88 318 THR A C 1
ATOM 2516 O O . THR A 1 318 ? 3.085 8.553 -11.239 1.00 77.88 318 THR A O 1
ATOM 2519 N N . LYS A 1 319 ? 4.857 9.533 -12.206 1.00 83.69 319 LYS A N 1
ATOM 2520 C CA . LYS A 1 319 ? 5.373 10.147 -10.976 1.00 83.69 319 LYS A CA 1
ATOM 2521 C C . LYS A 1 319 ? 4.387 11.173 -10.402 1.00 83.69 319 LYS A C 1
ATOM 2523 O O . LYS A 1 319 ? 4.158 11.176 -9.195 1.00 83.69 319 LYS A O 1
ATOM 2528 N N . ARG A 1 320 ? 3.783 12.019 -11.243 1.00 90.25 320 ARG A N 1
ATOM 2529 C CA . ARG A 1 320 ? 2.767 13.005 -10.839 1.00 90.25 320 ARG A CA 1
ATOM 2530 C C . ARG A 1 320 ? 1.523 12.332 -10.251 1.00 90.25 320 ARG A C 1
ATOM 2532 O O . ARG A 1 320 ? 1.078 12.737 -9.182 1.00 90.25 320 ARG A O 1
ATOM 2539 N N . GLN A 1 321 ? 1.000 11.297 -10.906 1.00 82.88 321 GLN A N 1
ATOM 2540 C CA . GLN A 1 321 ? -0.157 10.528 -10.432 1.00 82.88 321 GLN A CA 1
ATOM 2541 C C . GLN A 1 321 ? 0.131 9.827 -9.098 1.00 82.88 321 GLN A C 1
ATOM 2543 O O . GLN A 1 321 ? -0.702 9.857 -8.192 1.00 82.88 321 GLN A O 1
ATOM 2548 N N . MET A 1 322 ? 1.330 9.256 -8.943 1.00 83.81 322 MET A N 1
ATOM 2549 C CA . MET A 1 322 ? 1.781 8.669 -7.681 1.00 83.81 322 MET A CA 1
ATOM 2550 C C . MET A 1 322 ? 1.835 9.711 -6.553 1.00 83.81 322 MET A C 1
ATOM 2552 O O . MET A 1 322 ? 1.300 9.445 -5.481 1.00 83.81 322 MET A O 1
ATOM 2556 N N . HIS A 1 323 ? 2.423 10.892 -6.783 1.00 80.38 323 HIS A N 1
ATOM 2557 C CA . HIS A 1 323 ? 2.468 11.956 -5.770 1.00 80.38 323 HIS A CA 1
ATOM 2558 C C . HIS A 1 323 ? 1.068 12.439 -5.372 1.00 80.38 323 HIS A C 1
ATOM 2560 O O . HIS A 1 323 ? 0.762 12.429 -4.187 1.00 80.38 323 HIS A O 1
ATOM 2566 N N . ALA A 1 324 ? 0.190 12.737 -6.334 1.00 86.19 324 ALA A N 1
ATOM 2567 C CA . ALA A 1 324 ? -1.181 13.166 -6.038 1.00 86.19 324 ALA A CA 1
ATOM 2568 C C . ALA A 1 324 ? -1.987 12.098 -5.266 1.00 86.19 324 ALA A C 1
ATOM 2570 O O . ALA A 1 324 ? -2.806 12.421 -4.409 1.00 86.19 324 ALA A O 1
ATOM 2571 N N . THR A 1 325 ? -1.736 10.810 -5.538 1.00 83.94 325 THR A N 1
ATOM 2572 C CA . THR A 1 325 ? -2.361 9.702 -4.794 1.00 83.94 325 THR A CA 1
ATOM 2573 C C . THR A 1 325 ? -1.815 9.595 -3.367 1.00 83.94 325 THR A C 1
ATOM 2575 O O . THR A 1 325 ? -2.574 9.286 -2.452 1.00 83.94 325 THR A O 1
ATOM 2578 N N . LEU A 1 326 ? -0.516 9.842 -3.162 1.00 84.12 326 LEU A N 1
ATOM 2579 C CA . LEU A 1 326 ? 0.098 9.868 -1.832 1.00 84.12 326 LEU A CA 1
ATOM 2580 C C . LEU A 1 326 ? -0.418 11.049 -1.004 1.00 84.12 326 LEU A C 1
ATOM 2582 O O . LEU A 1 326 ? -0.865 10.825 0.114 1.00 84.12 326 LEU A O 1
ATOM 2586 N N . GLU A 1 327 ? -0.454 12.256 -1.573 1.00 87.12 327 GLU A N 1
ATOM 2587 C CA . GLU A 1 327 ? -0.983 13.469 -0.927 1.00 87.12 327 GLU A CA 1
ATOM 2588 C C . GLU A 1 327 ? -2.428 13.250 -0.439 1.00 87.12 327 GLU A C 1
ATOM 2590 O O . GLU A 1 327 ? -2.714 13.407 0.747 1.00 87.12 327 GLU A O 1
ATOM 2595 N N . ALA A 1 328 ? -3.317 12.740 -1.300 1.00 88.00 328 ALA A N 1
ATOM 2596 C CA . ALA A 1 328 ? -4.699 12.426 -0.921 1.00 88.00 328 ALA A CA 1
ATOM 2597 C C . ALA A 1 328 ? -4.813 11.348 0.183 1.00 88.00 328 ALA A C 1
ATOM 2599 O O . ALA A 1 328 ? -5.768 11.343 0.963 1.00 88.00 328 ALA A O 1
ATOM 2600 N N . LYS A 1 329 ? -3.852 10.416 0.273 1.00 85.38 329 LYS A N 1
ATOM 2601 C CA . LYS A 1 329 ? -3.810 9.403 1.343 1.00 85.38 329 LYS A CA 1
ATOM 2602 C C . LYS A 1 329 ? -3.222 9.946 2.642 1.00 85.38 329 LYS A C 1
ATOM 2604 O O . LYS A 1 329 ? -3.651 9.517 3.710 1.00 85.38 329 LYS A O 1
ATOM 2609 N N . GLU A 1 330 ? -2.294 10.894 2.576 1.00 85.81 330 GLU A N 1
ATOM 2610 C CA . GLU A 1 330 ? -1.797 11.623 3.746 1.00 85.81 330 GLU A CA 1
ATOM 2611 C C . GLU A 1 330 ? -2.899 12.506 4.355 1.00 85.81 330 GLU A C 1
ATOM 2613 O O . GLU A 1 330 ? -3.060 12.507 5.576 1.00 85.81 330 GLU A O 1
ATOM 2618 N N . GLU A 1 331 ? -3.734 13.143 3.527 1.00 92.62 331 GLU A N 1
ATOM 2619 C CA . GLU A 1 331 ? -4.947 13.855 3.964 1.00 92.62 331 GLU A CA 1
ATOM 2620 C C . GLU A 1 331 ? -5.971 12.916 4.633 1.00 92.62 331 GLU A C 1
ATOM 2622 O O . GLU A 1 331 ? -6.435 13.204 5.739 1.00 92.62 331 GLU A O 1
ATOM 2627 N N . GLU A 1 332 ? -6.284 11.758 4.027 1.00 90.88 332 GLU A N 1
ATOM 2628 C CA . GLU A 1 332 ? -7.185 10.749 4.618 1.00 90.88 332 GLU A CA 1
ATOM 2629 C C . GLU A 1 332 ? -6.662 10.252 5.979 1.00 90.88 332 GLU A C 1
ATOM 2631 O O . GLU A 1 332 ? -7.415 10.171 6.952 1.00 90.88 332 GLU A O 1
ATOM 2636 N N . VAL A 1 333 ? -5.358 9.969 6.083 1.00 88.81 333 VAL A N 1
ATOM 2637 C CA . VAL A 1 333 ? -4.710 9.570 7.345 1.00 88.81 333 VAL A CA 1
ATOM 2638 C C . VAL A 1 333 ? -4.733 10.705 8.373 1.00 88.81 333 VAL A C 1
ATOM 2640 O O . VAL A 1 333 ? -4.942 10.435 9.557 1.00 88.81 333 VAL A O 1
ATOM 2643 N N . GLY A 1 334 ? -4.555 11.960 7.955 1.00 93.56 334 GLY A N 1
ATOM 2644 C CA . GLY A 1 334 ? -4.679 13.133 8.823 1.00 93.56 334 GLY A CA 1
ATOM 2645 C C . GLY A 1 334 ? -6.081 13.266 9.422 1.00 93.56 334 GLY A C 1
ATOM 2646 O O . GLY A 1 334 ? -6.224 13.388 10.639 1.00 93.56 334 GLY A O 1
ATOM 2647 N N . LEU A 1 335 ? -7.118 13.145 8.590 1.00 95.81 335 LEU A N 1
ATOM 2648 C CA . LEU A 1 335 ? -8.515 13.220 9.023 1.00 95.81 335 LEU A CA 1
ATOM 2649 C C . LEU A 1 335 ? -8.900 12.048 9.943 1.00 95.81 335 LEU A C 1
ATOM 2651 O O . LEU A 1 335 ? -9.557 12.255 10.963 1.00 95.81 335 LEU A O 1
ATOM 2655 N N . LEU A 1 336 ? -8.437 10.829 9.642 1.00 93.00 336 LEU A N 1
ATOM 2656 C CA . LEU A 1 336 ? -8.632 9.667 10.516 1.00 93.00 336 LEU A CA 1
ATOM 2657 C C . LEU A 1 336 ? -7.923 9.822 11.871 1.00 93.00 336 LEU A C 1
ATOM 2659 O O . LEU A 1 336 ? -8.467 9.387 12.883 1.00 93.00 336 LEU A O 1
ATOM 2663 N N . ARG A 1 337 ? -6.742 10.455 11.914 1.00 92.38 337 ARG A N 1
ATOM 2664 C CA . ARG A 1 337 ? -6.039 10.766 13.172 1.00 92.38 337 ARG A CA 1
ATOM 2665 C C . ARG A 1 337 ? -6.782 11.805 14.008 1.00 92.38 337 ARG A C 1
ATOM 2667 O O . ARG A 1 337 ? -6.894 11.593 15.209 1.00 92.38 337 ARG A O 1
ATOM 2674 N N . SER A 1 338 ? -7.319 12.861 13.387 1.00 96.44 338 SER A N 1
ATOM 2675 C CA . SER A 1 338 ? -8.169 13.839 14.085 1.00 96.44 338 SER A CA 1
ATOM 2676 C C . SER A 1 338 ? -9.379 13.144 14.703 1.00 96.44 338 SER A C 1
ATOM 2678 O O . SER A 1 338 ? -9.547 13.181 15.913 1.00 96.44 338 SER A O 1
ATOM 2680 N N . ARG A 1 339 ? -10.136 12.379 13.905 1.00 97.25 339 ARG A N 1
ATOM 2681 C CA . ARG A 1 339 ? -11.315 11.653 14.398 1.00 97.25 339 ARG A CA 1
ATOM 2682 C C . ARG A 1 339 ? -10.983 10.651 15.510 1.00 97.25 339 ARG A C 1
ATOM 2684 O O . ARG A 1 339 ? -11.786 10.458 16.416 1.00 97.25 339 ARG A O 1
ATOM 2691 N N . LEU A 1 340 ? -9.823 9.992 15.447 1.00 91.06 340 LEU A N 1
ATOM 2692 C CA . LEU A 1 340 ? -9.359 9.118 16.527 1.00 91.06 340 LEU A CA 1
ATOM 2693 C C . LEU A 1 340 ? -9.097 9.918 17.811 1.00 91.06 340 LEU A C 1
ATOM 2695 O O . LEU A 1 340 ? -9.469 9.461 18.885 1.00 91.06 340 LEU A O 1
ATOM 2699 N N . GLN A 1 341 ? -8.471 11.091 17.700 1.00 96.56 341 GLN A N 1
ATOM 2700 C CA . GLN A 1 341 ? -8.232 11.990 18.828 1.00 96.56 341 GLN A CA 1
ATOM 2701 C C . GLN A 1 341 ? -9.550 12.473 19.445 1.00 96.56 341 GLN A C 1
ATOM 2703 O O . GLN A 1 341 ? -9.698 12.362 20.659 1.00 96.56 341 GLN A O 1
ATOM 2708 N N . ASP A 1 342 ? -10.514 12.896 18.624 1.00 95.81 342 ASP A N 1
ATOM 2709 C CA . ASP A 1 342 ? -11.838 13.348 19.070 1.00 95.81 342 ASP A CA 1
ATOM 2710 C C . ASP A 1 342 ? -12.555 12.243 19.876 1.00 95.81 342 ASP A C 1
ATOM 2712 O O . ASP A 1 342 ? -12.941 12.452 21.028 1.00 95.81 342 ASP A O 1
ATOM 2716 N N . VAL A 1 343 ? -12.614 11.018 19.332 1.00 96.19 343 VAL A N 1
ATOM 2717 C CA . VAL A 1 343 ? -13.211 9.842 20.001 1.00 96.19 343 VAL A CA 1
ATOM 2718 C C . VAL A 1 343 ? -12.442 9.428 21.265 1.00 96.19 343 VAL A C 1
ATOM 2720 O O . VAL A 1 343 ? -13.036 8.897 22.206 1.00 96.19 343 VAL A O 1
ATOM 2723 N N . MET A 1 344 ? -11.124 9.656 21.330 1.00 92.75 344 MET A N 1
ATOM 2724 C CA . MET A 1 344 ? -10.359 9.434 22.563 1.00 92.75 344 MET A CA 1
ATOM 2725 C C . MET A 1 344 ? -10.731 10.453 23.646 1.00 92.75 344 MET A C 1
ATOM 2727 O O . MET A 1 344 ? -10.959 10.027 24.777 1.00 92.75 344 MET A O 1
ATOM 2731 N N . SER A 1 345 ? -10.873 11.742 23.315 1.00 95.81 345 SER A N 1
ATOM 2732 C CA . SER A 1 345 ? -11.359 12.747 24.275 1.00 95.81 345 SER A CA 1
ATOM 2733 C C . SER A 1 345 ? -12.794 12.472 24.731 1.00 95.81 345 SER A C 1
ATOM 2735 O O . SER A 1 345 ? -13.046 12.472 25.931 1.00 95.81 345 SER A O 1
ATOM 2737 N N . GLU A 1 346 ? -13.712 12.125 23.822 1.00 96.81 346 GLU A N 1
ATOM 2738 C CA . GLU A 1 346 ? -15.086 11.731 24.181 1.00 96.81 346 GLU A CA 1
ATOM 2739 C C . GLU A 1 346 ? -15.098 10.525 25.135 1.00 96.81 346 GLU A C 1
ATOM 2741 O O . GLU A 1 346 ? -15.838 10.500 26.120 1.00 96.81 346 GLU A O 1
ATOM 2746 N N . ARG A 1 347 ? -14.240 9.523 24.891 1.00 93.56 347 ARG A N 1
ATOM 2747 C CA . ARG A 1 347 ? -14.080 8.364 25.781 1.00 93.56 347 ARG A CA 1
ATOM 2748 C C . ARG A 1 347 ? -13.554 8.763 27.161 1.00 93.56 347 ARG A C 1
ATOM 2750 O O . ARG A 1 347 ? -13.989 8.172 28.149 1.00 93.56 347 ARG A O 1
ATOM 2757 N N . GLU A 1 348 ? -12.603 9.688 27.237 1.00 96.19 348 GLU A N 1
ATOM 2758 C CA . GLU A 1 348 ? -12.052 10.178 28.505 1.00 96.19 348 GLU A CA 1
ATOM 2759 C C . GLU A 1 348 ? -13.107 10.967 29.291 1.00 96.19 348 GLU A C 1
ATOM 2761 O O . GLU A 1 348 ? -13.358 10.643 30.452 1.00 96.19 348 GLU A O 1
ATOM 2766 N N . GLU A 1 349 ? -13.824 11.891 28.647 1.00 97.06 349 GLU A N 1
ATOM 2767 C CA . GLU A 1 349 ? -14.935 12.630 29.260 1.00 97.06 349 GLU A CA 1
ATOM 2768 C C . GLU A 1 349 ? -16.038 11.695 29.778 1.00 97.06 349 GLU A C 1
ATOM 2770 O O . GLU A 1 349 ? -16.478 11.833 30.922 1.00 97.06 349 GLU A O 1
ATOM 2775 N N . LEU A 1 350 ? -16.454 10.701 28.984 1.00 95.81 350 LEU A N 1
ATOM 2776 C CA . LEU A 1 350 ? -17.437 9.694 29.399 1.00 95.81 350 LEU A CA 1
ATOM 2777 C C . LEU A 1 350 ? -16.928 8.815 30.551 1.00 95.81 350 LEU A C 1
ATOM 2779 O O . LEU A 1 350 ? -17.708 8.453 31.434 1.00 95.81 350 LEU A O 1
ATOM 2783 N N . ALA A 1 351 ? -15.635 8.481 30.580 1.00 96.00 351 ALA A N 1
ATOM 2784 C CA . ALA A 1 351 ? -15.039 7.725 31.679 1.00 96.00 351 ALA A CA 1
ATOM 2785 C C . ALA A 1 351 ? -15.050 8.531 32.988 1.00 96.00 351 ALA A C 1
ATOM 2787 O O . ALA A 1 351 ? -15.442 7.995 34.026 1.00 96.00 351 ALA A O 1
ATOM 2788 N N . GLU A 1 352 ? -14.704 9.821 32.945 1.00 97.50 352 GLU A N 1
ATOM 2789 C CA . GLU A 1 352 ? -14.800 10.690 34.119 1.00 97.50 352 GLU A CA 1
ATOM 2790 C C . GLU A 1 352 ? -16.257 10.945 34.548 1.00 97.50 352 GLU A C 1
ATOM 2792 O O . GLU A 1 352 ? -16.550 11.011 35.741 1.00 97.50 352 GLU A O 1
ATOM 2797 N N . GLN A 1 353 ? -17.190 11.117 33.602 1.00 96.19 353 GLN A N 1
ATOM 2798 C CA . GLN A 1 353 ? -18.621 11.257 33.904 1.00 96.19 353 GLN A CA 1
ATOM 2799 C C . GLN A 1 353 ? -19.156 10.008 34.607 1.00 96.19 353 GLN A C 1
ATOM 2801 O O . GLN A 1 353 ? -19.833 10.128 35.630 1.00 96.19 353 GLN A O 1
ATOM 2806 N N . LYS A 1 354 ? -18.791 8.818 34.113 1.00 95.94 354 LYS A N 1
ATOM 2807 C CA . LYS A 1 354 ? -19.121 7.553 34.767 1.00 95.94 354 LYS A CA 1
ATOM 2808 C C . LYS A 1 354 ? -18.529 7.483 36.174 1.00 95.94 354 LYS A C 1
ATOM 2810 O O . LYS A 1 354 ? -19.260 7.180 37.107 1.00 95.94 354 LYS A O 1
ATOM 2815 N N . GLU A 1 355 ? -17.248 7.804 36.355 1.00 97.12 355 GLU A N 1
ATOM 2816 C CA . GLU A 1 355 ? -16.625 7.766 37.683 1.00 97.12 355 GLU A CA 1
ATOM 2817 C C . GLU A 1 355 ? -17.310 8.732 38.670 1.00 97.12 355 GLU A C 1
ATOM 2819 O O . GLU A 1 355 ? -17.529 8.382 39.831 1.00 97.12 355 GLU A O 1
ATOM 2824 N N . ARG A 1 356 ? -17.708 9.930 38.220 1.00 97.62 356 ARG A N 1
ATOM 2825 C CA . ARG A 1 356 ? -18.492 10.877 39.034 1.00 97.62 356 ARG A CA 1
ATOM 2826 C C . ARG A 1 356 ? -19.857 10.301 39.425 1.00 97.62 356 ARG A C 1
ATOM 2828 O O . ARG A 1 356 ? -20.247 10.440 40.582 1.00 97.62 356 ARG A O 1
ATOM 2835 N N . ALA A 1 357 ? -20.559 9.655 38.493 1.00 95.31 357 ALA A N 1
ATOM 2836 C CA . ALA A 1 357 ? -21.858 9.032 38.744 1.00 95.31 357 ALA A CA 1
ATOM 2837 C C . ALA A 1 357 ? -21.752 7.829 39.698 1.00 95.31 357 ALA A C 1
ATOM 2839 O O . ALA A 1 357 ? -22.494 7.767 40.677 1.00 95.31 357 ALA A O 1
ATOM 2840 N N . ASP A 1 358 ? -20.788 6.931 39.471 1.00 95.94 358 ASP A N 1
ATOM 2841 C CA . ASP A 1 358 ? -20.524 5.763 40.321 1.00 95.94 358 ASP A CA 1
ATOM 2842 C C . ASP A 1 358 ? -20.193 6.197 41.764 1.00 95.94 358 ASP A C 1
ATOM 2844 O O . ASP A 1 358 ? -20.730 5.636 42.721 1.00 95.94 358 ASP A O 1
ATOM 2848 N N . ARG A 1 359 ? -19.368 7.245 41.941 1.00 97.50 359 ARG A N 1
ATOM 2849 C CA . ARG A 1 359 ? -19.072 7.835 43.262 1.00 97.50 359 ARG A CA 1
ATOM 2850 C C . ARG A 1 359 ? -20.321 8.428 43.923 1.00 97.50 359 ARG A C 1
ATOM 2852 O O . ARG A 1 359 ? -20.572 8.141 45.089 1.00 97.50 359 ARG A O 1
ATOM 2859 N N . ALA A 1 360 ? -21.114 9.221 43.200 1.00 96.81 360 ALA A N 1
ATOM 2860 C CA . ALA A 1 360 ? -22.320 9.846 43.748 1.00 96.81 360 ALA A CA 1
ATOM 2861 C C . ALA A 1 360 ? -23.367 8.806 44.192 1.00 96.81 360 ALA A C 1
ATOM 2863 O O . ALA A 1 360 ? -23.908 8.911 45.293 1.00 96.81 360 ALA A O 1
ATOM 2864 N N . ALA A 1 361 ? -23.591 7.771 43.375 1.00 97.00 361 ALA A N 1
ATOM 2865 C CA . ALA A 1 361 ? -24.477 6.657 43.705 1.00 97.00 361 ALA A CA 1
ATOM 2866 C C . ALA A 1 361 ? -23.976 5.862 44.923 1.00 97.00 361 ALA A C 1
ATOM 2868 O O . ALA A 1 361 ? -24.772 5.461 45.772 1.00 97.00 361 ALA A O 1
ATOM 2869 N N . PHE A 1 362 ? -22.658 5.671 45.051 1.00 95.88 362 PHE A N 1
ATOM 2870 C CA . PHE A 1 362 ? -22.067 5.021 46.220 1.00 95.88 362 PHE A CA 1
ATOM 2871 C C . PHE A 1 362 ? -22.277 5.839 47.504 1.00 95.88 362 PHE A C 1
ATOM 2873 O O . PHE A 1 362 ? -22.746 5.290 48.498 1.00 95.88 362 PHE A O 1
ATOM 2880 N N . GLU A 1 363 ? -22.036 7.155 47.480 1.00 97.00 363 GLU A N 1
ATOM 2881 C CA . GLU A 1 363 ? -22.299 8.015 48.643 1.00 97.00 363 GLU A CA 1
ATOM 2882 C C . GLU A 1 363 ? -23.795 8.059 49.027 1.00 97.00 363 GLU A C 1
ATOM 2884 O O . GLU A 1 363 ? -24.139 8.206 50.201 1.00 97.00 363 GLU A O 1
ATOM 2889 N N . GLU A 1 364 ? -24.719 7.971 48.064 1.00 96.94 364 GLU A N 1
ATOM 2890 C CA . GLU A 1 364 ? -26.160 7.882 48.346 1.00 96.94 364 GLU A CA 1
ATOM 2891 C C . GLU A 1 364 ? -26.540 6.533 48.982 1.00 96.94 364 GLU A C 1
ATOM 2893 O O . GLU A 1 364 ? -27.306 6.493 49.952 1.00 96.94 364 GLU A O 1
ATOM 2898 N N . LEU A 1 365 ? -25.947 5.433 48.509 1.00 96.00 365 LEU A N 1
ATOM 2899 C CA . LEU A 1 365 ? -26.089 4.116 49.133 1.00 96.00 365 LEU A CA 1
ATOM 2900 C C . LEU A 1 365 ? -25.535 4.104 50.565 1.00 96.00 365 LEU A C 1
ATOM 2902 O O . LEU A 1 365 ? -26.218 3.626 51.467 1.00 96.00 365 LEU A O 1
ATOM 2906 N N . GLU A 1 366 ? -24.364 4.691 50.822 1.00 96.31 366 GLU A N 1
ATOM 2907 C CA . GLU A 1 366 ? -23.822 4.810 52.184 1.00 96.31 366 GLU A CA 1
ATOM 2908 C C . GLU A 1 366 ? -24.745 5.623 53.107 1.00 96.31 366 GLU A C 1
ATOM 2910 O O . GLU A 1 366 ? -25.008 5.209 54.239 1.00 96.31 366 GLU A O 1
ATOM 2915 N N . ARG A 1 367 ? -25.307 6.743 52.626 1.00 96.88 367 ARG A N 1
ATOM 2916 C CA . ARG A 1 367 ? -26.269 7.557 53.398 1.00 96.88 367 ARG A CA 1
ATOM 2917 C C . ARG A 1 367 ? -27.554 6.792 53.717 1.00 96.88 367 ARG A C 1
ATOM 2919 O O . ARG A 1 367 ? -28.035 6.855 54.849 1.00 96.88 367 ARG A O 1
ATOM 2926 N N . THR A 1 368 ? -28.119 6.081 52.742 1.00 96.75 368 THR A N 1
ATOM 2927 C CA . THR A 1 368 ? -29.375 5.332 52.921 1.00 96.75 368 THR A CA 1
ATOM 2928 C C . THR A 1 368 ? -29.190 4.096 53.801 1.00 96.75 368 THR A C 1
ATOM 2930 O O . THR A 1 368 ? -30.017 3.858 54.683 1.00 96.75 368 THR A O 1
ATOM 2933 N N . VAL A 1 369 ? -28.082 3.361 53.647 1.00 96.19 369 VAL A N 1
ATOM 2934 C CA . VAL A 1 369 ? -27.711 2.247 54.535 1.00 96.19 369 VAL A CA 1
ATOM 2935 C C . VAL A 1 369 ? -27.462 2.750 55.956 1.00 96.19 369 VAL A C 1
ATOM 2937 O O . VAL A 1 369 ? -28.065 2.218 56.885 1.00 96.19 369 VAL A O 1
ATOM 2940 N N . GLY A 1 370 ? -26.677 3.816 56.142 1.00 96.69 370 GLY A N 1
ATOM 2941 C CA . GLY A 1 370 ? -26.419 4.394 57.465 1.00 96.69 370 GLY A CA 1
ATOM 2942 C C . GLY A 1 370 ? -27.701 4.843 58.179 1.00 96.69 370 GLY A C 1
ATOM 2943 O O . GLY A 1 370 ? -27.917 4.509 59.345 1.00 96.69 370 GLY A O 1
ATOM 2944 N N . ALA A 1 371 ? -28.613 5.511 57.466 1.00 96.94 371 ALA A N 1
ATOM 2945 C CA . ALA A 1 371 ? -29.919 5.890 58.008 1.00 96.94 371 ALA A CA 1
ATOM 2946 C C . ALA A 1 371 ? -30.785 4.670 58.384 1.00 96.94 371 ALA A C 1
ATOM 2948 O O . ALA A 1 371 ? -31.464 4.688 59.416 1.00 96.94 371 ALA A O 1
ATOM 2949 N N . ALA A 1 372 ? -30.751 3.596 57.588 1.00 96.25 372 ALA A N 1
ATOM 2950 C CA . ALA A 1 372 ? -31.465 2.354 57.879 1.00 96.25 372 ALA A CA 1
ATOM 2951 C C . ALA A 1 372 ? -30.868 1.595 59.081 1.00 96.25 372 ALA A C 1
ATOM 2953 O O . ALA A 1 372 ? -31.617 1.067 59.907 1.00 96.25 372 ALA A O 1
ATOM 2954 N N . GLU A 1 373 ? -29.541 1.571 59.225 1.00 96.62 373 GLU A N 1
ATOM 2955 C CA . GLU A 1 373 ? -28.852 0.991 60.383 1.00 96.62 373 GLU A CA 1
ATOM 2956 C C . GLU A 1 373 ? -29.134 1.776 61.668 1.00 96.62 373 GLU A C 1
ATOM 2958 O O . GLU A 1 373 ? -29.445 1.173 62.700 1.00 96.62 373 GLU A O 1
ATOM 2963 N N . GLU A 1 374 ? -29.123 3.111 61.615 1.00 96.56 374 GLU A N 1
ATOM 2964 C CA . GLU A 1 374 ? -29.539 3.949 62.741 1.00 96.56 374 GLU A CA 1
ATOM 2965 C C . GLU A 1 374 ? -31.004 3.715 63.127 1.00 96.56 374 GLU A C 1
ATOM 2967 O O . GLU A 1 374 ? -31.306 3.542 64.311 1.00 96.56 374 GLU A O 1
ATOM 2972 N N . ALA A 1 375 ? -31.919 3.674 62.154 1.00 96.62 375 ALA A N 1
ATOM 2973 C CA . ALA A 1 375 ? -33.334 3.407 62.404 1.00 96.62 375 ALA A CA 1
ATOM 2974 C C . ALA A 1 375 ? -33.543 2.020 63.034 1.00 96.62 375 ALA A C 1
ATOM 2976 O O . ALA A 1 375 ? -34.271 1.891 64.021 1.00 96.62 375 ALA A O 1
ATOM 2977 N N . ARG A 1 376 ? -32.840 0.994 62.532 1.00 95.88 376 ARG A N 1
ATOM 2978 C CA . ARG A 1 376 ? -32.829 -0.354 63.116 1.00 95.88 376 ARG A CA 1
ATOM 2979 C C . ARG A 1 376 ? -32.315 -0.342 64.555 1.00 95.88 376 ARG A C 1
ATOM 2981 O O . ARG A 1 376 ? -32.942 -0.956 65.414 1.00 95.88 376 ARG A O 1
ATOM 2988 N N . ARG A 1 377 ? -31.219 0.369 64.835 1.00 97.50 377 ARG A N 1
ATOM 2989 C CA . ARG A 1 377 ? -30.638 0.473 66.182 1.00 97.50 377 ARG A CA 1
ATOM 2990 C C . ARG A 1 377 ? -31.578 1.174 67.166 1.00 97.50 377 ARG A C 1
ATOM 2992 O O . ARG A 1 377 ? -31.699 0.725 68.303 1.00 97.50 377 ARG A O 1
ATOM 2999 N N . ARG A 1 378 ? -32.274 2.233 66.736 1.00 97.06 378 ARG A N 1
ATOM 3000 C CA . ARG A 1 378 ? -33.305 2.915 67.544 1.00 97.06 378 ARG A CA 1
ATOM 3001 C C . ARG A 1 378 ? -34.484 1.982 67.835 1.00 97.06 378 ARG A C 1
ATOM 3003 O O . ARG A 1 378 ? -34.861 1.838 68.991 1.00 97.06 378 ARG A O 1
ATOM 3010 N N . ALA A 1 379 ? -34.993 1.276 66.823 1.00 95.94 379 ALA A N 1
ATOM 3011 C CA . ALA A 1 379 ? -36.073 0.303 66.996 1.00 95.94 379 ALA A CA 1
ATOM 3012 C C . ALA A 1 379 ? -35.681 -0.875 67.912 1.00 95.94 379 ALA A C 1
ATOM 3014 O O . ALA A 1 379 ? -36.510 -1.350 68.684 1.00 95.94 379 ALA A O 1
ATOM 3015 N N . GLN A 1 380 ? -34.424 -1.333 67.866 1.00 95.19 380 GLN A N 1
ATOM 3016 C CA . GLN A 1 380 ? -33.902 -2.334 68.804 1.00 95.19 380 GLN A CA 1
ATOM 3017 C C . GLN A 1 380 ? -33.881 -1.802 70.243 1.00 95.19 380 GLN A C 1
ATOM 3019 O O . GLN A 1 380 ? -34.418 -2.465 71.126 1.00 95.19 380 GLN A O 1
ATOM 3024 N N . ALA A 1 381 ? -33.359 -0.592 70.467 1.00 97.12 381 ALA A N 1
ATOM 3025 C CA . ALA A 1 381 ? -33.338 0.031 71.791 1.00 97.12 381 ALA A CA 1
ATOM 3026 C C . ALA A 1 381 ? -34.754 0.260 72.364 1.00 97.12 381 ALA A C 1
ATOM 3028 O O . ALA A 1 381 ? -34.996 -0.037 73.530 1.00 97.12 381 ALA A O 1
ATOM 3029 N N . GLU A 1 382 ? -35.715 0.707 71.545 1.00 96.81 382 GLU A N 1
ATOM 3030 C CA . GLU A 1 382 ? -37.122 0.822 71.962 1.00 96.81 382 GLU A CA 1
ATOM 3031 C C . GLU A 1 382 ? -37.740 -0.532 72.343 1.00 96.81 382 GLU A C 1
ATOM 3033 O O . GLU A 1 382 ? -38.538 -0.609 73.277 1.00 96.81 382 GLU A O 1
ATOM 3038 N N . MET A 1 383 ? -37.408 -1.609 71.623 1.00 95.81 383 MET A N 1
ATOM 3039 C CA . MET A 1 383 ? -37.898 -2.951 71.952 1.00 95.81 383 MET A CA 1
ATOM 3040 C C . MET A 1 383 ? -37.277 -3.476 73.251 1.00 95.81 383 MET A C 1
ATOM 3042 O O . MET A 1 383 ? -37.998 -4.044 74.069 1.00 95.81 383 MET A O 1
ATOM 3046 N N . GLU A 1 384 ? -35.982 -3.247 73.476 1.00 96.25 384 GLU A N 1
ATOM 3047 C CA . GLU A 1 384 ? -35.299 -3.576 74.735 1.00 96.25 384 GLU A CA 1
ATOM 3048 C C . GLU A 1 384 ? -35.894 -2.799 75.922 1.00 96.25 384 GLU A C 1
ATOM 3050 O O . GLU A 1 384 ? -36.182 -3.395 76.959 1.00 96.25 384 GLU A O 1
ATOM 3055 N N . GLU A 1 385 ? -36.180 -1.500 75.764 1.00 96.81 385 GLU A N 1
ATOM 3056 C CA . GLU A 1 385 ? -36.839 -0.694 76.800 1.00 96.81 385 GLU A CA 1
ATOM 3057 C C . GLU A 1 385 ? -38.253 -1.209 77.116 1.00 96.81 385 GLU A C 1
ATOM 3059 O O . GLU A 1 385 ? -38.618 -1.342 78.289 1.00 96.81 385 GLU A O 1
ATOM 3064 N N . ARG A 1 386 ? -39.044 -1.554 76.088 1.00 96.94 386 ARG A N 1
ATOM 3065 C CA . ARG A 1 386 ? -40.388 -2.134 76.261 1.00 96.94 386 ARG A CA 1
ATOM 3066 C C . ARG A 1 386 ? -40.341 -3.490 76.962 1.00 96.94 386 ARG A C 1
ATOM 3068 O O . ARG A 1 386 ? -41.160 -3.724 77.847 1.00 96.94 386 ARG A O 1
ATOM 3075 N N . LEU A 1 387 ? -39.391 -4.359 76.610 1.00 96.00 387 LEU A N 1
ATOM 3076 C CA . LEU A 1 387 ? -39.186 -5.640 77.294 1.00 96.00 387 LEU A CA 1
ATOM 3077 C C . LEU A 1 387 ? -38.834 -5.413 78.769 1.00 96.00 387 LEU A C 1
ATOM 3079 O O . LEU A 1 387 ? -39.542 -5.915 79.638 1.00 96.00 387 LEU A O 1
ATOM 3083 N N . ALA A 1 388 ? -37.852 -4.557 79.060 1.00 97.06 388 ALA A N 1
ATOM 3084 C CA . ALA A 1 388 ? -37.461 -4.220 80.429 1.00 97.06 388 ALA A CA 1
ATOM 3085 C C . ALA A 1 388 ? -38.581 -3.528 81.236 1.00 97.06 388 ALA A C 1
ATOM 3087 O O . ALA A 1 388 ? -38.584 -3.575 82.467 1.00 97.06 388 ALA A O 1
ATOM 3088 N N . ALA A 1 389 ? -39.525 -2.841 80.583 1.00 95.94 389 ALA A N 1
ATOM 3089 C CA . ALA A 1 389 ? -40.715 -2.280 81.227 1.00 95.94 389 ALA A CA 1
ATOM 3090 C C . ALA A 1 389 ? -41.770 -3.355 81.546 1.00 95.94 389 ALA A C 1
ATOM 3092 O O . ALA A 1 389 ? -42.324 -3.349 82.644 1.00 95.94 389 ALA A O 1
ATOM 3093 N N . VAL A 1 390 ? -42.011 -4.298 80.628 1.00 96.25 390 VAL A N 1
ATOM 3094 C CA . VAL A 1 390 ? -42.913 -5.446 80.845 1.00 96.25 390 VAL A CA 1
ATOM 3095 C C . VAL A 1 390 ? -42.371 -6.382 81.928 1.00 96.25 390 VAL A C 1
ATOM 3097 O O . VAL A 1 390 ? -43.139 -6.849 82.766 1.00 96.25 390 VAL A O 1
ATOM 3100 N N . GLU A 1 391 ? -41.059 -6.620 81.957 1.00 95.25 391 GLU A N 1
ATOM 3101 C CA . GLU A 1 391 ? -40.401 -7.403 83.008 1.00 95.25 391 GLU A CA 1
ATOM 3102 C C . GLU A 1 391 ? -40.594 -6.757 84.385 1.00 95.25 391 GLU A C 1
ATOM 3104 O O . GLU A 1 391 ? -41.105 -7.418 85.287 1.00 95.25 391 GLU A O 1
ATOM 3109 N N . ARG A 1 392 ? -40.307 -5.452 84.525 1.00 96.62 392 ARG A N 1
ATOM 3110 C CA . ARG A 1 392 ? -40.540 -4.703 85.774 1.00 96.62 392 ARG A CA 1
ATOM 3111 C C . ARG A 1 392 ? -42.001 -4.735 86.218 1.00 96.62 392 ARG A C 1
ATOM 3113 O O . ARG A 1 392 ? -42.265 -5.062 87.370 1.00 96.62 392 ARG A O 1
ATOM 3120 N N . ALA A 1 393 ? -42.952 -4.481 85.317 1.00 95.81 393 ALA A N 1
ATOM 3121 C CA . ALA A 1 393 ? -44.377 -4.563 85.644 1.00 95.81 393 ALA A CA 1
ATOM 3122 C C . ALA A 1 393 ? -44.774 -5.977 86.119 1.00 95.81 393 ALA A C 1
ATOM 3124 O O . ALA A 1 393 ? -45.452 -6.129 87.132 1.00 95.81 393 ALA A O 1
ATOM 3125 N N . GLY A 1 394 ? -44.279 -7.026 85.452 1.00 94.31 394 GLY A N 1
ATOM 3126 C CA . GLY A 1 394 ? -44.502 -8.415 85.859 1.00 94.31 394 GLY A CA 1
ATOM 3127 C C . GLY A 1 394 ? -43.772 -8.829 87.147 1.00 94.31 394 GLY A C 1
ATOM 3128 O O . GLY A 1 394 ? -44.140 -9.828 87.770 1.00 94.31 394 GLY A O 1
ATOM 3129 N N . GLU A 1 395 ? -42.730 -8.115 87.569 1.00 95.19 395 GLU A N 1
ATOM 3130 C CA . GLU A 1 395 ? -42.115 -8.262 88.894 1.00 95.19 395 GLU A CA 1
ATOM 3131 C C . GLU A 1 395 ? -42.932 -7.542 89.974 1.00 95.19 395 GLU A C 1
ATOM 3133 O O . GLU A 1 395 ? -43.200 -8.132 91.022 1.00 95.19 395 GLU A O 1
ATOM 3138 N N . GLU A 1 396 ? -43.386 -6.316 89.709 1.00 95.31 396 GLU A N 1
ATOM 3139 C CA . GLU A 1 396 ? -44.253 -5.528 90.594 1.00 95.31 396 GLU A CA 1
ATOM 3140 C C . GLU A 1 396 ? -45.590 -6.242 90.860 1.00 95.31 396 GLU A C 1
ATOM 3142 O O . GLU A 1 396 ? -45.996 -6.386 92.016 1.00 95.31 396 GLU A O 1
ATOM 3147 N N . GLU A 1 397 ? -46.236 -6.794 89.826 1.00 94.62 397 GLU A N 1
ATOM 3148 C CA . GLU A 1 397 ? -47.446 -7.617 89.963 1.00 94.62 397 GLU A CA 1
ATOM 3149 C C . GLU A 1 397 ? -47.202 -8.856 90.836 1.00 94.62 397 GLU A C 1
ATOM 3151 O O . GLU A 1 397 ? -47.993 -9.148 91.735 1.00 94.62 397 GLU A O 1
ATOM 3156 N N . ARG A 1 398 ? -46.082 -9.569 90.639 1.00 95.12 398 ARG A N 1
ATOM 3157 C CA . ARG A 1 398 ? -45.716 -10.719 91.487 1.00 95.12 398 ARG A CA 1
ATOM 3158 C C . ARG A 1 398 ? -45.498 -10.306 92.940 1.00 95.12 398 ARG A C 1
ATOM 3160 O O . ARG A 1 398 ? -45.943 -11.020 93.836 1.00 95.12 398 ARG A O 1
ATOM 3167 N N . GLN A 1 399 ? -44.837 -9.175 93.188 1.00 95.19 399 GLN A N 1
ATOM 3168 C CA . GLN A 1 399 ? -44.645 -8.646 94.541 1.00 95.19 399 GLN A CA 1
ATOM 3169 C C . GLN A 1 399 ? -45.988 -8.276 95.189 1.00 95.19 399 GLN A C 1
ATOM 3171 O O . GLN A 1 399 ? -46.231 -8.658 96.335 1.00 95.19 399 GLN A O 1
ATOM 3176 N N . SER A 1 400 ? -46.888 -7.625 94.446 1.00 94.00 400 SER A N 1
ATOM 3177 C CA . SER A 1 400 ? -48.245 -7.300 94.903 1.00 94.00 400 SER A CA 1
ATOM 3178 C C . SER A 1 400 ? -49.039 -8.560 95.269 1.00 94.00 400 SER A C 1
ATOM 3180 O O . SER A 1 400 ? -49.500 -8.698 96.403 1.00 94.00 400 SER A O 1
ATOM 3182 N N . LEU A 1 401 ? -49.092 -9.550 94.371 1.00 94.81 401 LEU A N 1
ATOM 3183 C CA . LEU A 1 401 ? -49.776 -10.827 94.605 1.00 94.81 401 LEU A CA 1
ATOM 3184 C C . LEU A 1 401 ? -49.194 -11.599 95.802 1.00 94.81 401 LEU A C 1
ATOM 3186 O O . LEU A 1 401 ? -49.936 -12.248 96.538 1.00 94.81 401 LEU A O 1
ATOM 3190 N N . LEU A 1 402 ? -47.880 -11.522 96.046 1.00 93.25 402 LEU A N 1
ATOM 3191 C CA . LEU A 1 402 ? -47.252 -12.110 97.236 1.00 93.25 402 LEU A CA 1
ATOM 3192 C C . LEU A 1 402 ? -47.667 -11.395 98.533 1.00 93.25 402 LEU A C 1
ATOM 3194 O O . LEU A 1 402 ? -47.891 -12.063 99.548 1.00 93.25 402 LEU A O 1
ATOM 3198 N N . LEU A 1 403 ? -47.802 -10.065 98.511 1.00 94.12 403 LEU A N 1
ATOM 3199 C CA . LEU A 1 403 ? -48.298 -9.278 99.645 1.00 94.12 403 LEU A CA 1
ATOM 3200 C C . LEU A 1 403 ? -49.780 -9.570 99.926 1.00 94.12 403 LEU A C 1
ATOM 3202 O O . LEU A 1 403 ? -50.144 -9.816 101.080 1.00 94.12 403 LEU A O 1
ATOM 3206 N N . GLU A 1 404 ? -50.620 -9.632 98.892 1.00 93.56 404 GLU A N 1
ATOM 3207 C CA . GLU A 1 404 ? -52.033 -10.014 99.009 1.00 93.56 404 GLU A CA 1
ATOM 3208 C C . GLU A 1 404 ? -52.197 -11.447 99.526 1.00 93.56 404 GLU A C 1
ATOM 3210 O O . GLU A 1 404 ? -52.944 -11.676 100.479 1.00 93.56 404 GLU A O 1
ATOM 3215 N N . LEU A 1 405 ? -51.439 -12.408 98.988 1.00 92.25 405 LEU A N 1
ATOM 3216 C CA . LEU A 1 405 ? -51.424 -13.792 99.468 1.00 92.25 405 LEU A CA 1
ATOM 3217 C C . LEU A 1 405 ? -50.987 -13.875 100.939 1.00 92.25 405 LEU A C 1
ATOM 3219 O O . LEU A 1 405 ? -51.547 -14.657 101.709 1.00 92.25 405 LEU A O 1
ATOM 3223 N N . SER A 1 406 ? -49.991 -13.082 101.345 1.00 91.94 406 SER A N 1
ATOM 3224 C CA . SER A 1 406 ? -49.541 -12.993 102.739 1.00 91.94 406 SER A CA 1
ATOM 3225 C C . SER A 1 406 ? -50.653 -12.463 103.650 1.00 91.94 406 SER A C 1
ATOM 3227 O O . SER A 1 406 ? -50.936 -13.058 104.694 1.00 91.94 406 SER A O 1
ATOM 3229 N N . ARG A 1 407 ? -51.358 -11.409 103.225 1.00 91.62 407 ARG A N 1
ATOM 3230 C CA . ARG A 1 407 ? -52.512 -10.852 103.942 1.00 91.62 407 ARG A CA 1
ATOM 3231 C C . ARG A 1 407 ? -53.668 -11.851 104.042 1.00 91.62 407 ARG A C 1
ATOM 3233 O O . ARG A 1 407 ? -54.165 -12.080 105.141 1.00 91.62 407 ARG A O 1
ATOM 3240 N N . ALA A 1 408 ? -54.046 -12.499 102.942 1.00 89.69 408 ALA A N 1
ATOM 3241 C CA . ALA A 1 408 ? -55.099 -13.513 102.924 1.00 89.69 408 ALA A CA 1
ATOM 3242 C C . ALA A 1 408 ? -54.761 -14.699 103.847 1.00 89.69 408 ALA A C 1
ATOM 3244 O O . ALA A 1 408 ? -55.603 -15.136 104.631 1.00 89.69 408 ALA A O 1
ATOM 3245 N N . LYS A 1 409 ? -53.502 -15.168 103.847 1.00 90.56 409 LYS A N 1
ATOM 3246 C CA . LYS A 1 409 ? -53.013 -16.176 104.806 1.00 90.56 409 LYS A CA 1
ATOM 3247 C C . LYS A 1 409 ? -53.163 -15.708 106.258 1.00 90.56 409 LYS A C 1
ATOM 3249 O O . LYS A 1 409 ? -53.612 -16.486 107.095 1.00 90.56 409 LYS A O 1
ATOM 3254 N N . GLN A 1 410 ? -52.822 -14.454 106.569 1.00 87.62 410 GLN A N 1
ATOM 3255 C CA . GLN A 1 410 ? -53.002 -13.896 107.915 1.00 87.62 410 GLN A CA 1
ATOM 3256 C C . GLN A 1 410 ? -54.481 -13.803 108.323 1.00 87.62 410 GLN A C 1
ATOM 3258 O O . GLN A 1 410 ? -54.802 -14.059 109.481 1.00 87.62 410 GLN A O 1
ATOM 3263 N N . GLU A 1 411 ? -55.383 -13.455 107.403 1.00 86.62 411 GLU A N 1
ATOM 3264 C CA . GLU A 1 411 ? -56.826 -13.382 107.666 1.00 86.62 411 GLU A CA 1
ATOM 3265 C C . GLU A 1 411 ? -57.443 -14.779 107.875 1.00 86.62 411 GLU A C 1
ATOM 3267 O O . GLU A 1 411 ? -58.177 -14.973 108.844 1.00 86.62 411 GLU A O 1
ATOM 3272 N N . VAL A 1 412 ? -57.050 -15.793 107.094 1.00 86.19 412 VAL A N 1
ATOM 3273 C CA . VAL A 1 412 ? -57.439 -17.199 107.341 1.00 86.19 412 VAL A CA 1
ATOM 3274 C C . VAL A 1 412 ? -56.934 -17.689 108.705 1.00 86.19 412 VAL A C 1
ATOM 3276 O O . VAL A 1 412 ? -57.697 -18.274 109.468 1.00 86.19 412 VAL A O 1
ATOM 3279 N N . VAL A 1 413 ? -55.684 -17.387 109.076 1.00 85.62 413 VAL A N 1
ATOM 3280 C CA . VAL A 1 413 ? -55.128 -17.741 110.399 1.00 85.62 413 VAL A CA 1
ATOM 3281 C C . VAL A 1 413 ? -55.853 -17.035 111.557 1.00 85.62 413 VAL A C 1
ATOM 3283 O O . VAL A 1 413 ? -55.855 -17.558 112.671 1.00 85.62 413 VAL A O 1
ATOM 3286 N N . LYS A 1 414 ? -56.486 -15.875 111.324 1.00 82.50 414 LYS A N 1
ATOM 3287 C CA . LYS A 1 414 ? -57.371 -15.226 112.309 1.00 82.50 414 LYS A CA 1
ATOM 3288 C C . LYS A 1 414 ? -58.738 -15.906 112.407 1.00 82.50 414 LYS A C 1
ATOM 3290 O O . LYS A 1 414 ? -59.269 -15.966 113.503 1.00 82.50 414 LYS A O 1
ATOM 3295 N N . LEU A 1 415 ? -59.290 -16.411 111.300 1.00 79.81 415 LEU A N 1
ATOM 3296 C CA . LEU A 1 415 ? -60.584 -17.113 111.269 1.00 79.81 415 LEU A CA 1
ATOM 3297 C C . LEU A 1 415 ? -60.526 -18.547 111.827 1.00 79.81 415 LEU A C 1
ATOM 3299 O O . LEU A 1 415 ? -61.560 -19.107 112.175 1.00 79.81 415 LEU A O 1
ATOM 3303 N N . MET A 1 416 ? -59.336 -19.149 111.901 1.00 76.25 416 MET A N 1
ATOM 3304 C CA . MET A 1 416 ? -59.111 -20.485 112.478 1.00 76.25 416 MET A CA 1
ATOM 3305 C C . MET A 1 416 ? -58.761 -20.463 113.983 1.00 76.25 416 MET A C 1
ATOM 3307 O O . MET A 1 416 ? -58.268 -21.465 114.503 1.00 76.25 416 MET A O 1
ATOM 3311 N N . LYS A 1 417 ? -58.969 -19.332 114.669 1.00 59.72 417 LYS A N 1
ATOM 3312 C CA . LYS A 1 417 ? -58.726 -19.128 116.107 1.00 59.72 417 LYS A CA 1
ATOM 3313 C C . LYS A 1 417 ? -59.977 -18.611 116.804 1.00 59.72 417 LYS A C 1
ATOM 3315 O O . LYS A 1 417 ? -60.149 -18.999 117.977 1.00 59.72 417 LYS A O 1
#

Organism: Petromyzon marinus (NCBI:txid7757)